Protein AF-A0A672KVN2-F1 (afdb_monomer_lite)

Organism: Sinocyclocheilus grahami (NCBI:txid75366)

Radius of gyration: 34.94 Å; chains: 1; bounding box: 87×73×99 Å

Structure (mmCIF, N/CA/C/O backbone):
data_AF-A0A672KVN2-F1
#
_entry.id   AF-A0A672KVN2-F1
#
loop_
_atom_site.group_PDB
_atom_site.id
_atom_site.type_symbol
_atom_site.label_atom_id
_atom_site.label_alt_id
_atom_site.label_comp_id
_atom_site.label_asym_id
_atom_site.label_entity_id
_atom_site.label_seq_id
_atom_site.pdbx_PDB_ins_code
_atom_site.Cartn_x
_atom_site.Cartn_y
_atom_site.Cartn_z
_atom_site.occupancy
_atom_site.B_iso_or_equiv
_atom_site.auth_seq_id
_atom_site.auth_comp_id
_atom_site.auth_asym_id
_atom_site.auth_atom_id
_atom_site.pdbx_PDB_model_num
ATOM 1 N N . MET A 1 1 ? 12.059 -13.202 -16.303 1.00 82.81 1 MET A N 1
ATOM 2 C CA . MET A 1 1 ? 11.416 -12.787 -17.567 1.00 82.81 1 MET A CA 1
ATOM 3 C C . MET A 1 1 ? 12.441 -12.196 -18.537 1.00 82.81 1 MET A C 1
ATOM 5 O O . MET A 1 1 ? 12.647 -12.823 -19.565 1.00 82.81 1 MET A O 1
ATOM 9 N N . PHE A 1 2 ? 13.117 -11.077 -18.224 1.00 89.19 2 PHE A N 1
ATOM 10 C CA . PHE A 1 2 ? 14.039 -10.382 -19.151 1.00 89.19 2 PHE A CA 1
ATOM 11 C C . PHE A 1 2 ? 15.031 -11.315 -19.870 1.00 89.19 2 PHE A C 1
ATOM 13 O O . PHE A 1 2 ? 15.084 -11.332 -21.096 1.00 89.19 2 PHE A O 1
ATOM 20 N N . LEU A 1 3 ? 15.736 -12.166 -19.115 1.00 89.38 3 LEU A N 1
ATOM 21 C CA . LEU A 1 3 ? 16.687 -13.140 -19.670 1.00 89.38 3 LEU A CA 1
ATOM 22 C C . LEU A 1 3 ? 16.040 -14.121 -20.660 1.00 89.38 3 LEU A C 1
ATOM 24 O O . LEU A 1 3 ? 16.654 -14.493 -21.654 1.00 89.38 3 LEU A O 1
ATOM 28 N N . GLN A 1 4 ? 14.785 -14.506 -20.423 1.00 87.38 4 GLN A N 1
ATOM 29 C CA . GLN A 1 4 ? 14.063 -15.431 -21.292 1.00 87.38 4 GLN A CA 1
ATOM 30 C C . GLN A 1 4 ? 13.633 -14.757 -22.600 1.00 87.38 4 GLN A C 1
ATOM 32 O O . GLN A 1 4 ? 13.804 -15.336 -23.669 1.00 87.38 4 GLN A O 1
ATOM 37 N N . VAL A 1 5 ? 13.149 -13.511 -22.531 1.00 88.75 5 VAL A N 1
ATOM 38 C CA . VAL A 1 5 ? 12.875 -12.696 -23.728 1.00 88.75 5 VAL A CA 1
ATOM 39 C C . VAL A 1 5 ? 14.149 -12.528 -24.548 1.00 88.75 5 VAL A C 1
ATOM 41 O O . VAL A 1 5 ? 14.139 -12.755 -25.755 1.00 88.75 5 VAL A O 1
ATOM 44 N N . LEU A 1 6 ? 15.263 -12.206 -23.889 1.00 90.44 6 LEU A N 1
ATOM 45 C CA . LEU A 1 6 ? 16.550 -12.059 -24.554 1.00 90.44 6 LEU A CA 1
ATOM 46 C C . LEU A 1 6 ? 16.997 -13.362 -25.231 1.00 90.44 6 LEU A C 1
ATOM 48 O O . LEU A 1 6 ? 17.428 -13.332 -26.381 1.00 90.44 6 LEU A O 1
ATOM 52 N N . ARG A 1 7 ? 16.841 -14.510 -24.557 1.00 89.19 7 ARG A N 1
ATOM 53 C CA . ARG A 1 7 ? 17.145 -15.832 -25.123 1.00 89.19 7 ARG A CA 1
ATOM 54 C C . ARG A 1 7 ? 16.364 -16.095 -26.407 1.00 89.19 7 ARG A C 1
ATOM 56 O O . ARG A 1 7 ? 16.952 -16.520 -27.395 1.00 89.19 7 ARG A O 1
ATOM 63 N N . VAL A 1 8 ? 15.060 -15.822 -26.401 1.00 88.75 8 VAL A N 1
ATOM 64 C CA . VAL A 1 8 ? 14.197 -16.019 -27.573 1.00 88.75 8 VAL A CA 1
ATOM 65 C C . VAL A 1 8 ? 14.603 -15.093 -28.720 1.00 88.75 8 VAL A C 1
ATOM 67 O O . VAL A 1 8 ? 14.747 -15.547 -29.852 1.00 88.75 8 VAL A O 1
ATOM 70 N N . LEU A 1 9 ? 14.851 -13.811 -28.437 1.00 89.25 9 LEU A N 1
ATOM 71 C CA . LEU A 1 9 ? 15.216 -12.821 -29.459 1.00 89.25 9 LEU A CA 1
ATOM 72 C C . LEU A 1 9 ? 16.609 -13.060 -30.070 1.00 89.25 9 LEU A C 1
ATOM 74 O O . LEU A 1 9 ? 16.857 -12.682 -31.218 1.00 89.25 9 LEU A O 1
ATOM 78 N N . LEU A 1 10 ? 17.518 -13.686 -29.318 1.00 88.44 10 LEU A N 1
ATOM 79 C CA . LEU A 1 10 ? 18.866 -14.022 -29.778 1.00 88.44 10 LEU A CA 1
ATOM 80 C C . LEU A 1 10 ? 18.991 -15.440 -30.356 1.00 88.44 10 LEU A C 1
ATOM 82 O O . LEU A 1 10 ? 20.003 -15.718 -30.986 1.00 88.44 10 LEU A O 1
ATOM 86 N N . GLY A 1 11 ? 18.004 -16.325 -30.179 1.00 78.75 11 GLY A N 1
ATOM 87 C CA . GLY A 1 11 ? 18.167 -17.790 -30.210 1.00 78.75 11 GLY A CA 1
ATOM 88 C C . GLY A 1 11 ? 18.756 -18.448 -31.469 1.00 78.75 11 GLY A C 1
ATOM 89 O O . GLY A 1 11 ? 19.168 -19.602 -31.405 1.00 78.75 11 GLY A O 1
ATOM 90 N N . HIS A 1 12 ? 18.840 -17.750 -32.602 1.00 76.12 12 HIS A N 1
ATOM 91 C CA . HIS A 1 12 ? 19.482 -18.258 -33.827 1.00 76.12 12 HIS A CA 1
ATOM 92 C C . HIS A 1 12 ? 20.758 -17.499 -34.218 1.00 76.12 12 HIS A C 1
ATOM 94 O O . HIS A 1 12 ? 21.313 -17.735 -35.289 1.00 76.12 12 HIS A O 1
ATOM 100 N N . ARG A 1 13 ? 21.208 -16.555 -33.388 1.00 84.62 13 ARG A N 1
ATOM 101 C CA . ARG A 1 13 ? 22.322 -15.656 -33.693 1.00 84.62 13 ARG A CA 1
ATOM 102 C C . ARG A 1 13 ? 23.624 -16.193 -33.103 1.00 84.62 13 ARG A C 1
ATOM 104 O O . ARG A 1 13 ? 23.659 -16.710 -31.988 1.00 84.62 13 ARG A O 1
ATOM 111 N N . GLU A 1 14 ? 24.716 -16.031 -33.840 1.00 79.56 14 GLU A N 1
ATOM 112 C CA . GLU A 1 14 ? 26.055 -16.329 -33.328 1.00 79.56 14 GLU A CA 1
ATOM 113 C C . GLU A 1 14 ? 26.338 -15.491 -32.070 1.00 79.56 14 GLU A C 1
ATOM 115 O O . GLU A 1 14 ? 25.920 -14.339 -31.987 1.00 79.56 14 GLU A O 1
ATOM 120 N N . HIS A 1 15 ? 27.054 -16.054 -31.093 1.00 85.12 15 HIS A N 1
ATOM 121 C CA . HIS A 1 15 ? 27.368 -15.420 -29.798 1.00 85.12 15 HIS A CA 1
ATOM 122 C C . HIS A 1 15 ? 26.172 -15.184 -28.852 1.00 85.12 15 HIS A C 1
ATOM 124 O O . HIS A 1 15 ? 26.363 -14.613 -27.776 1.00 85.12 15 HIS A O 1
ATOM 130 N N . ALA A 1 16 ? 24.965 -15.662 -29.187 1.00 86.38 16 ALA A N 1
ATOM 131 C CA . ALA A 1 16 ? 23.781 -15.545 -28.332 1.00 86.38 16 ALA A CA 1
ATOM 132 C C . ALA A 1 16 ? 24.006 -16.086 -26.909 1.00 86.38 16 ALA A C 1
ATOM 134 O O . ALA A 1 16 ? 23.658 -15.412 -25.941 1.00 86.38 16 ALA A O 1
ATOM 135 N N . ASP A 1 17 ? 24.647 -17.252 -26.778 1.00 86.44 17 ASP A N 1
ATOM 136 C CA . ASP A 1 17 ? 24.912 -17.888 -25.481 1.00 86.44 17 ASP A CA 1
ATOM 137 C C . ASP A 1 17 ? 25.843 -17.050 -24.597 1.00 86.44 17 ASP A C 1
ATOM 139 O O . ASP A 1 17 ? 25.616 -16.929 -23.394 1.00 86.44 17 ASP A O 1
ATOM 143 N N . VAL A 1 18 ? 26.857 -16.416 -25.196 1.00 89.44 18 VAL A N 1
ATOM 144 C CA . VAL A 1 18 ? 27.818 -15.558 -24.482 1.00 89.44 18 VAL A CA 1
ATOM 145 C C . VAL A 1 18 ? 27.120 -14.306 -23.957 1.00 89.44 18 VAL A C 1
ATOM 147 O O . VAL A 1 18 ? 27.266 -13.962 -22.784 1.00 89.44 18 VAL A O 1
ATOM 150 N N . ILE A 1 19 ? 26.317 -13.653 -24.803 1.00 90.75 19 ILE A N 1
ATOM 151 C CA . ILE A 1 19 ? 25.553 -12.458 -24.422 1.00 90.75 19 ILE A CA 1
ATOM 152 C C . ILE A 1 19 ? 24.531 -12.810 -23.337 1.00 90.75 19 ILE A C 1
ATOM 154 O O . ILE A 1 19 ? 24.426 -12.105 -22.335 1.00 90.75 19 ILE A O 1
ATOM 158 N N . HIS A 1 20 ? 23.809 -13.921 -23.493 1.00 89.81 20 HIS A N 1
ATOM 159 C CA . HIS A 1 20 ? 22.845 -14.378 -22.499 1.00 89.81 20 HIS A CA 1
ATOM 160 C C . HIS A 1 20 ? 23.521 -14.697 -21.155 1.00 89.81 20 HIS A C 1
ATOM 162 O O . HIS A 1 20 ? 23.021 -14.288 -20.108 1.00 89.81 20 HIS A O 1
ATOM 168 N N . GLN A 1 21 ? 24.657 -15.401 -21.158 1.00 89.50 21 GLN A N 1
ATOM 169 C CA . GLN A 1 21 ? 25.392 -15.733 -19.934 1.00 89.50 21 GLN A CA 1
ATOM 170 C C . GLN A 1 21 ? 25.909 -14.478 -19.219 1.00 89.50 21 GLN A C 1
ATOM 172 O O . GLN A 1 21 ? 25.809 -14.392 -17.994 1.00 89.50 21 GLN A O 1
ATOM 177 N N . GLN A 1 22 ? 26.408 -13.489 -19.965 1.00 91.62 22 GLN A N 1
ATOM 178 C CA . GLN A 1 22 ? 26.813 -12.202 -19.399 1.00 91.62 22 GLN A CA 1
ATOM 179 C C . GLN A 1 22 ? 25.626 -11.499 -18.728 1.00 91.62 22 GLN A C 1
ATOM 181 O O . GLN A 1 22 ? 25.716 -11.094 -17.570 1.00 91.62 22 GLN A O 1
ATOM 186 N N . GLN A 1 23 ? 24.491 -11.405 -19.425 1.00 92.31 23 GLN A N 1
ATOM 187 C CA . GLN A 1 23 ? 23.293 -10.765 -18.881 1.00 92.31 23 GLN A CA 1
ATOM 188 C C . GLN A 1 23 ? 22.748 -11.503 -17.656 1.00 92.31 23 GLN A C 1
ATOM 190 O O . GLN A 1 23 ? 22.271 -10.868 -16.719 1.00 92.31 23 GLN A O 1
ATOM 195 N N . GLN A 1 24 ? 22.860 -12.831 -17.616 1.00 89.62 24 GLN A N 1
ATOM 196 C CA . GLN A 1 24 ? 22.489 -13.609 -16.440 1.00 89.62 24 GLN A CA 1
ATOM 197 C C . GLN A 1 24 ? 23.341 -13.240 -15.217 1.00 89.62 24 GLN A C 1
ATOM 199 O O . GLN A 1 24 ? 22.784 -13.020 -14.145 1.00 89.62 24 GLN A O 1
ATOM 204 N N . GLN A 1 25 ? 24.663 -13.118 -15.372 1.00 89.69 25 GLN A N 1
ATOM 205 C CA . GLN A 1 25 ? 25.554 -12.713 -14.277 1.00 89.69 25 GLN A CA 1
ATOM 206 C C . GLN A 1 25 ? 25.242 -11.298 -13.779 1.00 89.69 25 GLN A C 1
ATOM 208 O O . GLN A 1 25 ? 25.203 -11.065 -12.573 1.00 89.69 25 GLN A O 1
ATOM 213 N N . GLU A 1 26 ? 24.989 -10.363 -14.695 1.00 88.25 26 GLU A N 1
ATOM 214 C CA . GLU A 1 26 ? 24.623 -8.986 -14.353 1.00 88.25 26 GLU A CA 1
ATOM 215 C C . GLU A 1 26 ? 23.285 -8.933 -13.592 1.00 88.25 26 GLU A C 1
ATOM 217 O O . GLU A 1 26 ? 23.212 -8.299 -12.539 1.00 88.25 26 GLU A O 1
ATOM 222 N N . VAL A 1 27 ? 22.262 -9.680 -14.031 1.00 87.12 27 VAL A N 1
ATOM 223 C CA . VAL A 1 27 ? 20.985 -9.791 -13.298 1.00 87.12 27 VAL A CA 1
ATOM 224 C C . VAL A 1 27 ? 21.183 -10.435 -11.924 1.00 87.12 27 VAL A C 1
ATOM 226 O O . VAL A 1 27 ? 20.618 -9.963 -10.942 1.00 87.12 27 VAL A O 1
ATOM 229 N N . GLU A 1 28 ? 21.989 -11.491 -11.808 1.00 86.88 28 GLU A N 1
ATOM 230 C CA . GLU A 1 28 ? 22.282 -12.117 -10.512 1.00 86.88 28 GLU A CA 1
ATOM 231 C C . GLU A 1 28 ? 22.994 -11.155 -9.549 1.00 86.88 28 GLU A C 1
ATOM 233 O O . GLU A 1 28 ? 22.725 -11.186 -8.347 1.00 86.88 28 GLU A O 1
ATOM 238 N N . LEU A 1 29 ? 23.881 -10.289 -10.050 1.00 86.25 29 LEU A N 1
ATOM 239 C CA . LEU A 1 29 ? 24.526 -9.246 -9.250 1.00 86.25 29 LEU A CA 1
ATOM 240 C C . LEU A 1 29 ? 23.523 -8.192 -8.777 1.00 86.25 29 LEU A C 1
ATOM 242 O O . LEU A 1 29 ? 23.566 -7.818 -7.605 1.00 86.25 29 LEU A O 1
ATOM 246 N N . LEU A 1 30 ? 22.600 -7.768 -9.647 1.00 83.56 30 LEU A N 1
ATOM 247 C CA . LEU A 1 30 ? 21.501 -6.885 -9.253 1.00 83.56 30 LEU A CA 1
ATOM 248 C C . LEU A 1 30 ? 20.667 -7.533 -8.146 1.00 83.56 30 LEU A C 1
ATOM 250 O O . LEU A 1 30 ? 20.473 -6.922 -7.101 1.00 83.56 30 LEU A O 1
ATOM 254 N N . MET A 1 31 ? 20.268 -8.795 -8.329 1.00 78.31 31 MET A N 1
ATOM 255 C CA . MET A 1 31 ? 19.434 -9.541 -7.382 1.00 78.31 31 MET A CA 1
ATOM 256 C C . MET A 1 31 ? 20.116 -9.798 -6.030 1.00 78.31 31 MET A C 1
ATOM 258 O O . MET A 1 31 ? 19.433 -9.845 -5.011 1.00 78.31 31 MET A O 1
ATOM 262 N N . ARG A 1 32 ? 21.451 -9.912 -5.967 1.00 75.19 32 ARG A N 1
ATOM 263 C CA . ARG A 1 32 ? 22.182 -10.010 -4.685 1.00 75.19 32 ARG A CA 1
ATOM 264 C C . ARG A 1 32 ? 22.110 -8.729 -3.854 1.00 75.19 32 ARG A C 1
ATOM 266 O O . ARG A 1 32 ? 22.175 -8.812 -2.636 1.00 75.19 32 ARG A O 1
ATOM 273 N N . GLY A 1 33 ? 21.939 -7.566 -4.485 1.00 60.09 33 GLY A N 1
ATOM 274 C CA . GLY A 1 33 ? 21.632 -6.317 -3.779 1.00 60.09 33 GLY A CA 1
ATOM 275 C C . GLY A 1 33 ? 20.190 -6.247 -3.251 1.00 60.09 33 GLY A C 1
ATOM 276 O O . GLY A 1 33 ? 19.880 -5.374 -2.446 1.00 60.09 33 GLY A O 1
ATOM 277 N N . VAL A 1 34 ? 19.316 -7.163 -3.694 1.00 53.50 34 VAL A N 1
ATOM 278 C CA . VAL A 1 34 ? 17.881 -7.236 -3.353 1.00 53.50 34 VAL A CA 1
ATOM 279 C C . VAL A 1 34 ? 17.599 -8.189 -2.203 1.00 53.50 34 VAL A C 1
ATOM 281 O O . VAL A 1 34 ? 16.491 -8.147 -1.675 1.00 53.50 34 VAL A O 1
ATOM 284 N N . SER A 1 35 ? 18.563 -9.019 -1.778 1.00 46.53 35 SER A N 1
ATOM 285 C CA . SER A 1 35 ? 18.396 -9.817 -0.563 1.00 46.53 35 SER A CA 1
ATOM 286 C C . SER A 1 35 ? 18.376 -8.883 0.648 1.00 46.53 35 SER A C 1
ATOM 288 O O . SER A 1 35 ? 19.363 -8.716 1.361 1.00 46.53 35 SER A O 1
ATOM 290 N N . VAL A 1 36 ? 17.213 -8.273 0.877 1.00 43.91 36 VAL A N 1
ATOM 291 C CA . VAL A 1 36 ? 16.696 -8.059 2.217 1.00 43.91 36 VAL A CA 1
ATOM 292 C C . VAL A 1 36 ? 16.903 -9.379 2.927 1.00 43.91 36 VAL A C 1
ATOM 294 O O . VAL A 1 36 ? 16.673 -10.443 2.345 1.00 43.91 36 VAL A O 1
ATOM 297 N N . ASP A 1 37 ? 17.399 -9.291 4.145 1.00 39.72 37 ASP A N 1
ATOM 298 C CA . ASP A 1 37 ? 17.496 -10.397 5.069 1.00 39.72 37 ASP A CA 1
ATOM 299 C C . ASP A 1 37 ? 16.089 -11.000 5.260 1.00 39.72 37 ASP A C 1
ATOM 301 O O . ASP A 1 37 ? 15.385 -10.713 6.220 1.00 39.72 37 ASP A O 1
ATOM 305 N N . GLU A 1 38 ? 15.631 -11.832 4.315 1.00 41.75 38 GLU A N 1
ATOM 306 C CA . GLU A 1 38 ? 14.434 -12.668 4.458 1.00 41.75 38 GLU A CA 1
ATOM 307 C C . GLU A 1 38 ? 14.618 -13.661 5.626 1.00 41.75 38 GLU A C 1
ATOM 309 O O . GLU A 1 38 ? 13.678 -14.378 5.980 1.00 41.75 38 GLU A O 1
ATOM 314 N N . GLY A 1 39 ? 15.830 -13.705 6.201 1.00 36.22 39 GLY A N 1
ATOM 315 C CA . GLY A 1 39 ? 16.252 -14.473 7.360 1.00 36.22 39 GLY A CA 1
ATOM 316 C C . GLY A 1 39 ? 16.382 -13.683 8.665 1.00 36.22 39 GLY A C 1
ATOM 317 O O . GLY A 1 39 ? 16.662 -14.318 9.680 1.00 36.22 39 GLY A O 1
ATOM 318 N N . ALA A 1 40 ? 16.121 -12.370 8.705 1.00 37.44 40 ALA A N 1
ATOM 319 C CA . ALA A 1 40 ? 15.897 -11.706 9.984 1.00 37.44 40 ALA A CA 1
ATOM 320 C C . ALA A 1 40 ? 14.504 -12.113 10.481 1.00 37.44 40 ALA A C 1
ATOM 322 O O . ALA A 1 40 ? 13.506 -11.423 10.263 1.00 37.44 40 ALA A O 1
ATOM 323 N N . GLU A 1 41 ? 14.445 -13.282 11.124 1.00 45.62 41 GLU A N 1
ATOM 324 C CA . GLU A 1 41 ? 13.441 -13.625 12.126 1.00 45.62 41 GLU A CA 1
ATOM 325 C C . GLU A 1 41 ? 13.460 -12.526 13.194 1.00 45.62 41 GLU A C 1
ATOM 327 O O . GLU A 1 41 ? 14.076 -12.633 14.249 1.00 45.62 41 GLU A O 1
ATOM 332 N N . THR A 1 42 ? 12.822 -11.404 12.889 1.00 43.16 42 THR A N 1
ATOM 333 C CA . THR A 1 42 ? 12.387 -10.477 13.912 1.00 43.16 42 THR A CA 1
ATOM 334 C C . THR A 1 42 ? 11.185 -11.153 14.553 1.00 43.16 42 THR A C 1
ATOM 336 O O . THR A 1 42 ? 10.074 -11.140 14.030 1.00 43.16 42 THR A O 1
ATOM 339 N N . ASP A 1 43 ? 11.441 -11.814 15.684 1.00 46.38 43 ASP A N 1
ATOM 340 C CA . ASP A 1 43 ? 10.418 -12.324 16.610 1.00 46.38 43 ASP A CA 1
ATOM 341 C C . ASP A 1 43 ? 9.401 -11.230 17.008 1.00 46.38 43 ASP A C 1
ATOM 343 O O . ASP A 1 43 ? 8.309 -11.512 17.505 1.00 46.38 43 ASP A O 1
ATOM 347 N N . THR A 1 44 ? 9.725 -9.963 16.753 1.00 47.91 44 THR A N 1
ATOM 348 C CA . THR A 1 44 ? 8.848 -8.806 16.879 1.00 47.91 44 THR A CA 1
ATOM 349 C C . THR A 1 44 ? 7.884 -8.687 15.696 1.00 47.91 44 THR A C 1
ATOM 351 O O . THR A 1 44 ? 8.182 -8.108 14.657 1.00 47.91 44 THR A O 1
ATOM 354 N N . VAL A 1 45 ? 6.662 -9.191 15.891 1.00 56.72 45 VAL A N 1
ATOM 355 C CA . VAL A 1 45 ? 5.523 -8.993 14.970 1.00 56.72 45 VAL A CA 1
ATOM 356 C C . VAL A 1 45 ? 5.012 -7.539 14.975 1.00 56.72 45 VAL A C 1
ATOM 358 O O . VAL A 1 45 ? 4.297 -7.133 14.061 1.00 56.72 45 VAL A O 1
ATOM 361 N N . MET A 1 46 ? 5.387 -6.747 15.984 1.00 61.06 46 MET A N 1
ATOM 362 C CA . MET A 1 46 ? 4.993 -5.346 16.138 1.00 61.06 46 MET A CA 1
ATOM 363 C C . MET A 1 46 ? 6.147 -4.424 15.733 1.00 61.06 46 MET A C 1
ATOM 365 O O . MET A 1 46 ? 7.253 -4.567 16.247 1.00 61.06 46 MET A O 1
ATOM 369 N N . CYS A 1 47 ? 5.863 -3.489 14.829 1.00 73.62 47 CYS A N 1
ATOM 370 C CA . CYS A 1 47 ? 6.794 -2.495 14.293 1.00 73.62 47 CYS A CA 1
ATOM 371 C C . CYS A 1 47 ? 6.311 -1.098 14.709 1.00 73.62 47 CYS A C 1
ATOM 373 O O . CYS A 1 47 ? 5.108 -0.829 14.636 1.00 73.62 47 CYS A O 1
ATOM 375 N N . SER A 1 48 ? 7.212 -0.209 15.132 1.00 85.75 48 SER A N 1
ATOM 376 C CA . SER A 1 48 ? 6.848 1.186 15.423 1.00 85.75 48 SER A CA 1
ATOM 377 C C . SER A 1 48 ? 6.580 1.973 14.133 1.00 85.75 48 SER A C 1
ATOM 379 O O . SER A 1 48 ? 7.031 1.584 13.052 1.00 85.75 48 SER A O 1
ATOM 381 N N . ILE A 1 49 ? 5.871 3.107 14.220 1.00 86.12 49 ILE A N 1
ATOM 382 C CA . ILE A 1 49 ? 5.641 3.973 13.050 1.00 86.12 49 ILE A CA 1
ATOM 383 C C . ILE A 1 49 ? 6.968 4.509 12.495 1.00 86.12 49 ILE A C 1
ATOM 385 O O . ILE A 1 49 ? 7.134 4.600 11.283 1.00 86.12 49 ILE A O 1
ATOM 389 N N . GLU A 1 50 ? 7.934 4.835 13.350 1.00 88.44 50 GLU A N 1
ATOM 390 C CA . GLU A 1 50 ? 9.255 5.323 12.939 1.00 88.44 50 GLU A CA 1
ATOM 391 C C . GLU A 1 50 ? 10.049 4.246 12.189 1.00 88.44 50 GLU A C 1
ATOM 393 O O . GLU A 1 50 ? 10.721 4.539 11.197 1.00 88.44 50 GLU A O 1
ATOM 398 N N . GLU A 1 51 ? 9.958 2.990 12.635 1.00 88.31 51 GLU A N 1
ATOM 399 C CA . GLU A 1 51 ? 10.555 1.840 11.952 1.00 88.31 51 GLU A CA 1
ATOM 400 C C . GLU A 1 51 ? 9.906 1.605 10.584 1.00 88.31 51 GLU A C 1
ATOM 402 O O . GLU A 1 51 ? 10.614 1.374 9.598 1.00 88.31 51 GLU A O 1
ATOM 407 N N . VAL A 1 52 ? 8.578 1.747 10.496 1.00 87.44 52 VAL A N 1
ATOM 408 C CA . VAL A 1 52 ? 7.832 1.749 9.231 1.00 87.44 52 VAL A CA 1
ATOM 409 C C . VAL A 1 52 ? 8.363 2.884 8.342 1.00 87.44 52 VAL A C 1
ATOM 411 O O . VAL A 1 52 ? 8.846 2.630 7.240 1.00 87.44 52 VAL A O 1
ATOM 414 N N . GLU A 1 53 ? 8.393 4.134 8.797 1.00 89.06 53 GLU A N 1
ATOM 415 C CA . GLU A 1 53 ? 8.901 5.268 8.006 1.00 89.06 53 GLU A CA 1
ATOM 416 C C . GLU A 1 53 ? 10.317 5.047 7.467 1.00 89.06 53 GLU A C 1
ATOM 418 O O . GLU A 1 53 ? 10.569 5.239 6.273 1.00 89.06 53 GLU A O 1
ATOM 423 N N . LYS A 1 54 ? 11.229 4.599 8.334 1.00 89.88 54 LYS A N 1
ATOM 424 C CA . LYS A 1 54 ? 12.614 4.298 7.973 1.00 89.88 54 LYS A CA 1
ATOM 425 C C . LYS A 1 54 ? 12.692 3.197 6.914 1.00 89.88 54 LYS A C 1
ATOM 427 O O . LYS A 1 54 ? 13.335 3.394 5.885 1.00 89.88 54 LYS A O 1
ATOM 432 N N . THR A 1 55 ? 11.996 2.082 7.130 1.00 88.50 55 THR A N 1
ATOM 433 C CA . THR A 1 55 ? 11.969 0.951 6.189 1.00 88.50 55 THR A CA 1
ATOM 434 C C . THR A 1 55 ? 11.406 1.373 4.831 1.00 88.50 55 THR A C 1
ATOM 436 O O . THR A 1 55 ? 11.903 0.944 3.789 1.00 88.50 55 THR A O 1
ATOM 439 N N . GLY A 1 56 ? 10.404 2.258 4.827 1.00 89.06 56 GLY A N 1
ATOM 440 C CA . GLY A 1 56 ? 9.818 2.824 3.613 1.00 89.06 56 GLY A CA 1
ATOM 441 C C . GLY A 1 56 ? 10.811 3.655 2.800 1.00 89.06 56 GLY A C 1
ATOM 442 O O . GLY A 1 56 ? 10.909 3.460 1.588 1.00 89.06 56 GLY A O 1
ATOM 443 N N . ARG A 1 57 ? 11.585 4.530 3.457 1.00 90.62 57 ARG A N 1
ATOM 444 C CA . ARG A 1 57 ? 12.654 5.313 2.807 1.00 90.62 57 ARG A CA 1
ATOM 445 C C . ARG A 1 57 ? 13.749 4.420 2.228 1.00 90.62 57 ARG A C 1
ATOM 447 O O . ARG A 1 57 ? 14.103 4.554 1.060 1.00 90.62 57 ARG A O 1
ATOM 454 N N . GLU A 1 58 ? 14.235 3.462 3.012 1.00 90.75 58 GLU A N 1
ATOM 455 C CA . GLU A 1 58 ? 15.260 2.515 2.558 1.00 90.75 58 GLU A CA 1
ATOM 456 C C . GLU A 1 58 ? 14.764 1.663 1.382 1.00 90.75 58 GLU A C 1
ATOM 458 O O . GLU A 1 58 ? 15.525 1.342 0.470 1.00 90.75 58 GLU A O 1
ATOM 463 N N . GLN A 1 59 ? 13.483 1.281 1.381 1.00 90.56 59 GLN A N 1
ATOM 464 C CA . GLN A 1 59 ? 12.879 0.542 0.276 1.00 90.56 59 GLN A CA 1
ATOM 465 C C . GLN A 1 59 ? 12.755 1.398 -0.988 1.00 90.56 59 GLN A C 1
ATOM 467 O O . GLN A 1 59 ? 12.996 0.875 -2.079 1.00 90.56 59 GLN A O 1
ATOM 472 N N . LEU A 1 60 ? 12.401 2.682 -0.866 1.00 93.06 60 LEU A N 1
ATOM 473 C CA . LEU A 1 60 ? 12.368 3.614 -1.994 1.00 93.06 60 LEU A CA 1
ATOM 474 C C . LEU A 1 60 ? 13.749 3.729 -2.641 1.00 93.06 60 LEU A C 1
ATOM 476 O O . LEU A 1 60 ? 13.881 3.459 -3.834 1.00 93.06 60 LEU A O 1
ATOM 480 N N . GLU A 1 61 ? 14.772 4.065 -1.851 1.00 92.06 61 GLU A N 1
ATOM 481 C CA . GLU A 1 61 ? 16.145 4.240 -2.336 1.00 92.06 61 GLU A CA 1
ATOM 482 C C . GLU A 1 61 ? 16.644 2.972 -3.039 1.00 92.06 61 GLU A C 1
ATOM 484 O O . GLU A 1 61 ? 17.115 3.024 -4.178 1.00 92.06 61 GLU A O 1
ATOM 489 N N . ARG A 1 62 ? 16.448 1.804 -2.409 1.00 91.00 62 ARG A N 1
ATOM 490 C CA . ARG A 1 62 ? 16.800 0.506 -3.003 1.00 91.00 62 ARG A CA 1
ATOM 491 C C . ARG A 1 62 ? 16.064 0.249 -4.319 1.00 91.00 62 ARG A C 1
ATOM 493 O O . ARG A 1 62 ? 16.678 -0.250 -5.260 1.00 91.00 62 ARG A O 1
ATOM 500 N N . SER A 1 63 ? 14.777 0.585 -4.407 1.00 92.69 63 SER A N 1
ATOM 501 C CA . SER A 1 63 ? 13.968 0.350 -5.613 1.00 92.69 63 SER A CA 1
ATOM 502 C C . SER A 1 63 ? 14.394 1.263 -6.767 1.00 92.69 63 SER A C 1
ATOM 504 O O . SER A 1 63 ? 14.601 0.776 -7.877 1.00 92.69 63 SER A O 1
ATOM 506 N N . LEU A 1 64 ? 14.605 2.559 -6.507 1.00 94.81 64 LEU A N 1
ATOM 507 C CA . LEU A 1 64 ? 15.083 3.515 -7.514 1.00 94.81 64 LEU A CA 1
ATOM 508 C C . LEU A 1 64 ? 16.491 3.161 -8.006 1.00 94.81 64 LEU A C 1
ATOM 510 O O . LEU A 1 64 ? 16.759 3.175 -9.210 1.00 94.81 64 LEU A O 1
ATOM 514 N N . GLN A 1 65 ? 17.386 2.783 -7.091 1.00 93.69 65 GLN A N 1
ATOM 515 C CA . GLN A 1 65 ? 18.741 2.369 -7.444 1.00 93.69 65 GLN A CA 1
ATOM 516 C C . GLN A 1 65 ? 18.747 1.078 -8.275 1.00 93.69 65 GLN A C 1
ATOM 518 O O . GLN A 1 65 ? 19.566 0.937 -9.189 1.00 93.69 65 GLN A O 1
ATOM 523 N N . MET A 1 66 ? 17.844 0.138 -7.987 1.00 92.31 66 MET A N 1
ATOM 524 C CA . MET A 1 66 ? 17.694 -1.099 -8.756 1.00 92.31 66 MET A CA 1
ATOM 525 C C . MET A 1 66 ? 17.201 -0.823 -10.176 1.00 92.31 66 MET A C 1
ATOM 527 O O . MET A 1 66 ? 17.834 -1.289 -11.124 1.00 92.31 66 MET A O 1
ATOM 531 N N . ALA A 1 67 ? 16.148 -0.015 -10.320 1.00 95.19 67 ALA A N 1
ATOM 532 C CA . ALA A 1 67 ? 15.617 0.416 -11.611 1.00 95.19 67 ALA A CA 1
ATOM 533 C C . ALA A 1 67 ? 16.695 1.129 -12.449 1.00 95.19 67 ALA A C 1
ATOM 535 O O . ALA A 1 67 ? 16.961 0.759 -13.593 1.00 95.19 67 ALA A O 1
ATOM 536 N N . LEU A 1 68 ? 17.432 2.073 -11.847 1.00 95.88 68 LEU A N 1
ATOM 537 C CA . LEU A 1 68 ? 18.555 2.752 -12.505 1.00 95.88 68 LEU A CA 1
ATOM 538 C C . LEU A 1 68 ? 19.657 1.776 -12.945 1.00 95.88 68 LEU A C 1
ATOM 540 O O . LEU A 1 68 ? 20.232 1.916 -14.027 1.00 95.88 68 LEU A O 1
ATOM 544 N N . SER A 1 69 ? 20.003 0.814 -12.090 1.00 94.38 69 SER A N 1
ATOM 545 C CA . SER A 1 69 ? 21.061 -0.156 -12.384 1.00 94.38 69 SER A CA 1
ATOM 546 C C . SER A 1 69 ? 20.648 -1.103 -13.515 1.00 94.38 69 SER A C 1
ATOM 548 O O . SER A 1 69 ? 21.463 -1.375 -14.396 1.00 94.38 69 SER A O 1
ATOM 550 N N . PHE A 1 70 ? 19.381 -1.526 -13.550 1.00 94.88 70 PHE A N 1
ATOM 551 C CA . PHE A 1 70 ? 18.818 -2.294 -14.658 1.00 94.88 70 PHE A CA 1
ATOM 552 C C . PHE A 1 70 ? 18.772 -1.484 -15.965 1.00 94.88 70 PHE A C 1
ATOM 554 O O . PHE A 1 70 ? 19.161 -1.990 -17.016 1.00 94.88 70 PHE A O 1
ATOM 561 N N . ALA A 1 71 ? 18.404 -0.202 -15.920 1.00 95.31 71 ALA A N 1
ATOM 562 C CA . ALA A 1 71 ? 18.424 0.660 -17.105 1.00 95.31 71 ALA A CA 1
ATOM 563 C C . ALA A 1 71 ? 19.844 0.834 -17.682 1.00 95.31 71 ALA A C 1
ATOM 565 O O . ALA A 1 71 ? 20.054 0.720 -18.892 1.00 95.31 71 ALA A O 1
ATOM 566 N N . LYS A 1 72 ? 20.858 0.988 -16.819 1.00 93.69 72 LYS A N 1
ATOM 567 C CA . LYS A 1 72 ? 22.271 0.989 -17.239 1.00 93.69 72 LYS A CA 1
ATOM 568 C C . LYS A 1 72 ? 22.701 -0.351 -17.834 1.00 93.69 72 LYS A C 1
ATOM 570 O O . LYS A 1 72 ? 23.465 -0.362 -18.799 1.00 93.69 72 LYS A O 1
ATOM 575 N N . GLN A 1 73 ? 22.221 -1.463 -17.279 1.00 93.38 73 GLN A N 1
ATOM 576 C CA . GLN A 1 73 ? 22.457 -2.801 -17.821 1.00 93.38 73 GLN A CA 1
ATOM 577 C C . GLN A 1 73 ? 21.881 -2.934 -19.239 1.00 93.38 73 GLN A C 1
ATOM 579 O O . GLN A 1 73 ? 22.550 -3.434 -20.142 1.00 93.38 73 GLN A O 1
ATOM 584 N N . LEU A 1 74 ? 20.671 -2.416 -19.466 1.00 93.75 74 LEU A N 1
ATOM 585 C CA . LEU A 1 74 ? 20.020 -2.426 -20.775 1.00 93.75 74 LEU A CA 1
ATOM 586 C C . LEU A 1 74 ? 20.830 -1.651 -21.830 1.00 93.75 74 LEU A C 1
ATOM 588 O O . LEU A 1 74 ? 20.954 -2.095 -22.971 1.00 93.75 74 LEU A O 1
ATOM 592 N N . GLU A 1 75 ? 21.441 -0.528 -21.454 1.00 92.81 75 GLU A N 1
ATOM 593 C CA . GLU A 1 75 ? 22.349 0.214 -22.337 1.00 92.81 75 GLU A CA 1
ATOM 594 C C . GLU A 1 75 ? 23.670 -0.537 -22.600 1.00 92.81 75 GLU A C 1
ATOM 596 O O . GLU A 1 75 ? 24.173 -0.575 -23.727 1.00 92.81 75 GLU A O 1
ATOM 601 N N . GLN A 1 76 ? 24.226 -1.210 -21.590 1.00 91.62 76 GLN A N 1
ATOM 602 C CA . GLN A 1 76 ? 25.416 -2.054 -21.759 1.00 91.62 76 GLN A CA 1
ATOM 603 C C . GLN A 1 76 ? 25.154 -3.254 -22.680 1.00 91.62 76 GLN A C 1
ATOM 605 O O . GLN A 1 76 ? 26.017 -3.606 -23.496 1.00 91.62 76 GLN A O 1
ATOM 610 N N . LEU A 1 77 ? 23.957 -3.845 -22.609 1.00 92.38 77 LEU A N 1
ATOM 611 C CA . LEU A 1 77 ? 23.495 -4.842 -23.571 1.00 92.38 77 LEU A CA 1
ATOM 612 C C . LEU A 1 77 ? 23.481 -4.251 -24.984 1.00 92.38 77 LEU A C 1
ATOM 614 O O . LEU A 1 77 ? 24.066 -4.850 -25.887 1.00 92.38 77 LEU A O 1
ATOM 618 N N . GLY A 1 78 ? 22.903 -3.059 -25.168 1.00 90.00 78 GLY A N 1
ATOM 619 C CA . GLY A 1 78 ? 22.917 -2.343 -26.447 1.00 90.00 78 GLY A CA 1
ATO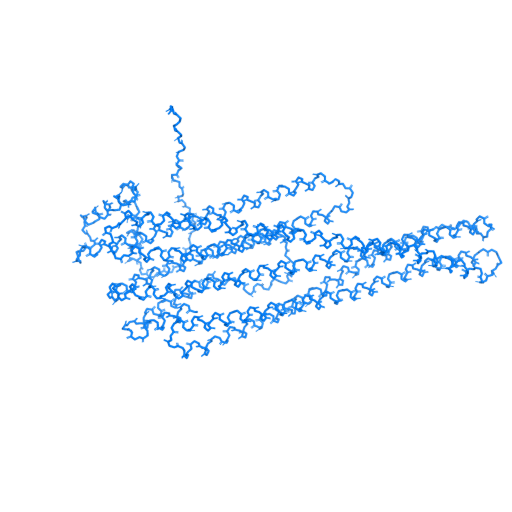M 620 C C . GLY A 1 78 ? 24.330 -2.221 -27.020 1.00 90.00 78 GLY A C 1
ATOM 621 O O . GLY A 1 78 ? 24.599 -2.659 -28.138 1.00 90.00 78 GLY A O 1
ATOM 622 N N . GLN A 1 79 ? 25.286 -1.754 -26.219 1.00 88.19 79 GLN A N 1
ATOM 623 C CA . GLN A 1 79 ? 26.688 -1.649 -26.639 1.00 88.19 79 GLN A CA 1
ATOM 624 C C . GLN A 1 79 ? 27.326 -2.991 -26.992 1.00 88.19 79 GLN A C 1
ATOM 626 O O . GLN A 1 79 ? 28.141 -3.057 -27.914 1.00 88.19 79 GLN A O 1
ATOM 631 N N . THR A 1 80 ? 26.992 -4.049 -26.258 1.00 90.38 80 THR A N 1
ATOM 632 C CA . THR A 1 80 ? 27.498 -5.402 -26.515 1.00 90.38 80 THR A CA 1
ATOM 633 C C . THR A 1 80 ? 26.956 -5.933 -27.838 1.00 90.38 80 THR A C 1
ATOM 635 O O . THR A 1 80 ? 27.730 -6.423 -28.663 1.00 90.38 80 THR A O 1
ATOM 638 N N . LEU A 1 81 ? 25.660 -5.735 -28.101 1.00 90.06 81 LEU A N 1
ATOM 639 C CA . LEU A 1 81 ? 25.040 -6.065 -29.383 1.00 90.06 81 LEU A CA 1
ATOM 640 C C . LEU A 1 81 ? 25.728 -5.316 -30.524 1.00 90.06 81 LEU A C 1
ATOM 642 O O . LEU A 1 81 ? 26.124 -5.937 -31.498 1.00 90.06 81 LEU A O 1
ATOM 646 N N . HIS A 1 82 ? 25.997 -4.022 -30.357 1.00 86.81 82 HIS A N 1
ATOM 647 C CA . HIS A 1 82 ? 26.626 -3.191 -31.390 1.00 86.81 82 HIS A CA 1
ATOM 648 C C . HIS A 1 82 ? 28.089 -3.541 -31.685 1.00 86.81 82 HIS A C 1
ATOM 650 O O . HIS A 1 82 ? 28.611 -3.182 -32.739 1.00 86.81 82 HIS A O 1
ATOM 656 N N . ARG A 1 83 ? 28.783 -4.189 -30.743 1.00 86.75 83 ARG A N 1
ATOM 657 C CA . ARG A 1 83 ? 30.139 -4.722 -30.962 1.00 86.75 83 ARG A CA 1
ATOM 658 C C . ARG A 1 83 ? 30.117 -6.078 -31.662 1.00 86.75 83 ARG A C 1
ATOM 660 O O . ARG A 1 83 ? 31.123 -6.451 -32.255 1.00 86.75 83 ARG A O 1
ATOM 667 N N . THR A 1 84 ? 29.005 -6.798 -31.555 1.00 88.12 84 THR A N 1
ATOM 668 C CA . THR A 1 84 ? 28.875 -8.192 -31.994 1.00 88.12 84 THR A CA 1
ATOM 669 C C . THR A 1 84 ? 28.146 -8.305 -33.334 1.00 88.12 84 THR A C 1
ATOM 671 O O . THR A 1 84 ? 28.495 -9.141 -34.161 1.00 88.12 84 THR A O 1
ATOM 674 N N . PHE A 1 85 ? 27.155 -7.448 -33.571 1.00 88.38 85 PHE A N 1
ATOM 675 C CA . PHE A 1 85 ? 26.270 -7.467 -34.732 1.00 88.38 85 PHE A CA 1
ATOM 676 C C . PHE A 1 85 ? 26.301 -6.131 -35.490 1.00 88.38 85 PHE A C 1
ATOM 678 O O . PHE A 1 85 ? 26.870 -5.141 -35.029 1.00 88.38 85 PHE A O 1
ATOM 685 N N . SER A 1 86 ? 25.663 -6.088 -36.666 1.00 87.56 86 SER A N 1
ATOM 686 C CA . SER A 1 86 ? 25.461 -4.837 -37.410 1.00 87.56 86 SER A CA 1
ATOM 687 C C . SER A 1 86 ? 24.558 -3.856 -36.645 1.00 87.56 86 SER A C 1
ATOM 689 O O . SER A 1 86 ? 23.832 -4.252 -35.726 1.00 87.56 86 SER A O 1
ATOM 691 N N . SER A 1 87 ? 24.586 -2.571 -37.033 1.00 84.06 87 SER A N 1
ATOM 692 C CA . SER A 1 87 ? 23.732 -1.531 -36.428 1.00 84.06 87 SER A CA 1
ATOM 693 C C . SER A 1 87 ? 22.258 -1.916 -36.500 1.00 84.06 87 SER A C 1
ATOM 695 O O . SER A 1 87 ? 21.597 -1.967 -35.469 1.00 84.06 87 SER A O 1
ATOM 697 N N . ASP A 1 88 ? 21.791 -2.292 -37.693 1.00 86.81 88 ASP A N 1
ATOM 698 C CA . ASP A 1 88 ? 20.385 -2.612 -37.951 1.00 86.81 88 ASP A CA 1
ATOM 699 C C . ASP A 1 88 ? 19.902 -3.774 -37.082 1.00 86.81 88 ASP A C 1
ATOM 701 O O . ASP A 1 88 ? 18.870 -3.677 -36.423 1.00 86.81 88 ASP A O 1
ATOM 705 N N . VAL A 1 89 ? 20.693 -4.851 -37.013 1.00 88.88 89 VAL A N 1
ATOM 706 C CA . VAL A 1 89 ? 20.377 -6.027 -36.192 1.00 88.88 89 VAL A CA 1
ATOM 707 C C . VAL A 1 89 ? 20.348 -5.667 -34.712 1.00 88.88 89 VAL A C 1
ATOM 709 O O . VAL A 1 89 ? 19.471 -6.107 -33.971 1.00 88.88 89 VAL A O 1
ATOM 712 N N . SER A 1 90 ? 21.313 -4.875 -34.258 1.00 88.88 90 SER A N 1
ATOM 713 C CA . SER A 1 90 ? 21.396 -4.525 -32.847 1.00 88.88 90 SER A CA 1
ATOM 714 C C . SER A 1 90 ? 20.246 -3.620 -32.412 1.00 88.88 90 SER A C 1
ATOM 716 O O . SER A 1 90 ? 19.682 -3.815 -31.338 1.00 88.88 90 SER A O 1
ATOM 718 N N . GLU A 1 91 ? 19.878 -2.649 -33.246 1.00 88.62 91 GLU A N 1
ATOM 719 C CA . GLU A 1 91 ? 18.733 -1.771 -33.012 1.00 88.62 91 GLU A CA 1
ATOM 720 C C . GLU A 1 91 ? 17.406 -2.526 -33.101 1.00 88.62 91 GLU A C 1
ATOM 722 O O . GLU A 1 91 ? 16.506 -2.269 -32.305 1.00 88.62 91 GLU A O 1
ATOM 727 N N . GLU A 1 92 ? 17.269 -3.475 -34.031 1.00 91.06 92 GLU A N 1
ATOM 728 C CA . GLU A 1 92 ? 16.110 -4.369 -34.124 1.00 91.06 92 GLU A CA 1
ATOM 729 C C . GLU A 1 92 ? 15.923 -5.176 -32.831 1.00 91.06 92 GLU A C 1
ATOM 731 O O . GLU A 1 92 ? 14.825 -5.191 -32.263 1.00 91.06 92 GLU A O 1
ATOM 736 N N . VAL A 1 93 ? 16.993 -5.810 -32.338 1.00 91.25 93 VAL A N 1
ATOM 737 C CA . VAL A 1 93 ? 16.961 -6.590 -31.093 1.00 91.25 93 VAL A CA 1
ATOM 738 C C . VAL A 1 93 ? 16.634 -5.687 -29.906 1.00 91.25 93 VAL A C 1
ATOM 740 O O . VAL A 1 93 ? 15.725 -6.008 -29.144 1.00 91.25 93 VAL A O 1
ATOM 743 N N . MET A 1 94 ? 17.299 -4.537 -29.768 1.00 92.38 94 MET A N 1
ATOM 744 C CA . MET A 1 94 ? 17.038 -3.605 -28.664 1.00 92.38 94 MET A CA 1
ATOM 745 C C . MET A 1 94 ? 15.608 -3.064 -28.676 1.00 92.38 94 MET A C 1
ATOM 747 O O . MET A 1 94 ? 14.940 -3.065 -27.643 1.00 92.38 94 MET A O 1
ATOM 751 N N . ARG A 1 95 ? 15.093 -2.674 -29.846 1.00 92.25 95 ARG A N 1
ATOM 752 C CA . ARG A 1 95 ? 13.702 -2.230 -30.004 1.00 92.25 95 ARG A CA 1
ATOM 753 C C . ARG A 1 95 ? 12.715 -3.346 -29.668 1.00 92.25 95 ARG A C 1
ATOM 755 O O . ARG A 1 95 ? 11.682 -3.080 -29.064 1.00 92.25 95 ARG A O 1
ATOM 762 N N . SER A 1 96 ? 13.040 -4.592 -30.010 1.00 92.25 96 SER A N 1
ATOM 763 C CA . SER A 1 96 ? 12.219 -5.757 -29.659 1.00 92.25 96 SER A CA 1
ATOM 764 C C . SER A 1 96 ? 12.230 -6.042 -28.157 1.00 92.25 96 SER A C 1
ATOM 766 O O . SER A 1 96 ? 11.176 -6.337 -27.598 1.00 92.25 96 SER A O 1
ATOM 768 N N . VAL A 1 97 ? 13.384 -5.907 -27.491 1.00 92.38 97 VAL A N 1
ATOM 769 C CA . VAL A 1 97 ? 13.502 -6.029 -26.029 1.00 92.38 97 VAL A CA 1
ATOM 770 C C . VAL A 1 97 ? 12.660 -4.955 -25.345 1.00 92.38 97 VAL A C 1
ATOM 772 O O . VAL A 1 97 ? 11.784 -5.292 -24.553 1.00 92.38 97 VAL A O 1
ATOM 775 N N . ILE A 1 98 ? 12.854 -3.679 -25.692 1.00 92.69 98 ILE A N 1
ATOM 776 C CA . ILE A 1 98 ? 12.101 -2.567 -25.090 1.00 92.69 98 ILE A CA 1
ATOM 777 C C . ILE A 1 98 ? 10.602 -2.706 -25.377 1.00 92.69 98 ILE A C 1
ATOM 779 O O . ILE A 1 98 ? 9.784 -2.573 -24.470 1.00 92.69 98 ILE A O 1
ATOM 783 N N . GLY A 1 99 ? 10.237 -3.083 -26.605 1.00 91.69 99 GLY A N 1
ATOM 784 C CA . GLY A 1 99 ? 8.851 -3.347 -26.987 1.00 91.69 99 GLY A CA 1
ATOM 785 C C . GLY A 1 99 ? 8.197 -4.512 -26.232 1.00 91.69 99 GLY A C 1
ATOM 786 O O . GLY A 1 99 ? 6.974 -4.562 -26.162 1.00 91.69 99 GLY A O 1
ATOM 787 N N . CYS A 1 100 ? 8.976 -5.432 -25.650 1.00 90.81 100 CYS A N 1
ATOM 788 C CA . CYS A 1 100 ? 8.467 -6.465 -24.741 1.00 90.81 100 CYS A CA 1
ATOM 789 C C . CYS A 1 100 ? 8.393 -5.977 -23.286 1.00 90.81 100 CYS A C 1
ATOM 791 O O . CYS A 1 100 ? 7.468 -6.352 -22.569 1.00 90.81 100 CYS A O 1
ATOM 793 N N . LEU A 1 101 ? 9.349 -5.155 -22.844 1.00 91.31 101 LEU A N 1
ATOM 794 C CA . LEU A 1 101 ? 9.400 -4.631 -21.475 1.00 91.31 101 LEU A CA 1
ATOM 795 C C . LEU A 1 101 ? 8.319 -3.581 -21.204 1.00 91.31 101 LEU A C 1
ATOM 797 O O . LEU A 1 101 ? 7.748 -3.570 -20.121 1.00 91.31 101 LEU A O 1
ATOM 801 N N . ARG A 1 102 ? 7.996 -2.736 -22.184 1.00 90.94 102 ARG A N 1
ATOM 802 C CA . ARG A 1 102 ? 7.030 -1.644 -22.010 1.00 90.94 102 ARG A CA 1
ATOM 803 C C . ARG A 1 102 ? 5.617 -2.129 -21.634 1.00 90.94 102 ARG A C 1
ATOM 805 O O . ARG A 1 102 ? 5.144 -1.711 -20.584 1.00 90.94 102 ARG A O 1
ATOM 812 N N . PRO A 1 103 ? 4.979 -3.073 -22.361 1.00 88.50 103 PRO A N 1
ATOM 813 C CA . PRO A 1 103 ? 3.692 -3.623 -21.929 1.00 88.50 103 PRO A CA 1
ATOM 814 C C . PRO A 1 103 ? 3.762 -4.330 -20.571 1.00 88.50 103 PRO A C 1
ATOM 816 O O . PRO A 1 103 ? 2.772 -4.382 -19.849 1.00 88.50 103 PRO A O 1
ATOM 819 N N . MET A 1 104 ? 4.921 -4.897 -20.211 1.00 86.88 104 MET A N 1
ATOM 820 C CA . MET A 1 104 ? 5.100 -5.498 -18.889 1.00 86.88 104 MET A CA 1
ATOM 821 C C . MET A 1 104 ? 5.007 -4.451 -17.789 1.00 86.88 104 MET A C 1
ATOM 823 O O . MET A 1 104 ? 4.380 -4.716 -16.772 1.00 86.88 104 MET A O 1
ATOM 827 N N . GLU A 1 105 ? 5.629 -3.291 -17.985 1.00 91.69 105 GLU A N 1
ATOM 828 C CA . GLU A 1 105 ? 5.576 -2.201 -17.016 1.00 91.69 105 GLU A CA 1
ATOM 829 C C . GLU A 1 105 ? 4.137 -1.705 -16.826 1.00 91.69 105 GLU A C 1
ATOM 831 O O . GLU A 1 105 ? 3.712 -1.542 -15.685 1.00 91.69 105 GLU A O 1
ATOM 836 N N . ASP A 1 106 ? 3.348 -1.611 -17.903 1.00 90.12 106 ASP A N 1
ATOM 837 C CA . ASP A 1 106 ? 1.914 -1.298 -17.814 1.00 90.12 106 ASP A CA 1
ATOM 838 C C . ASP A 1 106 ? 1.168 -2.324 -16.940 1.00 90.12 106 ASP A C 1
ATOM 840 O O . ASP A 1 106 ? 0.447 -1.961 -16.012 1.00 90.12 106 ASP A O 1
ATOM 844 N N . ILE A 1 107 ? 1.407 -3.621 -17.163 1.00 88.12 107 ILE A N 1
ATOM 845 C CA . ILE A 1 107 ? 0.798 -4.702 -16.371 1.00 88.12 107 ILE A CA 1
ATOM 846 C C . ILE A 1 107 ? 1.238 -4.644 -14.902 1.00 88.12 107 ILE A C 1
ATOM 848 O O . ILE A 1 107 ? 0.418 -4.829 -14.000 1.00 88.12 107 ILE A O 1
ATOM 852 N N . VAL A 1 108 ? 2.525 -4.405 -14.627 1.00 89.56 108 VAL A N 1
ATOM 853 C CA . VAL A 1 108 ? 3.024 -4.287 -13.247 1.00 89.56 108 VAL A CA 1
ATOM 854 C C . VAL A 1 108 ? 2.414 -3.059 -12.569 1.00 89.56 108 VAL A C 1
ATOM 856 O O . VAL A 1 108 ? 2.030 -3.149 -11.402 1.00 89.56 108 VAL A O 1
ATOM 859 N N . ALA A 1 109 ? 2.260 -1.943 -13.284 1.00 91.25 109 ALA A N 1
ATOM 860 C CA . ALA A 1 109 ? 1.593 -0.749 -12.782 1.00 91.25 109 ALA A CA 1
ATOM 861 C C . ALA A 1 109 ? 0.113 -1.009 -12.465 1.00 91.25 109 ALA A C 1
ATOM 863 O O . ALA A 1 109 ? -0.343 -0.646 -11.382 1.00 91.25 109 ALA A O 1
ATOM 864 N N . GLU A 1 110 ? -0.626 -1.695 -13.340 1.00 90.12 110 GLU A N 1
ATOM 865 C CA . GLU A 1 110 ? -2.025 -2.079 -13.096 1.00 90.12 110 GLU A CA 1
ATOM 866 C C . GLU A 1 110 ? -2.173 -2.999 -11.878 1.00 90.12 110 GLU A C 1
ATOM 868 O O . GLU A 1 110 ? -3.024 -2.772 -11.009 1.00 90.12 110 GLU A O 1
ATOM 873 N N . VAL A 1 111 ? -1.319 -4.024 -11.774 1.00 88.50 111 VAL A N 1
ATOM 874 C CA . VAL A 1 111 ? -1.292 -4.919 -10.611 1.00 88.50 111 VAL A CA 1
ATOM 875 C C . VAL A 1 111 ? -0.984 -4.126 -9.343 1.00 88.50 111 VAL A C 1
ATOM 877 O O . VAL A 1 111 ? -1.642 -4.335 -8.325 1.00 88.50 111 VAL A O 1
ATOM 880 N N . GLN A 1 112 ? -0.039 -3.185 -9.396 1.00 90.81 112 GLN A N 1
ATOM 881 C CA . GLN A 1 112 ? 0.293 -2.337 -8.258 1.00 90.81 112 GLN A CA 1
ATOM 882 C C . GLN A 1 112 ? -0.880 -1.449 -7.838 1.00 90.81 112 GLN A C 1
ATOM 884 O O . GLN A 1 112 ? -1.207 -1.433 -6.657 1.00 90.81 112 GLN A O 1
ATOM 889 N N . VAL A 1 113 ? -1.563 -0.775 -8.767 1.00 90.25 113 VAL A N 1
ATOM 890 C CA . VAL A 1 113 ? -2.775 0.006 -8.458 1.00 90.25 113 VAL A CA 1
ATOM 891 C C . VAL A 1 113 ? -3.821 -0.880 -7.777 1.00 90.25 113 VAL A C 1
ATOM 893 O O . VAL A 1 113 ? -4.397 -0.507 -6.754 1.00 90.25 113 VAL A O 1
ATOM 896 N N . SER A 1 114 ? -4.019 -2.105 -8.273 1.00 89.44 114 SER A N 1
ATOM 897 C CA . SER A 1 114 ? -4.925 -3.053 -7.625 1.00 89.44 114 SER A CA 1
ATOM 898 C C . SER A 1 114 ? -4.458 -3.470 -6.224 1.00 89.44 114 SER A C 1
ATOM 900 O O . SER A 1 114 ? -5.319 -3.701 -5.372 1.00 89.44 114 SER A O 1
ATOM 902 N N . ILE A 1 115 ? -3.147 -3.589 -5.980 1.00 89.12 115 ILE A N 1
ATOM 903 C CA . ILE A 1 115 ? -2.574 -3.862 -4.652 1.00 89.12 115 ILE A CA 1
ATOM 904 C C . ILE A 1 115 ? -2.859 -2.702 -3.703 1.00 89.12 115 ILE A C 1
ATOM 906 O O . ILE A 1 115 ? -3.360 -2.937 -2.607 1.00 89.12 115 ILE A O 1
ATOM 910 N N . LEU A 1 116 ? -2.573 -1.468 -4.117 1.00 90.50 116 LEU A N 1
ATOM 911 C CA . LEU A 1 116 ? -2.774 -0.278 -3.289 1.00 90.50 116 LEU A CA 1
ATOM 912 C C . LEU A 1 116 ? -4.252 -0.114 -2.913 1.00 90.50 116 LEU A C 1
ATOM 914 O O . LEU A 1 116 ? -4.575 0.070 -1.741 1.00 90.50 116 LEU A O 1
ATOM 918 N N . LYS A 1 117 ? -5.162 -0.314 -3.873 1.00 89.94 117 LYS A N 1
ATOM 919 C CA . LYS A 1 117 ? -6.606 -0.314 -3.614 1.00 89.94 117 LYS A CA 1
ATOM 920 C C . LYS A 1 117 ? -7.029 -1.396 -2.616 1.00 89.94 117 LYS A C 1
ATOM 922 O O . LYS A 1 117 ? -7.797 -1.118 -1.703 1.00 89.94 117 LYS A O 1
ATOM 927 N N . MET A 1 118 ? -6.509 -2.616 -2.766 1.00 90.38 118 MET A N 1
ATOM 928 C CA . MET A 1 118 ? -6.764 -3.709 -1.823 1.00 90.38 118 MET A CA 1
ATOM 929 C C . MET A 1 118 ? -6.281 -3.354 -0.413 1.00 90.38 118 MET A C 1
ATOM 931 O O . MET A 1 118 ? -6.992 -3.612 0.553 1.00 90.38 118 MET A O 1
ATOM 935 N N . LEU A 1 119 ? -5.094 -2.755 -0.285 1.00 89.62 119 LEU A N 1
ATOM 936 C CA . LEU A 1 119 ? -4.566 -2.337 1.012 1.00 89.62 119 LEU A CA 1
ATOM 937 C C . LEU A 1 119 ? -5.465 -1.281 1.660 1.00 89.62 119 LEU A C 1
ATOM 939 O O . LEU A 1 119 ? -5.745 -1.400 2.848 1.00 89.62 119 LEU A O 1
ATOM 943 N N . LEU A 1 120 ? -5.962 -0.306 0.891 1.00 88.62 120 LEU A N 1
ATOM 944 C CA . LEU A 1 120 ? -6.930 0.680 1.378 1.00 88.62 120 LEU A CA 1
ATOM 945 C C . LEU A 1 120 ? -8.225 0.017 1.873 1.00 88.62 120 LEU A C 1
ATOM 947 O O . LEU A 1 120 ? -8.650 0.290 2.992 1.00 88.62 120 LEU A O 1
ATOM 951 N N . ASP A 1 121 ? -8.804 -0.902 1.092 1.00 88.69 121 ASP A N 1
ATOM 952 C CA . ASP A 1 121 ? -10.009 -1.644 1.496 1.00 88.69 121 ASP A CA 1
ATOM 953 C C . ASP A 1 121 ? -9.778 -2.420 2.812 1.00 88.69 121 ASP A C 1
ATOM 955 O O . ASP A 1 121 ? -10.651 -2.474 3.681 1.00 88.69 121 ASP A O 1
ATOM 959 N N . ARG A 1 122 ? -8.582 -2.997 2.995 1.00 89.50 122 ARG A N 1
ATOM 960 C CA . ARG A 1 122 ? -8.204 -3.678 4.243 1.00 89.50 122 ARG A CA 1
ATOM 961 C C . ARG A 1 122 ? -8.055 -2.701 5.406 1.00 89.50 122 ARG A C 1
ATOM 963 O O . ARG A 1 122 ? -8.565 -2.993 6.484 1.00 89.50 122 ARG A O 1
ATOM 970 N N . PHE A 1 123 ? -7.388 -1.562 5.208 1.00 85.88 123 PHE A N 1
ATOM 971 C CA . PHE A 1 123 ? -7.267 -0.524 6.237 1.00 85.88 123 PHE A CA 1
ATOM 972 C C . PHE A 1 123 ? -8.643 -0.061 6.727 1.00 85.88 123 PHE A C 1
ATOM 974 O O . PHE A 1 123 ? -8.867 -0.010 7.933 1.00 85.88 123 PHE A O 1
ATOM 981 N N . GLU A 1 124 ? -9.576 0.204 5.811 1.00 86.31 124 GLU A N 1
ATOM 982 C CA . GLU A 1 124 ? -10.954 0.586 6.145 1.00 86.31 124 GLU A CA 1
ATOM 983 C C . GLU A 1 124 ? -11.675 -0.504 6.940 1.00 86.31 124 GLU A C 1
ATOM 985 O O . GLU A 1 124 ? -12.266 -0.215 7.981 1.00 86.31 124 GLU A O 1
ATOM 990 N N . CYS A 1 125 ? -11.580 -1.761 6.496 1.00 88.69 125 CYS A N 1
ATOM 991 C CA . CYS A 1 125 ? -12.195 -2.889 7.192 1.00 88.69 125 CYS A CA 1
ATOM 992 C C . CYS A 1 125 ? -11.674 -3.022 8.631 1.00 88.69 125 CYS A C 1
ATOM 994 O O . CYS A 1 125 ? -12.451 -3.245 9.557 1.00 88.69 125 CYS A O 1
ATOM 996 N N . TRP A 1 126 ? -10.363 -2.885 8.838 1.00 89.38 126 TRP A N 1
ATOM 997 C CA . TRP A 1 126 ? -9.767 -2.975 10.171 1.00 89.38 126 TRP A CA 1
ATOM 998 C C . TRP A 1 126 ? -10.077 -1.759 11.045 1.00 89.38 126 TRP A C 1
ATOM 1000 O O . TRP A 1 126 ? -10.237 -1.906 12.258 1.00 89.38 126 TRP A O 1
ATOM 1010 N N . GLN A 1 127 ? -10.226 -0.579 10.444 1.00 88.31 127 GLN A N 1
ATOM 1011 C CA . GLN A 1 127 ? -10.668 0.614 11.155 1.00 88.31 127 GLN A CA 1
ATOM 1012 C C . GLN A 1 127 ? -12.116 0.467 11.642 1.00 88.31 127 GLN A C 1
ATOM 1014 O O . GLN A 1 127 ? -12.383 0.749 12.806 1.00 88.31 127 GLN A O 1
ATOM 1019 N N . GLU A 1 128 ? -13.022 -0.061 10.813 1.00 88.25 128 GLU A N 1
ATOM 1020 C CA . GLU A 1 128 ? -14.409 -0.336 11.216 1.00 88.25 128 GLU A CA 1
ATOM 1021 C C . GLU A 1 128 ? -14.477 -1.331 12.388 1.00 88.25 128 GLU A C 1
ATOM 1023 O O . GLU A 1 128 ? -15.242 -1.141 13.334 1.00 88.25 128 GLU A O 1
ATOM 1028 N N . VAL A 1 129 ? -13.643 -2.375 12.359 1.00 89.44 129 VAL A N 1
ATOM 1029 C CA . VAL A 1 129 ? -13.533 -3.359 13.449 1.00 89.44 129 VAL A CA 1
ATOM 1030 C C . VAL A 1 129 ? -13.043 -2.706 14.748 1.00 89.44 129 VAL A C 1
ATOM 1032 O O . VAL A 1 129 ? -13.574 -2.999 15.821 1.00 89.44 129 VAL A O 1
ATOM 1035 N N . SER A 1 130 ? -12.064 -1.801 14.659 1.00 87.19 130 SER A N 1
ATOM 1036 C CA . SER A 1 130 ? -11.561 -1.022 15.799 1.00 87.19 130 SER A CA 1
ATOM 1037 C C . SER A 1 130 ? -12.630 -0.082 16.370 1.00 87.19 130 SER A C 1
ATOM 1039 O O . SER A 1 130 ? -12.848 -0.054 17.583 1.00 87.19 130 SER A O 1
ATOM 1041 N N . ASP A 1 131 ? -13.354 0.633 15.507 1.00 87.44 131 ASP A N 1
ATOM 1042 C CA . ASP A 1 131 ? -14.452 1.524 15.896 1.00 87.44 131 ASP A CA 1
ATOM 1043 C C . ASP A 1 131 ? -15.585 0.747 16.594 1.00 87.44 131 ASP A C 1
ATOM 1045 O O . ASP A 1 131 ? -16.061 1.150 17.656 1.00 87.44 131 ASP A O 1
ATOM 1049 N N . ALA A 1 132 ? -15.967 -0.416 16.055 1.00 87.81 132 ALA A N 1
ATOM 1050 C CA . ALA A 1 132 ? -16.972 -1.294 16.655 1.00 87.81 132 ALA A CA 1
ATOM 1051 C C . ALA A 1 132 ? -16.552 -1.825 18.035 1.00 87.81 132 ALA A C 1
ATOM 1053 O O . ALA A 1 132 ? -17.384 -1.927 18.941 1.00 87.81 132 ALA A O 1
ATOM 1054 N N . LEU A 1 133 ? -15.268 -2.152 18.216 1.00 85.94 133 LEU A N 1
ATOM 1055 C CA . LEU A 1 133 ? -14.728 -2.563 19.511 1.00 85.94 133 LEU A CA 1
ATOM 1056 C C . LEU A 1 133 ? -14.788 -1.428 20.538 1.00 85.94 133 LEU A C 1
ATOM 1058 O O . LEU A 1 133 ? -15.217 -1.657 21.675 1.00 85.94 133 LEU A O 1
ATOM 1062 N N . ARG A 1 134 ? -14.365 -0.218 20.148 1.00 86.81 134 ARG A N 1
ATOM 1063 C CA . ARG A 1 134 ? -14.413 0.969 21.014 1.00 86.81 134 ARG A CA 1
ATOM 1064 C C . ARG A 1 134 ? -15.841 1.249 21.467 1.00 86.81 134 ARG A C 1
ATOM 1066 O O . ARG A 1 134 ? -16.080 1.340 22.670 1.00 86.81 134 ARG A O 1
ATOM 1073 N N . GLU A 1 135 ? -16.796 1.254 20.539 1.00 88.38 135 GLU A N 1
ATOM 1074 C CA . GLU A 1 135 ? -18.203 1.504 20.863 1.00 88.38 135 GLU A CA 1
ATOM 1075 C C . GLU A 1 135 ? -18.779 0.441 21.806 1.00 88.38 135 GLU A C 1
ATOM 1077 O O . GLU A 1 135 ? -19.448 0.752 22.789 1.00 88.38 135 GLU A O 1
ATOM 1082 N N . LYS A 1 136 ? -18.469 -0.835 21.564 1.00 86.75 136 LYS A N 1
ATOM 1083 C CA . LYS A 1 136 ? -18.924 -1.930 22.427 1.00 86.75 136 LYS A CA 1
ATOM 1084 C C . LYS A 1 136 ? -18.345 -1.850 23.838 1.00 86.75 136 LYS A C 1
ATOM 1086 O O . LYS A 1 136 ? -19.031 -2.166 24.808 1.00 86.75 136 LYS A O 1
ATOM 1091 N N . THR A 1 137 ? -17.088 -1.433 23.957 1.00 88.50 137 THR A N 1
ATOM 1092 C CA . THR A 1 137 ? -16.428 -1.242 25.254 1.00 88.50 137 THR A CA 1
ATOM 1093 C C . THR A 1 137 ? -17.033 -0.052 26.001 1.00 88.50 137 THR A C 1
ATOM 1095 O O . THR A 1 137 ? -17.254 -0.141 27.207 1.00 88.50 137 THR A O 1
ATOM 1098 N N . ALA A 1 138 ? -17.365 1.032 25.292 1.00 89.88 138 ALA A N 1
ATOM 1099 C CA . ALA A 1 138 ? -18.068 2.179 25.861 1.00 89.88 138 ALA A CA 1
ATOM 1100 C C . ALA A 1 138 ? -19.475 1.803 26.360 1.00 89.88 138 ALA A C 1
ATOM 1102 O O . ALA A 1 138 ? -19.821 2.132 27.493 1.00 89.88 138 ALA A O 1
ATOM 1103 N N . LEU A 1 139 ? -20.244 1.037 25.575 1.00 90.94 139 LEU A N 1
ATOM 1104 C CA . LEU A 1 139 ? -21.558 0.526 25.984 1.00 90.94 139 LEU A CA 1
ATOM 1105 C C . LEU A 1 139 ? -21.489 -0.333 27.254 1.00 90.94 139 LEU A C 1
ATOM 1107 O O . LEU A 1 139 ? -22.336 -0.190 28.129 1.00 90.94 139 LEU A O 1
ATOM 1111 N N . LEU A 1 140 ? -20.474 -1.196 27.384 1.00 91.62 140 LEU A N 1
ATOM 1112 C CA . LEU A 1 140 ? -20.285 -2.014 28.587 1.00 91.62 140 LEU A CA 1
ATOM 1113 C C . LEU A 1 140 ? -20.020 -1.152 29.834 1.00 91.62 140 LEU A C 1
ATOM 1115 O O . LEU A 1 140 ? -20.553 -1.438 30.907 1.00 91.62 140 LEU A O 1
ATOM 1119 N N . LYS A 1 141 ? -19.222 -0.084 29.701 1.00 92.56 141 LYS A N 1
ATOM 1120 C CA . LYS A 1 141 ? -18.984 0.873 30.794 1.00 92.56 141 LYS A CA 1
ATOM 1121 C C . LYS A 1 141 ? -20.272 1.605 31.179 1.00 92.56 141 LYS A C 1
ATOM 1123 O O . LYS A 1 141 ? -20.607 1.659 32.358 1.00 92.56 141 LYS A O 1
ATOM 1128 N N . GLN A 1 142 ? -21.031 2.084 30.193 1.00 93.25 142 GLN A N 1
ATOM 1129 C CA . GLN A 1 142 ? -22.324 2.737 30.423 1.00 93.25 142 GLN A CA 1
ATOM 1130 C C . GLN A 1 142 ? -23.338 1.805 31.098 1.00 93.25 142 GLN A C 1
ATOM 1132 O O . GLN A 1 142 ? -24.043 2.227 32.013 1.00 93.25 142 GLN A O 1
ATOM 1137 N N . GLU A 1 143 ? -23.395 0.533 30.695 1.00 94.38 143 GLU A N 1
ATOM 1138 C CA . GLU A 1 143 ? -24.243 -0.475 31.339 1.00 94.38 143 GLU A CA 1
ATOM 1139 C C . GLU A 1 143 ? -23.903 -0.611 32.825 1.00 94.38 143 GLU A C 1
ATOM 1141 O O . GLU A 1 143 ? -24.796 -0.570 33.673 1.00 94.38 143 GLU A O 1
ATOM 1146 N N . ALA A 1 144 ? -22.616 -0.719 33.155 1.00 94.56 144 ALA A N 1
ATOM 1147 C CA . ALA A 1 144 ? -22.157 -0.835 34.533 1.00 94.56 144 ALA A CA 1
ATOM 1148 C C . ALA A 1 144 ? -22.448 0.426 35.366 1.00 94.56 144 ALA A C 1
ATOM 1150 O O . ALA A 1 144 ? -22.919 0.320 36.500 1.00 94.56 144 ALA A O 1
ATOM 1151 N N . GLU A 1 145 ? -22.248 1.618 34.800 1.00 94.62 145 GLU A N 1
ATOM 1152 C CA . GLU A 1 145 ? -22.602 2.890 35.441 1.00 94.62 145 GLU A CA 1
ATOM 1153 C C . GLU A 1 145 ? -24.110 2.997 35.712 1.00 94.62 145 GLU A C 1
ATOM 1155 O O . GLU A 1 145 ? -24.533 3.395 36.802 1.00 94.62 145 GLU A O 1
ATOM 1160 N N . LEU A 1 146 ? -24.944 2.604 34.743 1.00 94.50 146 LEU A N 1
ATOM 1161 C CA . LEU A 1 146 ? -26.397 2.566 34.901 1.00 94.50 146 LEU A CA 1
ATOM 1162 C C . LEU A 1 146 ? -26.818 1.550 35.965 1.00 94.50 146 LEU A C 1
ATOM 1164 O O . LEU A 1 146 ? -27.659 1.867 36.807 1.00 94.50 146 LEU A O 1
ATOM 1168 N N . MET A 1 147 ? -26.211 0.363 35.973 1.00 94.31 147 MET A N 1
ATOM 1169 C CA . MET A 1 147 ? -26.438 -0.662 36.992 1.00 94.31 147 MET A CA 1
ATOM 1170 C C . MET A 1 147 ? -26.122 -0.138 38.398 1.00 94.31 147 MET A C 1
ATOM 1172 O O . MET A 1 147 ? -26.963 -0.261 39.292 1.00 94.31 147 MET A O 1
ATOM 1176 N N . LEU A 1 148 ? -24.967 0.506 38.598 1.00 94.19 148 LEU A N 1
ATOM 1177 C CA . LEU A 1 148 ? -24.592 1.120 39.877 1.00 94.19 148 LEU A CA 1
ATOM 1178 C C . LEU A 1 148 ? -25.570 2.228 40.285 1.00 94.19 148 LEU A C 1
ATOM 1180 O O . LEU A 1 148 ? -26.019 2.275 41.432 1.00 94.19 148 LEU A O 1
ATOM 1184 N N . LYS A 1 149 ? -25.967 3.086 39.339 1.00 94.19 149 LYS A N 1
ATOM 1185 C CA . LYS A 1 149 ? -26.921 4.173 39.584 1.00 94.19 149 LYS A CA 1
ATOM 1186 C C . LYS A 1 149 ? -28.287 3.658 40.037 1.00 94.19 149 LYS A C 1
ATOM 1188 O O . LYS A 1 149 ? -28.817 4.150 41.033 1.00 94.19 149 LYS A O 1
ATOM 1193 N N . VAL A 1 150 ? -28.861 2.681 39.333 1.00 93.88 150 VAL A N 1
ATOM 1194 C CA . VAL A 1 150 ? -30.173 2.109 39.690 1.00 93.88 150 VAL A CA 1
ATOM 1195 C C . VAL A 1 150 ? -30.082 1.316 40.998 1.00 93.88 150 VAL A C 1
ATOM 1197 O O . VAL A 1 150 ? -30.995 1.383 41.824 1.00 93.88 150 VAL A O 1
ATOM 1200 N N . THR A 1 151 ? -28.958 0.637 41.242 1.00 91.94 151 THR A N 1
ATOM 1201 C CA . THR A 1 151 ? -28.671 -0.024 42.526 1.00 91.94 151 THR A CA 1
ATOM 1202 C C . THR A 1 151 ? -28.673 0.984 43.674 1.00 91.94 151 THR A C 1
ATOM 1204 O O . THR A 1 151 ? -29.339 0.773 44.688 1.00 91.94 151 THR A O 1
ATOM 1207 N N . GLY A 1 152 ? -27.994 2.120 43.502 1.00 89.56 152 GLY A N 1
ATOM 1208 C CA . GLY A 1 152 ? -27.950 3.172 44.509 1.00 89.56 152 GLY A CA 1
ATOM 1209 C C . GLY A 1 152 ? -29.302 3.828 44.772 1.00 89.56 152 GLY A C 1
ATOM 1210 O O . GLY A 1 152 ? -29.646 4.061 45.930 1.00 89.56 152 GLY A O 1
ATOM 1211 N N . GLN A 1 153 ? -30.100 4.056 43.724 1.00 90.00 153 GLN A N 1
ATOM 1212 C CA . GLN A 1 153 ? -31.481 4.535 43.856 1.00 90.00 153 GLN A CA 1
ATOM 1213 C C . GLN A 1 153 ? -32.340 3.547 44.651 1.00 90.00 153 GLN A C 1
ATOM 1215 O O . GLN A 1 153 ? -32.987 3.944 45.615 1.00 90.00 153 GLN A O 1
ATOM 1220 N N . SER A 1 154 ? -32.263 2.257 44.320 1.00 86.69 154 SER A N 1
ATOM 1221 C CA . SER A 1 154 ? -33.024 1.204 45.004 1.00 86.69 154 SER A CA 1
ATOM 1222 C C . SER A 1 154 ? -32.667 1.112 46.493 1.00 86.69 154 SER A C 1
ATOM 1224 O O . SER A 1 154 ? -33.541 0.976 47.346 1.00 86.69 154 SER A O 1
ATOM 1226 N N . VAL A 1 155 ? -31.380 1.221 46.840 1.00 84.88 155 VAL A N 1
ATOM 1227 C CA . VAL A 1 155 ? -30.931 1.213 48.244 1.00 84.88 155 VAL A CA 1
ATOM 1228 C C . VAL A 1 155 ? -31.340 2.483 48.991 1.00 84.88 155 VAL A C 1
ATOM 1230 O O . VAL A 1 155 ? -31.648 2.413 50.182 1.00 84.88 155 VAL A O 1
ATOM 1233 N N . GLN A 1 156 ? -31.375 3.632 48.315 1.00 85.00 156 GLN A N 1
ATOM 1234 C CA . GLN A 1 156 ? -31.851 4.879 48.907 1.00 85.00 156 GLN A CA 1
ATOM 1235 C C . GLN A 1 156 ? -33.363 4.837 49.175 1.00 85.00 156 GLN A C 1
ATOM 1237 O O . GLN A 1 156 ? -33.773 5.186 50.277 1.00 85.00 156 GLN A O 1
ATOM 1242 N N . GLU A 1 157 ? -34.171 4.323 48.245 1.00 83.19 157 GLU A N 1
ATOM 1243 C CA . GLU A 1 157 ? -35.615 4.113 48.448 1.00 83.19 157 GLU A CA 1
ATOM 1244 C C . GLU A 1 157 ? -35.886 3.197 49.653 1.00 83.19 157 GLU A C 1
ATOM 1246 O O . GLU A 1 157 ? -36.664 3.534 50.543 1.00 83.19 157 GLU A O 1
ATOM 1251 N N . LEU A 1 158 ? -35.156 2.082 49.759 1.00 78.75 158 LEU A N 1
ATOM 1252 C CA . LEU A 1 158 ? -35.261 1.165 50.900 1.00 78.75 158 LEU A CA 1
ATOM 1253 C C . LEU A 1 158 ? -34.846 1.810 52.239 1.00 78.75 158 LEU A C 1
ATOM 1255 O O . LEU A 1 158 ? -35.344 1.418 53.301 1.00 78.75 158 LEU A O 1
ATOM 1259 N N . ARG A 1 159 ? -33.929 2.785 52.213 1.00 80.62 159 ARG A N 1
ATOM 1260 C CA . ARG A 1 159 ? -33.532 3.571 53.391 1.00 80.62 159 ARG A CA 1
ATOM 1261 C C . ARG A 1 159 ? -34.614 4.574 53.781 1.00 80.62 159 ARG A C 1
ATOM 1263 O O . ARG A 1 159 ? -34.908 4.691 54.969 1.00 80.62 159 ARG A O 1
ATOM 1270 N N . ASP A 1 160 ? -35.192 5.270 52.807 1.00 79.88 160 ASP A N 1
ATOM 1271 C CA . ASP A 1 160 ? -36.256 6.255 53.025 1.00 79.88 160 ASP A CA 1
ATOM 1272 C C . ASP A 1 160 ? -37.531 5.591 53.573 1.00 79.88 160 ASP A C 1
ATOM 1274 O O . ASP A 1 160 ? -38.193 6.153 54.447 1.00 79.88 160 ASP A O 1
ATOM 1278 N N . ASP A 1 161 ? -37.788 4.338 53.187 1.00 77.00 161 ASP A N 1
ATOM 1279 C CA . ASP A 1 161 ? -38.832 3.478 53.761 1.00 77.00 161 ASP A CA 1
ATOM 1280 C C . ASP A 1 161 ? -38.512 2.971 55.188 1.00 77.00 161 ASP A C 1
ATOM 1282 O O . ASP A 1 161 ? -39.283 2.208 55.778 1.00 77.00 161 ASP A O 1
ATOM 1286 N N . GLY A 1 162 ? -37.372 3.369 55.767 1.00 68.38 162 GLY A N 1
ATOM 1287 C CA . GLY A 1 162 ? -36.956 3.020 57.128 1.00 68.38 162 GLY A CA 1
ATOM 1288 C C . GLY A 1 162 ? -36.486 1.572 57.295 1.00 68.38 162 GLY A C 1
ATOM 1289 O O . GLY A 1 162 ? -36.443 1.067 58.416 1.00 68.38 162 GLY A O 1
ATOM 1290 N N . ARG A 1 163 ? -36.154 0.880 56.197 1.00 67.88 163 ARG A N 1
ATOM 1291 C CA . ARG A 1 163 ? -35.876 -0.569 56.194 1.00 67.88 163 ARG A CA 1
ATOM 1292 C C . ARG A 1 163 ? -34.386 -0.913 56.191 1.00 67.88 163 ARG A C 1
ATOM 1294 O O . ARG A 1 163 ? -34.046 -2.088 56.285 1.00 67.88 163 ARG A O 1
ATOM 1301 N N . LEU A 1 164 ? -33.506 0.087 56.107 1.00 68.62 164 LEU A N 1
ATOM 1302 C CA . LEU A 1 164 ? -32.050 -0.066 56.024 1.00 68.62 164 LEU A CA 1
ATOM 1303 C C . LEU A 1 164 ? -31.316 0.973 56.884 1.00 68.62 164 LEU A C 1
ATOM 1305 O O . LEU A 1 164 ? -31.571 2.169 56.758 1.00 68.62 164 LEU A O 1
ATOM 1309 N N . GLU A 1 165 ? -30.329 0.540 57.678 1.00 59.94 165 GLU A N 1
ATOM 1310 C CA . GLU A 1 165 ? -29.384 1.438 58.359 1.00 59.94 165 GLU A CA 1
ATOM 1311 C C . GLU A 1 165 ? -28.000 1.416 57.684 1.00 59.94 165 GLU A C 1
ATOM 1313 O O . GLU A 1 165 ? -27.420 0.360 57.456 1.00 59.94 165 GLU A O 1
ATOM 1318 N N . LYS A 1 166 ? -27.476 2.614 57.368 1.00 63.94 166 LYS A N 1
ATOM 1319 C CA . LYS A 1 166 ? -26.082 2.938 56.980 1.00 63.94 166 LYS A CA 1
ATOM 1320 C C . LYS A 1 166 ? -25.298 1.866 56.189 1.00 63.94 166 LYS A C 1
ATOM 1322 O O . LYS A 1 166 ? -24.215 1.463 56.601 1.00 63.94 166 LYS A O 1
ATOM 1327 N N . GLN A 1 167 ? -25.774 1.502 55.001 1.00 68.69 167 GLN A N 1
ATOM 1328 C CA . GLN A 1 167 ? -24.970 0.778 54.005 1.00 68.69 167 GLN A CA 1
ATOM 1329 C C . GLN A 1 167 ? -24.458 1.729 52.912 1.00 68.69 167 GLN A C 1
ATOM 1331 O O . GLN A 1 167 ? -25.205 2.593 52.440 1.00 68.69 167 GLN A O 1
ATOM 1336 N N . THR A 1 168 ? -23.184 1.595 52.538 1.00 76.44 168 THR A N 1
ATOM 1337 C CA . THR A 1 168 ? -22.490 2.422 51.535 1.00 76.44 168 THR A CA 1
ATOM 1338 C C . THR A 1 168 ? -22.213 1.623 50.261 1.00 76.44 168 THR A C 1
ATOM 1340 O O . THR A 1 168 ? -21.808 0.470 50.350 1.00 76.44 168 THR A O 1
ATOM 1343 N N . LEU A 1 169 ? -22.387 2.243 49.087 1.00 85.56 169 LEU A N 1
ATOM 1344 C CA . LEU A 1 169 ? -22.163 1.624 47.765 1.00 85.56 169 LEU A CA 1
ATOM 1345 C C . LEU A 1 169 ? -20.682 1.417 47.407 1.00 85.56 169 LEU A C 1
ATOM 1347 O O . LEU A 1 169 ? -20.387 0.688 46.467 1.00 85.56 169 LEU A O 1
ATOM 1351 N N . SER A 1 170 ? -19.769 2.031 48.164 1.00 88.00 170 SER A N 1
ATOM 1352 C CA . SER A 1 170 ? -18.336 2.117 47.846 1.00 88.00 170 SER A CA 1
ATOM 1353 C C . SER A 1 170 ? -17.684 0.768 47.524 1.00 88.00 170 SER A C 1
ATOM 1355 O O . SER A 1 170 ? -16.867 0.690 46.609 1.00 88.00 170 SER A O 1
ATOM 1357 N N . ASP A 1 171 ? -18.033 -0.297 48.251 1.00 88.25 171 ASP A N 1
ATOM 1358 C CA . ASP A 1 171 ? -17.421 -1.618 48.051 1.00 88.25 171 ASP A CA 1
ATOM 1359 C C . ASP A 1 171 ? -17.867 -2.248 46.720 1.00 88.25 171 ASP A C 1
ATOM 1361 O O . ASP A 1 171 ? -17.064 -2.850 46.011 1.00 88.25 171 ASP A O 1
ATOM 1365 N N . VAL A 1 172 ? -19.134 -2.051 46.338 1.00 92.12 172 VAL A N 1
ATOM 1366 C CA . VAL A 1 172 ? -19.688 -2.543 45.065 1.00 92.12 172 VAL A CA 1
ATOM 1367 C C . VAL A 1 172 ? -19.175 -1.721 43.896 1.00 92.12 172 VAL A C 1
ATOM 1369 O O . VAL A 1 172 ? -18.814 -2.291 42.874 1.00 92.12 172 VAL A O 1
ATOM 1372 N N . GLU A 1 173 ? -19.100 -0.398 44.042 1.00 93.19 173 GLU A N 1
ATOM 1373 C CA . GLU A 1 173 ? -18.505 0.487 43.034 1.00 93.19 173 GLU A CA 1
ATOM 1374 C C . GLU A 1 173 ? -17.056 0.082 42.741 1.00 93.19 173 GLU A C 1
ATOM 1376 O O . GLU A 1 173 ? -16.660 -0.018 41.581 1.00 93.19 173 GLU A O 1
ATOM 1381 N N . THR A 1 174 ? -16.281 -0.224 43.787 1.00 94.12 174 THR A N 1
ATOM 1382 C CA . THR A 1 174 ? -14.898 -0.697 43.642 1.00 94.12 174 THR A CA 1
ATOM 1383 C C . THR A 1 174 ? -14.849 -2.045 42.920 1.00 94.12 174 THR A C 1
ATOM 1385 O O . THR A 1 174 ? -14.135 -2.171 41.930 1.00 94.12 174 THR A O 1
ATOM 1388 N N . ALA A 1 175 ? -15.663 -3.021 43.338 1.00 94.75 175 ALA A N 1
ATOM 1389 C CA . ALA A 1 175 ? -15.712 -4.340 42.704 1.00 94.75 175 ALA A CA 1
ATOM 1390 C C . ALA A 1 175 ? -16.163 -4.288 41.230 1.00 94.75 175 ALA A C 1
ATOM 1392 O O . ALA A 1 175 ? -15.631 -5.012 40.390 1.00 94.75 175 ALA A O 1
ATOM 1393 N N . VAL A 1 176 ? -17.122 -3.418 40.892 1.00 95.00 176 VAL A N 1
ATOM 1394 C CA . VAL A 1 176 ? -17.576 -3.211 39.509 1.00 95.00 176 VAL A CA 1
ATOM 1395 C C . VAL A 1 176 ? -16.473 -2.581 38.660 1.00 95.00 176 VAL A C 1
ATOM 1397 O O . VAL A 1 176 ? -16.226 -3.052 37.552 1.00 95.00 176 VAL A O 1
ATOM 1400 N N . ASN A 1 177 ? -15.769 -1.570 39.175 1.00 94.62 177 ASN A N 1
ATOM 1401 C CA . ASN A 1 177 ? -14.641 -0.967 38.463 1.00 94.62 177 ASN A CA 1
ATOM 1402 C C . ASN A 1 177 ? -13.502 -1.973 38.245 1.00 94.62 177 ASN A C 1
ATOM 1404 O O . ASN A 1 177 ? -12.973 -2.065 37.140 1.00 94.62 177 ASN A O 1
ATOM 1408 N N . GLU A 1 178 ? -13.170 -2.787 39.250 1.00 95.25 178 GLU A N 1
ATOM 1409 C CA . GLU A 1 178 ? -12.190 -3.870 39.107 1.00 95.25 178 GLU A CA 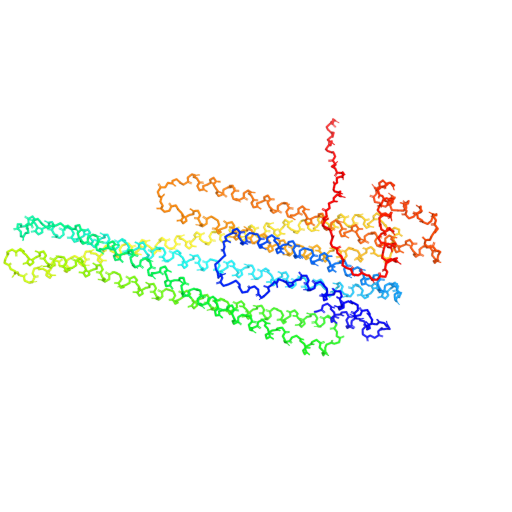1
ATOM 1410 C C . GLU A 1 178 ? -12.616 -4.894 38.043 1.00 95.25 178 GLU A C 1
ATOM 1412 O O . GLU A 1 178 ? -11.794 -5.315 37.228 1.00 95.25 178 GLU A O 1
ATOM 1417 N N . ALA A 1 179 ? -13.900 -5.264 37.999 1.00 94.56 179 ALA A N 1
ATOM 1418 C CA . ALA A 1 179 ? -14.438 -6.169 36.984 1.00 94.56 179 ALA A CA 1
ATOM 1419 C C . ALA A 1 179 ? -14.370 -5.581 35.562 1.00 94.56 179 ALA A C 1
ATOM 1421 O O . AL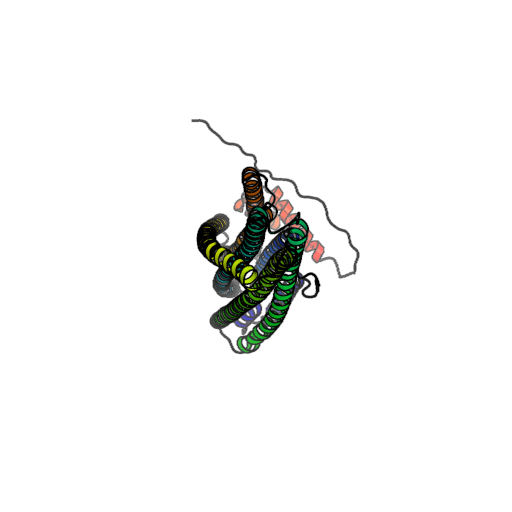A A 1 179 ? -14.096 -6.313 34.604 1.00 94.56 179 ALA A O 1
ATOM 1422 N N . LEU A 1 180 ? -14.611 -4.274 35.411 1.00 93.50 180 LEU A N 1
ATOM 1423 C CA . LEU A 1 180 ? -14.499 -3.570 34.133 1.00 93.50 180 LEU A CA 1
ATOM 1424 C C . LEU A 1 180 ? -13.048 -3.507 33.649 1.00 93.50 180 LEU A C 1
ATOM 1426 O O . LEU A 1 180 ? -12.792 -3.834 32.490 1.00 93.50 180 LEU A O 1
ATOM 1430 N N . GLU A 1 181 ? -12.106 -3.152 34.524 1.00 92.94 181 GLU A N 1
ATOM 1431 C CA . GLU A 1 181 ? -10.674 -3.105 34.198 1.00 92.94 181 GLU A CA 1
ATOM 1432 C C . GLU A 1 181 ? -10.145 -4.493 33.811 1.00 92.94 181 GLU A C 1
ATOM 1434 O O . GLU A 1 181 ? -9.548 -4.660 32.748 1.00 92.94 181 GLU A O 1
ATOM 1439 N N . GLN A 1 182 ? -10.469 -5.530 34.594 1.00 93.31 182 GLN A N 1
ATOM 1440 C CA . GLN A 1 182 ? -10.106 -6.914 34.262 1.00 93.31 182 GLN A CA 1
ATOM 1441 C C . GLN A 1 182 ? -10.686 -7.357 32.913 1.00 93.31 182 GLN A C 1
ATOM 1443 O O . GLN A 1 182 ? -10.018 -8.046 32.138 1.00 93.31 182 GLN A O 1
ATOM 1448 N N . SER A 1 183 ? -11.927 -6.967 32.608 1.00 92.00 183 SER A N 1
ATOM 1449 C CA . SER A 1 183 ? -12.540 -7.271 31.315 1.00 92.00 183 SER A CA 1
ATOM 1450 C C . SER A 1 183 ? -11.868 -6.512 30.171 1.00 92.00 183 SER A C 1
ATOM 1452 O O . SER A 1 183 ? -11.691 -7.091 29.100 1.00 92.00 183 SER A O 1
ATOM 1454 N N . ALA A 1 184 ? -11.511 -5.241 30.360 1.00 89.94 184 ALA A N 1
ATOM 1455 C CA . ALA A 1 184 ? -10.832 -4.435 29.348 1.00 89.94 184 ALA A CA 1
ATOM 1456 C C . ALA A 1 184 ? -9.441 -5.004 29.025 1.00 89.94 184 ALA A C 1
ATOM 1458 O O . ALA A 1 184 ? -9.102 -5.183 27.851 1.00 89.94 184 ALA A O 1
ATOM 1459 N N . ASP A 1 185 ? -8.681 -5.383 30.053 1.00 91.56 185 ASP A N 1
ATOM 1460 C CA . ASP A 1 185 ? -7.384 -6.041 29.901 1.00 91.56 185 ASP A CA 1
ATOM 1461 C C . ASP A 1 185 ? -7.500 -7.389 29.189 1.00 91.56 185 ASP A C 1
ATOM 1463 O O . ASP A 1 185 ? -6.729 -7.678 28.271 1.00 91.56 185 ASP A O 1
ATOM 1467 N N . GLU A 1 186 ? -8.495 -8.202 29.548 1.00 92.88 186 GLU A N 1
ATOM 1468 C CA . GLU A 1 186 ? -8.711 -9.495 28.905 1.00 92.88 186 GLU A CA 1
ATOM 1469 C C . GLU A 1 186 ? -9.156 -9.346 27.441 1.00 92.88 186 GLU A C 1
ATOM 1471 O O . GLU A 1 186 ? -8.698 -10.102 26.581 1.00 92.88 186 GLU A O 1
ATOM 1476 N N . ILE A 1 187 ? -10.002 -8.357 27.125 1.00 90.38 187 ILE A N 1
ATOM 1477 C CA . ILE A 1 187 ? -10.387 -8.028 25.744 1.00 90.38 187 ILE A CA 1
ATOM 1478 C C . ILE A 1 187 ? -9.152 -7.635 24.933 1.00 90.38 187 ILE A C 1
ATOM 1480 O O . ILE A 1 187 ? -8.940 -8.187 23.850 1.00 90.38 187 ILE A O 1
ATOM 1484 N N . ARG A 1 188 ? -8.316 -6.729 25.451 1.00 89.44 188 ARG A N 1
ATOM 1485 C CA . ARG A 1 188 ? -7.083 -6.283 24.790 1.00 89.44 188 ARG A CA 1
ATOM 1486 C C . ARG A 1 188 ? -6.128 -7.451 24.546 1.00 89.44 188 ARG A C 1
ATOM 1488 O O . ARG A 1 188 ? -5.778 -7.724 23.399 1.00 89.44 188 ARG A O 1
ATOM 1495 N N . ARG A 1 189 ? -5.804 -8.213 25.594 1.00 92.31 189 ARG A N 1
ATOM 1496 C CA . ARG A 1 189 ? -4.896 -9.367 25.524 1.00 92.31 189 ARG A CA 1
ATOM 1497 C C . ARG A 1 189 ? -5.376 -10.417 24.521 1.00 92.31 189 ARG A C 1
ATOM 1499 O O . ARG A 1 189 ? -4.606 -10.873 23.681 1.00 92.31 189 ARG A O 1
ATOM 1506 N N . GLN A 1 190 ? -6.656 -10.796 24.567 1.00 92.69 190 GLN A N 1
ATOM 1507 C CA . GLN A 1 190 ? -7.198 -11.799 23.644 1.00 92.69 190 GLN A CA 1
ATOM 1508 C C . GLN A 1 190 ? -7.289 -11.297 22.197 1.00 92.69 190 GLN A C 1
ATOM 1510 O O . GLN A 1 190 ? -7.205 -12.109 21.273 1.00 92.69 190 GLN A O 1
ATOM 1515 N N . THR A 1 191 ? -7.463 -9.987 21.998 1.00 90.19 191 THR A N 1
ATOM 1516 C CA . THR A 1 191 ? -7.425 -9.356 20.672 1.00 90.19 191 THR A CA 1
ATOM 1517 C C . THR A 1 191 ? -6.034 -9.466 20.073 1.00 90.19 191 THR A C 1
ATOM 1519 O O . THR A 1 191 ? -5.892 -9.975 18.962 1.00 90.19 191 THR A O 1
ATOM 1522 N N . GLU A 1 192 ? -5.015 -9.057 20.830 1.00 89.38 192 GLU A N 1
ATOM 1523 C CA . GLU A 1 192 ? -3.614 -9.130 20.417 1.00 89.38 192 GLU A CA 1
ATOM 1524 C C . GLU A 1 192 ? -3.210 -10.575 20.105 1.00 89.38 192 GLU A C 1
ATOM 1526 O O . GLU A 1 192 ? -2.746 -10.862 19.004 1.00 89.38 192 GLU A O 1
ATOM 1531 N N . GLU A 1 193 ? -3.470 -11.519 21.013 1.00 91.81 193 GLU A N 1
ATOM 1532 C CA . GLU A 1 193 ? -3.129 -12.933 20.812 1.00 91.81 193 GLU A CA 1
ATOM 1533 C C . GLU A 1 193 ? -3.788 -13.535 19.566 1.00 91.81 193 GLU A C 1
ATOM 1535 O O . GLU A 1 193 ? -3.131 -14.234 18.788 1.00 91.81 193 GLU A O 1
ATOM 1540 N N . LEU A 1 194 ? -5.084 -13.274 19.358 1.00 91.81 194 LEU A N 1
ATOM 1541 C CA . LEU A 1 194 ? -5.804 -13.818 18.210 1.00 91.81 194 LEU A CA 1
ATOM 1542 C C . LEU A 1 194 ? -5.326 -13.180 16.902 1.00 91.81 194 LEU A C 1
ATOM 1544 O O . LEU A 1 194 ? -5.122 -13.900 15.924 1.00 91.81 194 LEU A O 1
ATOM 1548 N N . ALA A 1 195 ? -5.137 -11.859 16.874 1.00 88.19 195 ALA A N 1
ATOM 1549 C CA . ALA A 1 195 ? -4.649 -11.153 15.695 1.00 88.19 195 ALA A CA 1
ATOM 1550 C C . ALA A 1 195 ? -3.239 -11.627 15.316 1.00 88.19 195 ALA A C 1
ATOM 1552 O O . ALA A 1 195 ? -3.001 -11.982 14.160 1.00 88.19 195 ALA A O 1
ATOM 1553 N N . LEU A 1 196 ? -2.329 -11.728 16.288 1.00 87.69 196 LEU A N 1
ATOM 1554 C CA . LEU A 1 196 ? -0.955 -12.182 16.076 1.00 87.69 196 LEU A CA 1
ATOM 1555 C C . LEU A 1 196 ? -0.900 -13.619 15.536 1.00 87.69 196 LEU A C 1
ATOM 1557 O O . LEU A 1 196 ? -0.270 -13.857 14.502 1.00 87.69 196 LEU A O 1
ATOM 1561 N N . ASP A 1 197 ? -1.604 -14.567 16.164 1.00 91.25 197 ASP A N 1
ATOM 1562 C CA . ASP A 1 197 ? -1.656 -15.969 15.714 1.00 91.25 197 ASP A CA 1
ATOM 1563 C C . ASP A 1 197 ? -2.183 -16.090 14.273 1.00 91.25 197 ASP A C 1
ATOM 1565 O O . ASP A 1 197 ? -1.629 -16.819 13.437 1.00 91.25 197 ASP A O 1
ATOM 1569 N N . ARG A 1 198 ? -3.244 -15.342 13.945 1.00 89.69 198 ARG A N 1
ATOM 1570 C CA . ARG A 1 198 ? -3.854 -15.355 12.609 1.00 89.69 198 ARG A CA 1
ATOM 1571 C C . ARG A 1 198 ? -2.947 -14.712 11.566 1.00 89.69 198 ARG A C 1
ATOM 1573 O O . ARG A 1 198 ? -2.756 -15.310 10.502 1.00 89.69 198 ARG A O 1
ATOM 1580 N N . CYS A 1 199 ? -2.329 -13.576 11.880 1.00 86.19 199 CYS A N 1
ATOM 1581 C CA . CYS A 1 199 ? -1.357 -12.904 11.020 1.00 86.19 199 CYS A CA 1
ATOM 1582 C C . CYS A 1 199 ? -0.149 -13.801 10.728 1.00 86.19 199 CYS A C 1
ATOM 1584 O O . CYS A 1 199 ? 0.222 -13.969 9.565 1.00 86.19 199 CYS A O 1
ATOM 1586 N N . GLN A 1 200 ? 0.420 -14.465 11.737 1.00 87.38 200 GLN A N 1
ATOM 1587 C CA . GLN A 1 200 ? 1.541 -15.392 11.548 1.00 87.38 200 GLN A CA 1
ATOM 1588 C C . GLN A 1 200 ? 1.167 -16.562 10.624 1.00 87.38 200 GLN A C 1
ATOM 1590 O O . GLN A 1 200 ? 1.880 -16.855 9.655 1.00 87.38 200 GLN A O 1
ATOM 1595 N N . LYS A 1 201 ? 0.017 -17.206 10.861 1.00 90.06 201 LYS A N 1
ATOM 1596 C CA . LYS A 1 201 ? -0.487 -18.302 10.013 1.00 90.06 201 LYS A CA 1
ATOM 1597 C C . LYS A 1 201 ? -0.748 -17.844 8.578 1.00 90.06 201 LYS A C 1
ATOM 1599 O O . LYS A 1 201 ? -0.376 -18.551 7.633 1.00 90.06 201 LYS A O 1
ATOM 1604 N N . ALA A 1 202 ? -1.346 -16.666 8.402 1.00 89.12 202 ALA A N 1
ATOM 1605 C CA . ALA A 1 202 ? -1.590 -16.072 7.093 1.00 89.12 202 ALA A CA 1
ATOM 1606 C C . ALA A 1 202 ? -0.272 -15.779 6.359 1.00 89.12 202 ALA A C 1
ATOM 1608 O O . ALA A 1 202 ? -0.111 -16.188 5.208 1.00 89.12 202 ALA A O 1
ATOM 1609 N N . CYS A 1 203 ? 0.710 -15.187 7.043 1.00 86.62 203 CYS A N 1
ATOM 1610 C CA . CYS A 1 203 ? 2.045 -14.917 6.513 1.00 86.62 203 CYS A CA 1
ATOM 1611 C C . CYS A 1 203 ? 2.772 -16.193 6.068 1.00 86.62 203 CYS A C 1
ATOM 1613 O O . CYS A 1 203 ? 3.362 -16.225 4.984 1.00 86.62 203 CYS A O 1
ATOM 1615 N N . LEU A 1 204 ? 2.719 -17.269 6.859 1.00 88.44 204 LEU A N 1
ATOM 1616 C CA . LEU A 1 204 ? 3.310 -18.562 6.492 1.00 88.44 204 LEU A CA 1
ATOM 1617 C C . LEU A 1 204 ? 2.637 -19.165 5.255 1.00 88.44 204 LEU A C 1
ATOM 1619 O O . LEU A 1 204 ? 3.318 -19.626 4.334 1.00 88.44 204 LEU A O 1
ATOM 1623 N N . LYS A 1 205 ? 1.301 -19.145 5.201 1.00 91.69 205 LYS A N 1
ATOM 1624 C CA . LYS A 1 205 ? 0.548 -19.675 4.060 1.00 91.69 205 LYS A CA 1
ATOM 1625 C C . LYS A 1 205 ? 0.777 -18.847 2.794 1.00 91.69 205 LYS A C 1
ATOM 1627 O O . LYS A 1 205 ? 0.994 -19.430 1.733 1.00 91.69 205 LYS A O 1
ATOM 1632 N N . ARG A 1 206 ? 0.831 -17.517 2.912 1.00 88.50 206 ARG A N 1
ATOM 1633 C CA . ARG A 1 206 ? 1.190 -16.606 1.819 1.00 88.50 206 ARG A CA 1
ATOM 1634 C C . ARG A 1 206 ? 2.584 -16.909 1.278 1.00 88.50 206 ARG A C 1
ATOM 1636 O O . ARG A 1 206 ? 2.735 -17.058 0.072 1.00 88.50 206 ARG A O 1
ATOM 1643 N N . ARG A 1 207 ? 3.585 -17.092 2.149 1.00 88.62 207 ARG A N 1
ATOM 1644 C CA . ARG A 1 207 ? 4.948 -17.476 1.736 1.00 88.62 207 ARG A CA 1
ATOM 1645 C C . ARG A 1 207 ? 4.975 -18.811 0.985 1.00 88.62 207 ARG A C 1
ATOM 1647 O O . ARG A 1 207 ? 5.633 -18.915 -0.045 1.00 88.62 207 ARG A O 1
ATOM 1654 N N . ARG A 1 208 ? 4.236 -19.825 1.449 1.00 91.44 208 ARG A N 1
ATOM 1655 C CA . ARG A 1 208 ? 4.122 -21.119 0.742 1.00 91.44 208 ARG A CA 1
ATOM 1656 C C . ARG A 1 208 ? 3.462 -20.971 -0.630 1.00 91.44 208 ARG A C 1
ATOM 1658 O O . ARG A 1 208 ? 3.948 -21.552 -1.594 1.00 91.44 208 ARG A O 1
ATOM 1665 N N . MET A 1 209 ? 2.401 -20.170 -0.718 1.00 92.44 209 MET A N 1
ATOM 1666 C CA . MET A 1 209 ? 1.722 -19.861 -1.979 1.00 92.44 209 MET A CA 1
ATOM 1667 C C . MET A 1 209 ? 2.657 -19.140 -2.958 1.00 92.44 209 MET A C 1
ATOM 1669 O O . MET A 1 209 ? 2.767 -19.576 -4.095 1.00 92.44 209 MET A O 1
ATOM 1673 N N . MET A 1 210 ? 3.397 -18.123 -2.508 1.00 87.88 210 MET A N 1
ATOM 1674 C CA . MET A 1 210 ? 4.401 -17.420 -3.322 1.00 87.88 210 MET A CA 1
ATOM 1675 C C . MET A 1 210 ? 5.473 -18.370 -3.868 1.00 87.88 210 MET A C 1
ATOM 1677 O O . MET A 1 210 ? 5.814 -18.311 -5.047 1.00 87.88 210 MET A O 1
ATOM 1681 N N . LYS A 1 211 ? 5.975 -19.287 -3.029 1.00 89.56 211 LYS A N 1
ATOM 1682 C CA . LYS A 1 211 ? 6.947 -20.307 -3.453 1.00 89.56 211 LYS A CA 1
ATOM 1683 C C . LYS A 1 211 ? 6.361 -21.233 -4.522 1.00 89.56 211 LYS A C 1
ATOM 1685 O O . LYS A 1 211 ? 7.010 -21.454 -5.540 1.00 89.56 211 LYS A O 1
ATOM 1690 N N . ALA A 1 212 ? 5.131 -21.716 -4.343 1.00 89.88 212 ALA A N 1
ATOM 1691 C CA . ALA A 1 212 ? 4.453 -22.532 -5.353 1.00 89.88 212 ALA A CA 1
ATOM 1692 C C . ALA A 1 212 ? 4.270 -21.762 -6.674 1.00 89.88 212 ALA A C 1
ATOM 1694 O O . ALA A 1 212 ? 4.682 -22.244 -7.726 1.00 89.88 212 ALA A O 1
ATOM 1695 N N . GLN A 1 213 ? 3.772 -20.525 -6.606 1.00 89.88 213 GLN A N 1
ATOM 1696 C CA . GLN A 1 213 ? 3.572 -19.646 -7.762 1.00 89.88 213 GLN A CA 1
ATOM 1697 C C . GLN A 1 213 ? 4.878 -19.367 -8.524 1.00 89.88 213 GLN A C 1
ATOM 1699 O O . GLN A 1 213 ? 4.886 -19.381 -9.752 1.00 89.88 213 GLN A O 1
ATOM 1704 N N . SER A 1 214 ? 6.003 -19.198 -7.819 1.00 83.88 214 SER A N 1
ATOM 1705 C CA . SER A 1 214 ? 7.315 -19.002 -8.455 1.00 83.88 214 SER A CA 1
ATOM 1706 C C . SER A 1 214 ? 7.765 -20.201 -9.303 1.00 83.88 214 SER A C 1
ATOM 1708 O O . SER A 1 214 ? 8.430 -20.021 -10.321 1.00 83.88 214 SER A O 1
ATOM 1710 N N . SER A 1 215 ? 7.352 -21.420 -8.931 1.00 85.06 215 SER A N 1
ATOM 1711 C CA . SER A 1 215 ? 7.687 -22.649 -9.662 1.00 85.06 215 SER A CA 1
ATOM 1712 C C . SER A 1 215 ? 6.820 -22.890 -10.905 1.00 85.06 215 SER A C 1
ATOM 1714 O O . SER A 1 215 ? 7.225 -23.634 -11.795 1.00 85.06 215 SER A O 1
ATOM 1716 N N . GLU A 1 216 ? 5.664 -22.223 -11.019 1.00 86.12 216 GLU A N 1
ATOM 1717 C CA . GLU A 1 216 ? 4.740 -22.378 -12.156 1.00 86.12 216 GLU A CA 1
ATOM 1718 C C . GLU A 1 216 ? 5.281 -21.774 -13.461 1.00 86.12 216 GLU A C 1
ATOM 1720 O O . GLU A 1 216 ? 4.850 -22.165 -14.544 1.00 86.12 216 GLU A O 1
ATOM 1725 N N . TRP A 1 217 ? 6.234 -20.839 -13.379 1.00 81.94 217 TRP A N 1
ATOM 1726 C CA . TRP A 1 217 ? 6.793 -20.170 -14.556 1.00 81.94 217 TRP A CA 1
ATOM 1727 C C . TRP A 1 217 ? 7.772 -21.045 -15.355 1.00 81.94 217 TRP A C 1
ATOM 1729 O O . TRP A 1 217 ? 7.771 -20.997 -16.583 1.00 81.94 217 TRP A O 1
ATOM 1739 N N . SER A 1 218 ? 8.580 -21.866 -14.675 1.00 77.31 218 SER A N 1
ATOM 1740 C CA . SER A 1 218 ? 9.654 -22.660 -15.298 1.00 77.31 218 SER A CA 1
ATOM 1741 C C . SER A 1 218 ? 9.200 -23.537 -16.481 1.00 77.31 218 SER A C 1
ATOM 1743 O O . SER A 1 218 ? 9.833 -23.468 -17.530 1.00 77.31 218 SER A O 1
ATOM 1745 N N . PRO A 1 219 ? 8.114 -24.332 -16.392 1.00 71.62 219 PRO A N 1
ATOM 1746 C CA . PRO A 1 219 ? 7.691 -25.170 -17.521 1.00 71.62 219 PRO A CA 1
ATOM 1747 C C . PRO A 1 219 ? 7.098 -24.365 -18.690 1.00 71.62 219 PRO A C 1
ATOM 1749 O O . PRO A 1 219 ? 7.143 -24.801 -19.840 1.00 71.62 219 PRO A O 1
ATOM 1752 N N . VAL A 1 220 ? 6.546 -23.180 -18.414 1.00 68.25 220 VAL A N 1
ATOM 1753 C CA . VAL A 1 220 ? 5.958 -22.298 -19.433 1.00 68.25 220 VAL A CA 1
ATOM 1754 C C . VAL A 1 220 ? 7.050 -21.595 -20.239 1.00 68.25 220 VAL A C 1
ATOM 1756 O O . VAL A 1 220 ? 6.932 -21.456 -21.455 1.00 68.25 220 VAL A O 1
ATOM 1759 N N . SER A 1 221 ? 8.144 -21.190 -19.588 1.00 69.69 221 SER A N 1
ATOM 1760 C CA . SER A 1 221 ? 9.252 -20.521 -20.268 1.00 69.69 221 SER A CA 1
ATOM 1761 C C . SER A 1 221 ? 9.987 -21.412 -21.268 1.00 69.69 221 SER A C 1
ATOM 1763 O O . SER A 1 221 ? 10.495 -20.897 -22.262 1.00 69.69 221 SER A O 1
ATOM 1765 N N . ASP A 1 222 ? 10.033 -22.723 -21.025 1.00 70.69 222 ASP A N 1
ATOM 1766 C CA . ASP A 1 222 ? 10.829 -23.670 -21.820 1.00 70.69 222 ASP A CA 1
ATOM 1767 C C . ASP A 1 222 ? 10.160 -24.077 -23.142 1.00 70.69 222 ASP A C 1
ATOM 1769 O O . ASP A 1 222 ? 10.820 -24.594 -24.041 1.00 70.69 222 ASP A O 1
ATOM 1773 N N . THR A 1 223 ? 8.856 -23.831 -23.282 1.00 70.62 223 THR A N 1
ATOM 1774 C CA . THR A 1 223 ? 8.061 -24.267 -24.443 1.00 70.62 223 THR A CA 1
ATOM 1775 C C . THR A 1 223 ? 7.762 -23.149 -25.440 1.00 70.62 223 THR A C 1
ATOM 1777 O O . THR A 1 223 ? 7.397 -23.431 -26.581 1.00 70.62 223 THR A O 1
ATOM 1780 N N . GLN A 1 224 ? 7.932 -21.884 -25.047 1.00 76.12 224 GLN A N 1
ATOM 1781 C CA . GLN A 1 224 ? 7.502 -20.742 -25.845 1.00 76.12 224 GLN A CA 1
ATOM 1782 C C . GLN A 1 224 ? 8.654 -20.134 -26.661 1.00 76.12 224 GLN A C 1
ATOM 1784 O O . GLN A 1 224 ? 9.609 -19.598 -26.106 1.00 76.12 224 GLN A O 1
ATOM 1789 N N . THR A 1 225 ? 8.535 -20.154 -27.992 1.00 79.62 225 THR A N 1
ATOM 1790 C CA . THR A 1 225 ? 9.551 -19.624 -28.928 1.00 79.62 225 THR A CA 1
ATOM 1791 C C . THR A 1 225 ? 9.265 -18.207 -29.429 1.00 79.62 225 THR A C 1
ATOM 1793 O O . THR A 1 225 ? 10.059 -17.653 -30.179 1.00 79.62 225 THR A O 1
ATOM 1796 N N . ASP A 1 226 ? 8.133 -17.615 -29.048 1.00 86.88 226 ASP A N 1
ATOM 1797 C CA . ASP A 1 226 ? 7.762 -16.236 -29.391 1.00 86.88 226 ASP A CA 1
ATOM 1798 C C . ASP A 1 226 ? 7.807 -15.368 -28.129 1.00 86.88 226 ASP A C 1
ATOM 1800 O O . ASP A 1 226 ? 7.084 -15.625 -27.162 1.00 86.88 226 ASP A O 1
ATOM 1804 N N . ALA A 1 227 ? 8.647 -14.329 -28.156 1.00 85.31 227 ALA A N 1
ATOM 1805 C CA . ALA A 1 227 ? 8.873 -13.437 -27.025 1.00 85.31 227 ALA A CA 1
ATOM 1806 C C . ALA A 1 227 ? 7.606 -12.668 -26.612 1.00 85.31 227 ALA A C 1
ATOM 1808 O O . ALA A 1 227 ? 7.350 -12.512 -25.422 1.00 85.31 227 ALA A O 1
ATOM 1809 N N . ARG A 1 228 ? 6.772 -12.229 -27.561 1.00 85.00 228 ARG A N 1
ATOM 1810 C CA . ARG A 1 228 ? 5.542 -11.475 -27.265 1.00 85.00 228 ARG A CA 1
ATOM 1811 C C . ARG A 1 228 ? 4.466 -12.371 -26.670 1.00 85.00 228 ARG A C 1
ATOM 1813 O O . ARG A 1 228 ? 3.810 -11.988 -25.704 1.00 85.00 228 ARG A O 1
ATOM 1820 N N . LEU A 1 229 ? 4.295 -13.572 -27.215 1.00 85.69 229 LEU A N 1
ATOM 1821 C CA . LEU A 1 229 ? 3.374 -14.554 -26.639 1.00 85.69 229 LEU A CA 1
ATOM 1822 C C . LEU A 1 229 ? 3.838 -14.996 -25.245 1.00 85.69 229 LEU A C 1
ATOM 1824 O O . LEU A 1 229 ? 3.020 -15.094 -24.336 1.00 85.69 229 LEU A O 1
ATOM 1828 N N . MET A 1 230 ? 5.146 -15.177 -25.043 1.00 85.56 230 MET A N 1
ATOM 1829 C CA . MET A 1 230 ? 5.723 -15.462 -23.727 1.00 85.56 230 MET A CA 1
ATOM 1830 C C . MET A 1 230 ? 5.411 -14.358 -22.713 1.00 85.56 230 MET A C 1
ATOM 1832 O O . MET A 1 230 ? 4.989 -14.660 -21.597 1.00 85.56 230 MET A O 1
ATOM 1836 N N . MET A 1 231 ? 5.567 -13.089 -23.108 1.00 84.31 231 MET A N 1
ATOM 1837 C CA . MET A 1 231 ? 5.196 -11.941 -22.278 1.00 84.31 231 MET A CA 1
ATOM 1838 C C . MET A 1 231 ? 3.724 -11.968 -21.887 1.00 84.31 231 MET A C 1
ATOM 1840 O O . MET A 1 231 ? 3.397 -11.772 -20.720 1.00 84.31 231 MET A O 1
ATOM 1844 N N . LYS A 1 232 ? 2.843 -12.256 -22.847 1.00 85.81 232 LYS A N 1
ATOM 1845 C CA . LYS A 1 232 ? 1.404 -12.337 -22.602 1.00 85.81 232 LYS A CA 1
ATOM 1846 C C . LYS A 1 232 ? 1.054 -13.437 -21.597 1.00 85.81 232 LYS A C 1
ATOM 1848 O O . LYS A 1 232 ? 0.319 -13.181 -20.650 1.00 85.81 232 LYS A O 1
ATOM 1853 N N . VAL A 1 233 ? 1.616 -14.637 -21.756 1.00 87.19 233 VAL A N 1
ATOM 1854 C CA . VAL A 1 233 ? 1.364 -15.746 -20.820 1.00 87.19 233 VAL A CA 1
ATOM 1855 C C . VAL A 1 233 ? 1.914 -15.424 -19.427 1.00 87.19 233 VAL A C 1
ATOM 1857 O O . VAL A 1 233 ? 1.254 -15.697 -18.426 1.00 87.19 233 VAL A O 1
ATOM 1860 N N . PHE A 1 234 ? 3.096 -14.805 -19.342 1.00 84.81 234 PHE A N 1
ATOM 1861 C CA . PHE A 1 234 ? 3.648 -14.352 -18.064 1.00 84.81 234 PHE A CA 1
ATOM 1862 C C . PHE A 1 234 ? 2.740 -13.320 -17.386 1.00 84.81 234 PHE A C 1
ATOM 1864 O O . PHE A 1 234 ? 2.479 -13.427 -16.191 1.00 84.81 234 PHE A O 1
ATOM 1871 N N . ALA A 1 235 ? 2.230 -12.352 -18.145 1.00 85.44 235 ALA A N 1
ATOM 1872 C CA . ALA A 1 235 ? 1.313 -11.333 -17.653 1.00 85.44 235 ALA A CA 1
ATOM 1873 C C . ALA A 1 235 ? 0.017 -11.933 -17.093 1.00 85.44 235 ALA A C 1
ATOM 1875 O O . ALA A 1 235 ? -0.356 -11.648 -15.956 1.00 85.44 235 ALA A O 1
ATOM 1876 N N . GLU A 1 236 ? -0.633 -12.815 -17.856 1.00 88.31 236 GLU A N 1
ATOM 1877 C CA . GLU A 1 236 ? -1.843 -13.525 -17.424 1.00 88.31 236 GLU A CA 1
ATOM 1878 C C . GLU A 1 236 ? -1.589 -14.332 -16.144 1.00 88.31 236 GLU A C 1
ATOM 1880 O O . GLU A 1 236 ? -2.410 -14.333 -15.221 1.00 88.31 236 GLU A O 1
ATOM 1885 N N . LEU A 1 237 ? -0.420 -14.973 -16.050 1.00 88.94 237 LEU A N 1
ATOM 1886 C CA . LEU A 1 237 ? -0.005 -15.706 -14.860 1.00 88.94 237 LEU A CA 1
ATOM 1887 C C . LEU A 1 237 ? 0.168 -14.778 -13.646 1.00 88.94 237 LEU A C 1
ATOM 1889 O O . LEU A 1 237 ? -0.347 -15.097 -12.575 1.00 88.94 237 LEU A O 1
ATOM 1893 N N . GLN A 1 238 ? 0.820 -13.620 -13.806 1.00 85.88 238 GLN A N 1
ATOM 1894 C CA . GLN A 1 238 ? 0.997 -12.635 -12.729 1.00 85.88 238 GLN A CA 1
ATOM 1895 C C . GLN A 1 238 ? -0.337 -12.080 -12.226 1.00 85.88 238 GLN A C 1
ATOM 1897 O O . GLN A 1 238 ? -0.561 -12.026 -11.014 1.00 85.88 238 GLN A O 1
ATOM 1902 N N . VAL A 1 239 ? -1.248 -11.730 -13.138 1.00 89.44 239 VAL A N 1
ATOM 1903 C CA . VAL A 1 239 ? -2.598 -11.259 -12.795 1.00 89.44 239 VAL A CA 1
ATOM 1904 C C . VAL A 1 239 ? -3.373 -12.347 -12.047 1.00 89.44 239 VAL A C 1
ATOM 1906 O O . VAL A 1 239 ? -3.975 -12.083 -11.004 1.00 89.44 239 VAL A O 1
ATOM 1909 N N . ARG A 1 240 ? -3.299 -13.606 -12.501 1.00 91.25 240 ARG A N 1
ATOM 1910 C CA . ARG A 1 240 ? -3.912 -14.745 -11.799 1.00 91.25 240 ARG A CA 1
ATOM 1911 C C . ARG A 1 240 ? -3.334 -14.931 -10.397 1.00 91.25 240 ARG A C 1
ATOM 1913 O O . ARG A 1 240 ? -4.088 -15.087 -9.436 1.00 91.25 240 ARG A O 1
ATOM 1920 N N . HIS A 1 241 ? -2.007 -14.922 -10.269 1.00 90.81 241 HIS A N 1
ATOM 1921 C CA . HIS A 1 241 ? -1.314 -15.048 -8.984 1.00 90.81 241 HIS A CA 1
ATOM 1922 C C . HIS A 1 241 ? -1.676 -13.915 -8.032 1.00 90.81 241 HIS A C 1
ATOM 1924 O O . HIS A 1 241 ? -1.815 -14.137 -6.829 1.00 90.81 241 HIS A O 1
ATOM 1930 N N . TRP A 1 242 ? -1.827 -12.700 -8.554 1.00 89.56 242 TRP A N 1
ATOM 1931 C CA . TRP A 1 242 ? -2.310 -11.550 -7.804 1.00 89.56 242 TRP A CA 1
ATOM 1932 C C . TRP A 1 242 ? -3.735 -11.768 -7.278 1.00 89.56 242 TRP A C 1
ATOM 1934 O O . TRP A 1 242 ? -3.940 -11.691 -6.068 1.00 89.56 242 TRP A O 1
ATOM 1944 N N . HIS A 1 243 ? -4.696 -12.124 -8.135 1.00 91.44 243 HIS A N 1
ATOM 1945 C CA . HIS A 1 243 ? -6.077 -12.363 -7.702 1.00 91.44 243 HIS A CA 1
ATOM 1946 C C . HIS A 1 243 ? -6.177 -13.441 -6.619 1.00 91.44 243 HIS A C 1
ATOM 1948 O O . HIS A 1 243 ? -6.825 -13.226 -5.600 1.00 91.44 243 HIS A O 1
ATOM 1954 N N . GLN A 1 244 ? -5.456 -14.555 -6.776 1.00 92.56 244 GLN A N 1
ATOM 1955 C CA . GLN A 1 244 ? -5.406 -15.611 -5.758 1.00 92.56 244 GLN A CA 1
ATOM 1956 C C . GLN A 1 244 ? -4.883 -15.104 -4.406 1.00 92.56 244 GLN A C 1
ATOM 1958 O O . GLN A 1 244 ? -5.403 -15.490 -3.359 1.00 92.56 244 GLN A O 1
ATOM 1963 N N . ARG A 1 245 ? -3.859 -14.239 -4.420 1.00 89.69 245 ARG A N 1
ATOM 1964 C CA . ARG A 1 245 ? -3.290 -13.640 -3.205 1.00 89.69 245 ARG A CA 1
ATOM 1965 C C . ARG A 1 245 ? -4.266 -12.685 -2.539 1.00 89.69 245 ARG A C 1
ATOM 1967 O O . ARG A 1 245 ? -4.494 -12.811 -1.340 1.00 89.69 245 ARG A O 1
ATOM 1974 N N . ARG A 1 246 ? -4.868 -11.791 -3.320 1.00 89.75 246 ARG A N 1
ATOM 1975 C CA . ARG A 1 246 ? -5.886 -10.848 -2.854 1.00 89.75 246 ARG A CA 1
ATOM 1976 C C . ARG A 1 246 ? -7.056 -11.576 -2.197 1.00 89.75 246 ARG A C 1
ATOM 1978 O O . ARG A 1 246 ? -7.400 -11.274 -1.060 1.00 89.75 246 ARG A O 1
ATOM 1985 N N . ASP A 1 247 ? -7.644 -12.546 -2.892 1.00 92.62 247 ASP A N 1
ATOM 1986 C CA . ASP A 1 247 ? -8.831 -13.255 -2.410 1.00 92.62 247 ASP A CA 1
ATOM 1987 C C . ASP A 1 247 ? -8.513 -14.058 -1.137 1.00 92.62 247 ASP A C 1
ATOM 1989 O O . ASP A 1 247 ? -9.324 -14.130 -0.213 1.00 92.62 247 ASP A O 1
ATOM 1993 N N . PHE A 1 248 ? -7.299 -14.617 -1.051 1.00 93.25 248 PHE A N 1
ATOM 1994 C CA . PHE A 1 248 ? -6.808 -15.261 0.163 1.00 93.25 248 PHE A CA 1
ATOM 1995 C C . PHE A 1 248 ? -6.690 -14.284 1.342 1.00 93.25 248 PHE A C 1
ATOM 1997 O O . PHE A 1 248 ? -7.154 -14.624 2.432 1.00 93.25 248 PHE A O 1
ATOM 2004 N N . GLU A 1 249 ? -6.069 -13.115 1.144 1.00 90.31 249 GLU A N 1
ATOM 2005 C CA . GLU A 1 249 ? -5.878 -12.111 2.201 1.00 90.31 249 GLU A CA 1
ATOM 2006 C C . GLU A 1 249 ? -7.221 -11.561 2.696 1.00 90.31 249 GLU A C 1
ATOM 2008 O O . GLU A 1 249 ? -7.480 -11.617 3.896 1.00 90.31 249 GLU A O 1
ATOM 2013 N N . LEU A 1 250 ? -8.123 -11.167 1.790 1.00 90.38 250 LEU A N 1
ATOM 2014 C CA . LEU A 1 250 ? -9.467 -10.699 2.155 1.00 90.38 250 LEU A CA 1
ATOM 2015 C C . LEU A 1 250 ? -10.247 -11.763 2.939 1.00 90.38 250 LEU A C 1
ATOM 2017 O O . LEU A 1 250 ? -10.851 -11.467 3.966 1.00 90.38 250 LEU A O 1
ATOM 2021 N N . GLN A 1 251 ? -10.178 -13.031 2.517 1.00 92.88 251 GLN A N 1
ATOM 2022 C CA . GLN A 1 251 ? -10.827 -14.119 3.247 1.00 92.88 251 GLN A CA 1
ATOM 2023 C C . GLN A 1 251 ? -10.226 -14.336 4.648 1.00 92.88 251 GLN A C 1
ATOM 2025 O O . GLN A 1 251 ? -10.949 -14.751 5.557 1.00 92.88 251 GLN A O 1
ATOM 2030 N N . GLN A 1 252 ? -8.917 -14.130 4.841 1.00 91.88 252 GLN A N 1
ATOM 2031 C CA . GLN A 1 252 ? -8.319 -14.217 6.179 1.00 91.88 252 GLN A CA 1
ATOM 2032 C C . GLN A 1 252 ? -8.758 -13.059 7.069 1.00 91.88 252 GLN A C 1
ATOM 2034 O O . GLN A 1 252 ? -9.053 -13.299 8.240 1.00 91.88 252 GLN A O 1
ATOM 2039 N N . ASP A 1 253 ? -8.844 -11.851 6.522 1.00 90.56 253 ASP A N 1
ATOM 2040 C CA . ASP A 1 253 ? -9.276 -10.670 7.263 1.00 90.56 253 ASP A CA 1
ATOM 2041 C C . ASP A 1 253 ? -10.724 -10.826 7.743 1.00 90.56 253 ASP A C 1
ATOM 2043 O O . ASP A 1 253 ? -10.970 -10.709 8.942 1.00 90.56 253 ASP A O 1
ATOM 2047 N N . THR A 1 254 ? -11.654 -11.239 6.869 1.00 91.75 254 THR A N 1
ATOM 2048 C CA . THR A 1 254 ? -13.051 -11.511 7.262 1.00 91.75 254 THR A CA 1
ATOM 2049 C C . THR A 1 254 ? -13.131 -12.550 8.379 1.00 91.75 254 THR A C 1
ATOM 2051 O O . THR A 1 254 ? -13.728 -12.303 9.419 1.00 91.75 254 THR A O 1
ATOM 2054 N N . ARG A 1 255 ? -12.445 -13.693 8.228 1.00 93.38 255 ARG A N 1
ATOM 2055 C CA . ARG A 1 255 ? -12.442 -14.751 9.256 1.00 93.38 255 ARG A CA 1
ATOM 2056 C C . ARG A 1 255 ? -11.850 -14.298 10.587 1.00 93.38 255 ARG A C 1
ATOM 2058 O O . ARG A 1 255 ? -12.199 -14.855 11.625 1.00 93.38 255 ARG A O 1
ATOM 2065 N N . THR A 1 256 ? -10.883 -13.385 10.550 1.00 92.69 256 THR A N 1
ATOM 2066 C CA . THR A 1 256 ? -10.244 -12.866 11.761 1.00 92.69 256 THR A CA 1
ATOM 2067 C C . THR A 1 256 ? -11.163 -11.860 12.442 1.00 92.69 256 THR A C 1
ATOM 2069 O O . THR A 1 256 ? -11.368 -11.972 13.647 1.00 92.69 256 THR A O 1
ATOM 2072 N N . SER A 1 257 ? -11.778 -10.959 11.673 1.00 92.50 257 SER A N 1
ATOM 2073 C CA . SER A 1 257 ? -12.796 -10.020 12.150 1.00 92.50 257 SER A CA 1
ATOM 2074 C C . SER A 1 257 ? -13.990 -10.738 12.794 1.00 92.50 257 SER A C 1
ATOM 2076 O O . SER A 1 257 ? -14.333 -10.439 13.937 1.00 92.50 257 SER A O 1
ATOM 2078 N N . ASP A 1 258 ? -14.551 -11.760 12.138 1.00 93.25 258 ASP A N 1
ATOM 2079 C CA . ASP A 1 258 ? -15.670 -12.547 12.678 1.00 93.25 258 ASP A CA 1
ATOM 2080 C C . ASP A 1 258 ? -15.296 -13.210 14.014 1.00 93.25 258 ASP A C 1
ATOM 2082 O O . ASP A 1 258 ? -16.022 -13.110 15.005 1.00 93.25 258 ASP A O 1
ATOM 2086 N N . ALA A 1 259 ? -14.117 -13.841 14.072 1.00 94.31 259 ALA A N 1
ATOM 2087 C CA . ALA A 1 259 ? -13.634 -14.506 15.280 1.00 94.31 259 ALA A CA 1
ATOM 2088 C C . ALA A 1 259 ? -13.373 -13.521 16.433 1.00 94.31 259 ALA A C 1
ATOM 2090 O O . ALA A 1 259 ? -13.618 -13.856 17.595 1.00 94.31 259 ALA A O 1
ATOM 2091 N N . LEU A 1 260 ? -12.888 -12.312 16.128 1.00 93.12 260 LEU A N 1
ATOM 2092 C CA . LEU A 1 260 ? -12.752 -11.232 17.105 1.00 93.12 260 LEU A CA 1
ATOM 2093 C C . LEU A 1 260 ? -14.126 -10.790 17.616 1.00 93.12 260 LEU A C 1
ATOM 2095 O O . LEU A 1 260 ? -14.344 -10.765 18.826 1.00 93.12 260 LEU A O 1
ATOM 2099 N N . CYS A 1 261 ? -15.082 -10.546 16.718 1.00 91.19 261 CYS A N 1
ATOM 2100 C CA . CYS A 1 261 ? -16.440 -10.136 17.070 1.00 91.19 261 CYS A CA 1
ATOM 2101 C C . CYS A 1 261 ? -17.144 -11.153 17.981 1.00 91.19 261 CYS A C 1
ATOM 2103 O O . CYS A 1 261 ? -17.735 -10.772 18.999 1.00 91.19 261 CYS A O 1
ATOM 2105 N N . GLU A 1 262 ? -17.060 -12.448 17.666 1.00 93.25 262 GLU A N 1
ATOM 2106 C CA . GLU A 1 262 ? -17.592 -13.529 18.506 1.00 93.25 262 GLU A CA 1
ATOM 2107 C C . GLU A 1 262 ? -16.954 -13.519 19.901 1.00 93.25 262 GLU A C 1
ATOM 2109 O O . GLU A 1 262 ? -17.649 -13.574 20.925 1.00 93.25 262 GLU A O 1
ATOM 2114 N N . ARG A 1 263 ? -15.623 -13.397 19.955 1.00 92.75 263 ARG A N 1
ATOM 2115 C CA . ARG A 1 263 ? -14.862 -13.435 21.206 1.00 92.75 263 ARG A CA 1
ATOM 2116 C C . ARG A 1 263 ? -15.163 -12.233 22.094 1.00 92.75 263 ARG A C 1
ATOM 2118 O O . ARG A 1 263 ? -15.448 -12.417 23.277 1.00 92.75 263 ARG A O 1
ATOM 2125 N N . TRP A 1 264 ? -15.212 -11.032 21.525 1.00 92.38 264 TRP A N 1
ATOM 2126 C CA . TRP A 1 264 ? -15.606 -9.813 22.233 1.00 92.38 264 TRP A CA 1
ATOM 2127 C C . TRP A 1 264 ? -17.040 -9.885 22.743 1.00 92.38 264 TRP A C 1
ATOM 2129 O O . TRP A 1 264 ? -17.302 -9.530 23.885 1.00 92.38 264 TRP A O 1
ATOM 2139 N N . THR A 1 265 ? -17.975 -10.407 21.943 1.00 91.06 265 THR A N 1
ATOM 2140 C CA . THR A 1 265 ? -19.362 -10.621 22.394 1.00 91.06 265 THR A CA 1
ATOM 2141 C C . THR A 1 265 ? -19.417 -11.532 23.612 1.00 91.06 265 THR A C 1
ATOM 2143 O O . THR A 1 265 ? -20.091 -11.214 24.591 1.00 91.06 265 THR A O 1
ATOM 2146 N N . SER A 1 266 ? -18.653 -12.626 23.594 1.00 94.06 266 SER A N 1
ATOM 2147 C CA . SER A 1 266 ? -18.558 -13.525 24.741 1.00 94.06 266 SER A CA 1
ATOM 2148 C C . SER A 1 266 ? -17.988 -12.827 25.979 1.00 94.06 266 SER A C 1
ATOM 2150 O O . SER A 1 266 ? -18.579 -12.943 27.051 1.00 94.06 266 SER A O 1
ATOM 2152 N N . LEU A 1 267 ? -16.883 -12.086 25.850 1.00 93.06 267 LEU A N 1
ATOM 2153 C CA . LEU A 1 267 ? -16.245 -11.388 26.973 1.00 93.06 267 LEU A CA 1
ATOM 2154 C C . LEU A 1 267 ? -17.140 -10.297 27.568 1.00 93.06 267 LEU A C 1
ATOM 2156 O O . LEU A 1 267 ? -17.402 -10.333 28.769 1.00 93.06 267 LEU A O 1
ATOM 2160 N N . CYS A 1 268 ? -17.693 -9.406 26.740 1.00 91.69 268 CYS A N 1
ATOM 2161 C CA . CYS A 1 268 ? -18.608 -8.361 27.205 1.00 91.69 268 CYS A CA 1
ATOM 2162 C C . CYS A 1 268 ? -19.824 -8.969 27.919 1.00 91.69 268 CYS A C 1
ATOM 2164 O O . CYS A 1 268 ? -20.180 -8.525 29.004 1.00 91.69 268 CYS A O 1
ATOM 2166 N N . SER A 1 269 ? -20.403 -10.058 27.391 1.00 92.88 269 SER A N 1
ATOM 2167 C CA . SER A 1 269 ? -21.533 -10.744 28.043 1.00 92.88 269 SER A CA 1
ATOM 2168 C C . SER A 1 269 ? -21.174 -11.405 29.381 1.00 92.88 269 SER A C 1
ATOM 2170 O O . SER A 1 269 ? -22.045 -11.623 30.223 1.00 92.88 269 SER A O 1
ATOM 2172 N N . LYS A 1 270 ? -19.910 -11.802 29.580 1.00 95.56 270 LYS A N 1
ATOM 2173 C CA . LYS A 1 270 ? -19.430 -12.338 30.862 1.00 95.56 270 LYS A CA 1
ATOM 2174 C C . LYS A 1 270 ? -19.268 -11.211 31.876 1.00 95.56 270 LYS A C 1
ATOM 2176 O O . LYS A 1 270 ? -19.715 -11.379 33.004 1.00 95.56 270 LYS A O 1
ATOM 2181 N N . CYS A 1 271 ? -18.686 -10.086 31.463 1.00 95.38 271 CYS A N 1
ATOM 2182 C CA . CYS A 1 271 ? -18.524 -8.910 32.313 1.00 95.38 271 CYS A CA 1
ATOM 2183 C C . CYS A 1 271 ? -19.881 -8.320 32.725 1.00 95.38 271 CYS A C 1
ATOM 2185 O O . CYS A 1 271 ? -20.136 -8.198 33.917 1.00 95.38 271 CYS A O 1
ATOM 2187 N N . SER A 1 272 ? -20.790 -8.081 31.770 1.00 94.44 272 SER A N 1
ATOM 2188 C CA . SER A 1 272 ? -22.158 -7.597 32.036 1.00 94.44 272 SER A CA 1
ATOM 2189 C C . SER A 1 272 ? -22.882 -8.474 33.067 1.00 94.44 272 SER A C 1
ATOM 2191 O O . SER A 1 272 ? -23.393 -7.972 34.068 1.00 94.44 272 SER A O 1
ATOM 2193 N N . ARG A 1 273 ? -22.831 -9.808 32.913 1.00 95.50 273 ARG A N 1
ATOM 2194 C CA . ARG A 1 273 ? -23.396 -10.736 33.909 1.00 95.50 273 ARG A CA 1
ATOM 2195 C C . ARG A 1 273 ? -22.729 -10.617 35.274 1.00 95.50 273 ARG A C 1
ATOM 2197 O O . ARG A 1 273 ? -23.433 -10.569 36.272 1.00 95.50 273 ARG A O 1
ATOM 2204 N N . HIS A 1 274 ? -21.403 -10.541 35.320 1.00 96.25 274 HIS A N 1
ATOM 2205 C CA . HIS A 1 274 ? -20.682 -10.419 36.583 1.00 96.25 274 HIS A CA 1
ATOM 2206 C C . HIS A 1 274 ? -21.035 -9.121 37.326 1.00 96.25 274 HIS A C 1
ATOM 2208 O O . HIS A 1 274 ? -21.319 -9.158 38.520 1.00 96.25 274 HIS A O 1
ATOM 2214 N N . VAL A 1 275 ? -21.108 -7.993 36.614 1.00 95.31 275 VAL A N 1
ATOM 2215 C CA . VAL A 1 275 ? -21.552 -6.702 37.165 1.00 95.31 275 VAL A CA 1
ATOM 2216 C C . VAL A 1 275 ? -22.998 -6.785 37.662 1.00 95.31 275 VAL A C 1
ATOM 2218 O O . VAL A 1 275 ? -23.311 -6.302 38.754 1.00 95.31 275 VAL A O 1
ATOM 2221 N N . ALA A 1 276 ? -23.880 -7.434 36.898 1.00 94.50 276 ALA A N 1
ATOM 2222 C CA . ALA A 1 276 ? -25.266 -7.647 37.295 1.00 94.50 276 ALA A CA 1
ATOM 2223 C C . ALA A 1 276 ? -25.397 -8.499 38.565 1.00 94.50 276 ALA A C 1
ATOM 2225 O O . ALA A 1 276 ? -26.241 -8.192 39.413 1.00 94.50 276 ALA A O 1
ATOM 2226 N N . ASP A 1 277 ? -24.563 -9.529 38.709 1.00 94.69 277 ASP A N 1
ATOM 2227 C CA . ASP A 1 277 ? -24.514 -10.388 39.890 1.00 94.69 277 ASP A CA 1
ATOM 2228 C C . ASP A 1 277 ? -24.025 -9.599 41.115 1.00 94.69 277 ASP A C 1
ATOM 2230 O O . ASP A 1 277 ? -24.731 -9.581 42.121 1.00 94.69 277 ASP A O 1
ATOM 2234 N N . LEU A 1 278 ? -22.923 -8.841 41.006 1.00 94.62 278 LEU A N 1
ATOM 2235 C CA . LEU A 1 278 ? -22.406 -7.982 42.089 1.00 94.62 278 LEU A CA 1
ATOM 2236 C C . LEU A 1 278 ? -23.466 -6.996 42.607 1.00 94.62 278 LEU A C 1
ATOM 2238 O O . LEU A 1 278 ? -23.697 -6.882 43.813 1.00 94.62 278 LEU A O 1
ATOM 2242 N N . CYS A 1 279 ? -24.158 -6.311 41.692 1.00 92.38 279 CYS A N 1
ATOM 2243 C CA . CYS A 1 279 ? -25.221 -5.371 42.046 1.00 92.38 279 CYS A CA 1
ATOM 2244 C C . CYS A 1 279 ? -26.430 -6.083 42.678 1.00 92.38 279 CYS A C 1
ATOM 2246 O O . CYS A 1 279 ? -27.007 -5.603 43.654 1.00 92.38 279 CYS A O 1
ATOM 2248 N N . SER A 1 280 ? -26.820 -7.241 42.138 1.00 91.50 280 SER A N 1
ATOM 2249 C CA . SER A 1 280 ? -27.970 -8.001 42.639 1.00 91.50 280 SER A CA 1
ATOM 2250 C C . SER A 1 280 ? -27.711 -8.587 44.029 1.00 91.50 280 SER A C 1
ATOM 2252 O O . SER A 1 280 ? -28.586 -8.526 44.895 1.00 91.50 280 SER A O 1
ATOM 2254 N N . GLU A 1 281 ? -26.516 -9.136 44.255 1.00 90.75 281 GLU A N 1
ATOM 2255 C CA . GLU A 1 281 ? -26.076 -9.664 45.548 1.00 90.75 281 GLU A CA 1
ATOM 2256 C C . GLU A 1 281 ? -26.050 -8.570 46.612 1.00 90.75 281 GLU A C 1
ATOM 2258 O O . GLU A 1 281 ? -26.553 -8.781 47.718 1.00 90.75 281 GLU A O 1
ATOM 2263 N N . PHE A 1 282 ? -25.560 -7.377 46.263 1.00 89.44 282 PHE A N 1
ATOM 2264 C CA . PHE A 1 282 ? -25.588 -6.233 47.165 1.00 89.44 282 PHE A CA 1
ATOM 2265 C C . PHE A 1 282 ? -27.013 -5.884 47.599 1.00 89.44 282 PHE A C 1
ATOM 2267 O O . PHE A 1 282 ? -27.290 -5.886 48.798 1.00 89.44 282 PHE A O 1
ATOM 2274 N N . VAL A 1 283 ? -27.943 -5.689 46.656 1.00 86.19 283 VAL A N 1
ATOM 2275 C CA . VAL A 1 283 ? -29.349 -5.367 46.973 1.00 86.19 283 VAL A CA 1
ATOM 2276 C C . VAL A 1 283 ? -29.993 -6.449 47.845 1.00 86.19 283 VAL A C 1
ATOM 2278 O O . VAL A 1 283 ? -30.681 -6.134 48.816 1.00 86.19 283 VAL A O 1
ATOM 2281 N N . LEU A 1 284 ? -29.757 -7.732 47.551 1.00 85.06 284 LEU A N 1
ATOM 2282 C CA . LEU A 1 284 ? -30.281 -8.837 48.362 1.00 85.06 284 LEU A CA 1
ATOM 2283 C C . LEU A 1 284 ? -29.701 -8.842 49.778 1.00 85.06 284 LEU A C 1
ATOM 2285 O O . LEU A 1 284 ? -30.445 -9.043 50.744 1.00 85.06 284 LEU A O 1
ATOM 2289 N N . SER A 1 285 ? -28.396 -8.602 49.916 1.00 83.06 285 SER A N 1
ATOM 2290 C CA . SER A 1 285 ? -27.732 -8.504 51.219 1.00 83.06 285 SER A CA 1
ATOM 2291 C C . SER A 1 285 ? -28.280 -7.330 52.039 1.00 83.06 285 SER A C 1
ATOM 2293 O O . SER A 1 285 ? -28.543 -7.475 53.231 1.00 83.06 285 SER A O 1
ATOM 2295 N N . SER A 1 286 ? -28.563 -6.201 51.386 1.00 79.12 286 SER A N 1
ATOM 2296 C CA . SER A 1 286 ? -29.181 -5.028 52.000 1.00 79.12 286 SER A CA 1
ATOM 2297 C C . SER A 1 286 ? -30.598 -5.322 52.496 1.00 79.12 286 SER A C 1
ATOM 2299 O O . SER A 1 286 ? -30.920 -5.083 53.659 1.00 79.12 286 SER A O 1
ATOM 2301 N N . VAL A 1 287 ? -31.450 -5.912 51.655 1.00 75.75 287 VAL A N 1
ATOM 2302 C CA . VAL A 1 287 ? -32.843 -6.223 52.020 1.00 75.75 287 VAL A CA 1
ATOM 2303 C C . VAL A 1 287 ? -32.931 -7.268 53.140 1.00 75.75 287 VAL A C 1
ATOM 2305 O O . VAL A 1 287 ? -33.843 -7.207 53.960 1.00 75.75 287 VAL A O 1
ATOM 2308 N N . THR A 1 288 ? -32.001 -8.226 53.194 1.00 73.50 288 THR A N 1
ATOM 2309 C CA . THR A 1 288 ? -31.989 -9.290 54.218 1.00 73.50 288 THR A CA 1
ATOM 2310 C C . THR A 1 288 ? -31.393 -8.856 55.558 1.00 73.50 288 THR A C 1
ATOM 2312 O O . THR A 1 288 ? -31.748 -9.436 56.584 1.00 73.50 288 THR A O 1
ATOM 2315 N N . ALA A 1 289 ? -30.536 -7.831 55.574 1.00 68.88 289 ALA A N 1
ATOM 2316 C CA . ALA A 1 289 ? -30.012 -7.226 56.798 1.00 68.88 289 ALA A CA 1
ATOM 2317 C C . ALA A 1 289 ? -31.031 -6.300 57.502 1.00 68.88 289 ALA A C 1
ATOM 2319 O O . ALA A 1 289 ? -30.934 -6.085 58.711 1.00 68.88 289 ALA A O 1
ATOM 2320 N N . GLY A 1 290 ? -32.018 -5.775 56.764 1.00 59.06 290 GLY A N 1
ATOM 2321 C CA . GLY A 1 290 ? -33.146 -4.991 57.281 1.00 59.06 290 GLY A CA 1
ATOM 2322 C C . GLY A 1 290 ? -34.240 -5.841 57.948 1.00 59.06 290 GLY A C 1
ATOM 2323 O O . GLY A 1 290 ? -34.495 -6.980 57.563 1.00 59.06 290 GLY A O 1
ATOM 2324 N N . SER A 1 291 ? -34.914 -5.310 58.974 1.00 53.22 291 SER A N 1
ATOM 2325 C CA . SER A 1 291 ? -35.890 -6.054 59.791 1.00 53.22 291 SER A CA 1
ATOM 2326 C C . SER A 1 291 ? -37.085 -6.639 59.007 1.00 53.22 291 SER A C 1
ATOM 2328 O O . SER A 1 291 ? -37.728 -5.937 58.228 1.00 53.22 291 SER A O 1
ATOM 2330 N N . ALA A 1 292 ? -37.428 -7.894 59.345 1.00 53.03 292 ALA A N 1
ATOM 2331 C CA . ALA A 1 292 ? -38.512 -8.755 58.841 1.00 53.03 292 ALA A CA 1
ATOM 2332 C C . ALA A 1 292 ? -38.446 -9.081 57.323 1.00 53.03 292 ALA A C 1
ATOM 2334 O O . ALA A 1 292 ? -38.951 -8.320 56.492 1.00 53.03 292 ALA A O 1
ATOM 2335 N N . PRO A 1 293 ? -37.866 -10.243 56.949 1.00 55.81 293 PRO A N 1
ATOM 2336 C CA . PRO A 1 293 ? -37.598 -10.607 55.565 1.00 55.81 293 PRO A CA 1
ATOM 2337 C C . PRO A 1 293 ? -38.883 -11.041 54.858 1.00 55.81 293 PRO A C 1
ATOM 2339 O O . PRO A 1 293 ? -39.492 -12.054 55.191 1.00 55.81 293 PRO A O 1
ATOM 2342 N N . SER A 1 294 ? -39.271 -10.293 53.834 1.00 59.84 294 SER A N 1
ATOM 2343 C CA . SER A 1 294 ? -40.211 -10.759 52.818 1.00 59.84 294 SER A CA 1
ATOM 2344 C C . SER A 1 294 ? -39.396 -11.018 51.553 1.00 59.84 294 SER A C 1
ATOM 2346 O O . SER A 1 294 ? -39.051 -10.074 50.839 1.00 59.84 294 SER A O 1
ATOM 2348 N N . THR A 1 295 ? -39.063 -12.285 51.290 1.00 63.75 295 THR A N 1
ATOM 2349 C CA . THR A 1 295 ? -38.278 -12.734 50.122 1.00 63.75 295 THR A CA 1
ATOM 2350 C C . THR A 1 295 ? -38.876 -12.242 48.795 1.00 63.75 295 THR A C 1
ATOM 2352 O O . THR A 1 295 ? -38.134 -11.905 47.873 1.00 63.75 295 THR A O 1
ATOM 2355 N N . ASP A 1 296 ? -40.202 -12.080 48.742 1.00 70.88 296 ASP A N 1
ATOM 2356 C CA . ASP A 1 296 ? -40.944 -11.553 47.588 1.00 70.88 296 ASP A CA 1
ATOM 2357 C C . ASP A 1 296 ? -40.623 -10.082 47.275 1.00 70.88 296 ASP A C 1
ATOM 2359 O O . ASP A 1 296 ? -40.629 -9.663 46.119 1.00 70.88 296 ASP A O 1
ATOM 2363 N N . HIS A 1 297 ? -40.292 -9.280 48.290 1.00 72.12 297 HIS A N 1
ATOM 2364 C CA . HIS A 1 297 ? -40.050 -7.848 48.108 1.00 72.12 297 HIS A CA 1
ATOM 2365 C C . HIS A 1 297 ? -38.668 -7.581 47.499 1.00 72.12 297 HIS A C 1
ATOM 2367 O O . HIS A 1 297 ? -38.556 -6.796 46.562 1.00 72.12 297 HIS A O 1
ATOM 2373 N N . GLY A 1 298 ? -37.628 -8.289 47.956 1.00 74.94 298 GLY A N 1
ATOM 2374 C CA . GLY A 1 298 ? -36.288 -8.194 47.362 1.00 74.94 298 GLY A CA 1
ATOM 2375 C C . GLY A 1 298 ? -36.266 -8.646 45.898 1.00 74.94 298 GLY A C 1
ATOM 2376 O O . GLY A 1 298 ? -35.637 -8.006 45.058 1.00 74.94 298 GLY A O 1
ATOM 2377 N N . GLN A 1 299 ? -37.025 -9.694 45.560 1.00 82.19 299 GLN A N 1
ATOM 2378 C CA . GLN A 1 299 ? -37.194 -10.119 44.167 1.00 82.19 299 GLN A CA 1
ATOM 2379 C C . GLN A 1 299 ? -37.939 -9.078 43.322 1.00 82.19 299 GLN A C 1
ATOM 2381 O O . GLN A 1 299 ? -37.545 -8.841 42.181 1.00 82.19 299 GLN A O 1
ATOM 2386 N N . SER A 1 300 ? -38.962 -8.420 43.875 1.00 84.94 300 SER A N 1
ATOM 2387 C CA . SER A 1 300 ? -39.671 -7.330 43.192 1.00 84.94 300 SER A CA 1
ATOM 2388 C C . SER A 1 300 ? -38.754 -6.137 42.892 1.00 84.94 300 SER A C 1
ATOM 2390 O O . SER A 1 300 ? -38.796 -5.605 41.783 1.00 84.94 300 SER A O 1
ATOM 2392 N N . VAL A 1 301 ? -37.904 -5.732 43.844 1.00 84.31 301 VAL A N 1
ATOM 2393 C CA . VAL A 1 301 ? -36.933 -4.635 43.652 1.00 84.31 301 VAL A CA 1
ATOM 2394 C C . VAL A 1 301 ? -35.909 -5.004 42.576 1.00 84.31 301 VAL A C 1
ATOM 2396 O O . VAL A 1 301 ? -35.680 -4.226 41.652 1.00 84.31 301 VAL A O 1
ATOM 2399 N N . LEU A 1 302 ? -35.365 -6.225 42.614 1.00 87.50 302 LEU A N 1
ATOM 2400 C CA . LEU A 1 302 ? -34.446 -6.714 41.581 1.00 87.50 302 LEU A CA 1
ATOM 2401 C C . LEU A 1 302 ? -35.079 -6.749 40.185 1.00 87.50 302 LEU A C 1
ATOM 2403 O O . LEU A 1 302 ? -34.422 -6.398 39.207 1.00 87.50 302 LEU A O 1
ATOM 2407 N N . GLN A 1 303 ? -36.336 -7.186 40.068 1.00 88.88 303 GLN A N 1
ATOM 2408 C CA . GLN A 1 303 ? -37.039 -7.192 38.783 1.00 88.88 303 GLN A CA 1
ATOM 2409 C C . GLN A 1 303 ? -37.259 -5.772 38.256 1.00 88.88 303 GLN A C 1
ATOM 2411 O O . GLN A 1 303 ? -37.029 -5.528 37.072 1.00 88.88 303 GLN A O 1
ATOM 2416 N N . SER A 1 304 ? -37.634 -4.833 39.131 1.00 90.81 304 SER A N 1
ATOM 2417 C CA . SER A 1 304 ? -37.773 -3.415 38.782 1.00 90.81 304 SER A CA 1
ATOM 2418 C C . SER A 1 304 ? -36.448 -2.812 38.299 1.00 90.81 304 SER A C 1
ATOM 2420 O O . SER A 1 304 ? -36.398 -2.164 37.250 1.00 90.81 304 SER A O 1
ATOM 2422 N N . MET A 1 305 ? -35.349 -3.102 39.004 1.00 92.06 305 MET A N 1
ATOM 2423 C CA . MET A 1 305 ? -34.002 -2.666 38.634 1.00 92.06 305 MET A CA 1
ATOM 2424 C C . MET A 1 305 ? -33.586 -3.213 37.265 1.00 92.06 305 MET A C 1
ATOM 2426 O O . MET A 1 305 ? -33.226 -2.439 36.378 1.00 92.06 305 MET A O 1
ATOM 2430 N N . LYS A 1 306 ? -33.703 -4.531 37.054 1.00 90.75 306 LYS A N 1
ATOM 2431 C CA . LYS A 1 306 ? -33.375 -5.178 35.772 1.00 90.75 306 LYS A CA 1
ATOM 2432 C C . LYS A 1 306 ? -34.196 -4.609 34.617 1.00 90.75 306 LYS A C 1
ATOM 2434 O O . LYS A 1 306 ? -33.645 -4.349 33.549 1.00 90.75 306 LYS A O 1
ATOM 2439 N N . LEU A 1 307 ? -35.494 -4.383 34.827 1.00 92.75 307 LEU A N 1
ATOM 2440 C CA . LEU A 1 307 ? -36.372 -3.789 33.819 1.00 92.75 307 LEU A CA 1
ATOM 2441 C C . LEU A 1 307 ? -35.948 -2.354 33.478 1.00 92.75 307 LEU A C 1
ATOM 2443 O O . LEU A 1 307 ? -35.903 -1.988 32.305 1.00 92.75 307 LEU A O 1
ATOM 2447 N N . THR A 1 308 ? -35.611 -1.555 34.491 1.00 93.44 308 THR A N 1
ATOM 2448 C CA . THR A 1 308 ? -35.163 -0.166 34.318 1.00 93.44 308 THR A CA 1
ATOM 2449 C C . THR A 1 308 ? -33.872 -0.100 33.509 1.00 93.44 308 THR A C 1
ATOM 2451 O O . THR A 1 308 ? -33.812 0.633 32.522 1.00 93.44 308 THR A O 1
ATOM 2454 N N . VAL A 1 309 ? -32.878 -0.920 33.866 1.00 92.81 309 VAL A N 1
ATOM 2455 C CA . VAL A 1 309 ? -31.602 -0.990 33.142 1.00 92.81 309 VAL A CA 1
ATOM 2456 C C . VAL A 1 309 ? -31.819 -1.461 31.707 1.00 92.81 309 VAL A C 1
ATOM 2458 O O . VAL A 1 309 ? -31.350 -0.802 30.788 1.00 92.81 309 VAL A O 1
ATOM 2461 N N . THR A 1 310 ? -32.610 -2.515 31.487 1.00 92.81 310 THR A N 1
ATOM 2462 C CA . THR A 1 310 ? -32.901 -3.024 30.131 1.00 92.81 310 THR A CA 1
ATOM 2463 C C . THR A 1 310 ? -33.547 -1.949 29.247 1.00 92.81 310 THR A C 1
ATOM 2465 O O . THR A 1 310 ? -33.123 -1.730 28.114 1.00 92.81 310 THR A O 1
ATOM 2468 N N . ASN A 1 311 ? -34.544 -1.229 29.772 1.00 92.81 311 ASN A N 1
ATOM 2469 C CA . ASN A 1 311 ? -35.237 -0.171 29.030 1.00 92.81 311 ASN A CA 1
ATOM 2470 C C . ASN A 1 311 ? -34.324 1.015 28.694 1.00 92.81 311 ASN A C 1
ATOM 2472 O O . ASN A 1 311 ? -34.494 1.650 27.651 1.00 92.81 311 ASN A O 1
ATOM 2476 N N . GLN A 1 312 ? -33.393 1.353 29.587 1.00 92.88 312 GLN A N 1
ATOM 2477 C CA . GLN A 1 312 ? -32.461 2.450 29.361 1.00 92.88 312 GLN A CA 1
ATOM 2478 C C . GLN A 1 312 ? -31.339 2.041 28.400 1.00 92.88 312 GLN A C 1
ATOM 2480 O O . GLN A 1 312 ? -31.067 2.779 27.457 1.00 92.88 312 GLN A O 1
ATOM 2485 N N . MET A 1 313 ? -30.795 0.831 28.550 1.00 93.81 313 MET A N 1
ATOM 2486 C CA . MET A 1 313 ? -29.784 0.272 27.650 1.00 93.81 313 MET A CA 1
ATOM 2487 C C . MET A 1 313 ? -30.272 0.158 26.210 1.00 93.81 313 MET A C 1
ATOM 2489 O O . MET A 1 313 ? -29.512 0.448 25.296 1.00 93.81 313 MET A O 1
ATOM 2493 N N . GLN A 1 314 ? -31.552 -0.145 25.978 1.00 92.44 314 GLN A N 1
ATOM 2494 C CA . GLN A 1 314 ? -32.100 -0.171 24.618 1.00 92.44 314 GLN A CA 1
ATOM 2495 C C . GLN A 1 314 ? -31.972 1.188 23.894 1.00 92.44 314 GLN A C 1
ATOM 2497 O O . GLN A 1 314 ? -31.830 1.243 22.667 1.00 92.44 314 GLN A O 1
ATOM 2502 N N . ARG A 1 315 ? -32.009 2.305 24.637 1.00 91.12 315 ARG A N 1
ATOM 2503 C CA . ARG A 1 315 ? -31.794 3.648 24.074 1.00 91.12 315 ARG A CA 1
ATOM 2504 C C . ARG A 1 315 ? -30.319 3.892 23.776 1.00 91.12 315 ARG A C 1
ATOM 2506 O O . ARG A 1 315 ? -30.016 4.382 22.692 1.00 91.12 315 ARG A O 1
ATOM 2513 N N . GLU A 1 316 ? -29.434 3.509 24.693 1.00 91.50 316 GLU A N 1
ATOM 2514 C CA . GLU A 1 316 ? -27.983 3.637 24.507 1.00 91.50 316 GLU A CA 1
ATOM 2515 C C . GLU A 1 316 ? -27.488 2.768 23.340 1.00 91.50 316 GLU A C 1
ATOM 2517 O O . GLU A 1 316 ? -26.749 3.240 22.483 1.00 91.50 316 GLU A O 1
ATOM 2522 N N . GLU A 1 317 ? -27.992 1.539 23.196 1.00 91.75 317 GLU A N 1
ATOM 2523 C CA . GLU A 1 317 ? -27.705 0.674 22.044 1.00 91.75 317 GLU A CA 1
ATOM 2524 C C . GLU A 1 317 ? -28.155 1.302 20.719 1.00 91.75 317 GLU A C 1
ATOM 2526 O O . GLU A 1 317 ? -27.459 1.197 19.706 1.00 91.75 317 GLU A O 1
ATOM 2531 N N . SER A 1 318 ? -29.310 1.975 20.708 1.00 91.69 318 SER A N 1
ATOM 2532 C CA . SER A 1 318 ? -29.806 2.687 19.523 1.00 91.69 318 SER A CA 1
ATOM 2533 C C . SER A 1 318 ? -28.924 3.895 19.181 1.00 91.69 318 SER A C 1
ATOM 2535 O O . SER A 1 318 ? -28.657 4.165 18.004 1.00 91.69 318 SER A O 1
ATOM 2537 N N . HIS A 1 319 ? -28.438 4.608 20.201 1.00 91.12 319 HIS A N 1
ATOM 2538 C CA . HIS A 1 319 ? -27.477 5.695 20.036 1.00 91.12 319 HIS A CA 1
ATOM 2539 C C . HIS A 1 319 ? -26.150 5.175 19.469 1.00 91.12 319 HIS A C 1
ATOM 2541 O O . HIS A 1 319 ? -25.676 5.697 18.462 1.00 91.12 319 HIS A O 1
ATOM 2547 N N . ALA A 1 320 ? -25.613 4.088 20.024 1.00 90.12 320 ALA A N 1
ATOM 2548 C CA . ALA A 1 320 ? -24.386 3.456 19.550 1.00 90.12 320 ALA A CA 1
ATOM 2549 C C . ALA A 1 320 ? -24.481 2.968 18.099 1.00 90.12 320 ALA A C 1
ATOM 2551 O O . ALA A 1 320 ? -23.568 3.183 17.302 1.00 90.12 320 ALA A O 1
ATOM 2552 N N . HIS A 1 321 ? -25.616 2.386 17.696 1.00 92.31 321 HIS A N 1
ATOM 2553 C CA . HIS A 1 321 ? -25.851 2.037 16.289 1.00 92.31 321 HIS A CA 1
ATOM 2554 C C . HIS A 1 321 ? -25.792 3.265 15.370 1.00 92.31 321 HIS A C 1
ATOM 2556 O O . HIS A 1 321 ? -25.222 3.200 14.278 1.00 92.31 321 HIS A O 1
ATOM 2562 N N . THR A 1 322 ? -26.354 4.391 15.813 1.00 93.88 322 THR A N 1
ATOM 2563 C CA . THR A 1 322 ? -26.326 5.658 15.066 1.00 93.88 322 THR A CA 1
ATOM 2564 C C . THR A 1 322 ? -24.910 6.239 15.005 1.00 93.88 322 THR A C 1
ATOM 2566 O O . THR A 1 322 ? -24.479 6.735 13.960 1.00 93.88 322 THR A O 1
ATOM 2569 N N . HIS A 1 323 ? -24.152 6.132 16.097 1.00 90.75 323 HIS A N 1
ATOM 2570 C CA . HIS A 1 323 ? -22.761 6.562 16.153 1.00 90.75 323 HIS A CA 1
ATOM 2571 C C . HIS A 1 323 ? -21.877 5.733 15.209 1.00 90.75 323 HIS A C 1
ATOM 2573 O O . HIS A 1 323 ? -21.186 6.305 14.368 1.00 90.75 323 HIS A O 1
ATOM 2579 N N . LEU A 1 324 ? -21.992 4.400 15.230 1.00 91.69 324 LEU A N 1
ATOM 2580 C CA . LEU A 1 324 ? -21.288 3.514 14.294 1.00 91.69 324 LEU A CA 1
ATOM 2581 C C . LEU A 1 324 ? -21.642 3.800 12.833 1.00 91.69 324 LEU A C 1
ATOM 2583 O O . LEU A 1 324 ? -20.771 3.761 11.966 1.00 91.69 324 LEU A O 1
ATOM 2587 N N . HIS A 1 325 ? -22.906 4.113 12.537 1.00 94.00 325 HIS A N 1
ATOM 2588 C CA . HIS A 1 325 ? -23.295 4.548 11.195 1.00 94.00 325 HIS A CA 1
ATOM 2589 C C . HIS A 1 325 ? -22.574 5.842 10.788 1.00 94.00 325 HIS A C 1
ATOM 2591 O O . HIS A 1 325 ? -22.062 5.948 9.676 1.00 94.00 325 HIS A O 1
ATOM 2597 N N . THR A 1 326 ? -22.474 6.803 11.707 1.00 93.19 326 THR A N 1
ATOM 2598 C CA . THR A 1 326 ? -21.757 8.064 11.478 1.00 93.19 326 THR A CA 1
ATOM 2599 C C . THR A 1 326 ? -20.265 7.825 11.230 1.00 93.19 326 THR A C 1
ATOM 2601 O O . THR A 1 326 ? -19.700 8.412 10.308 1.00 93.19 326 THR A O 1
ATOM 2604 N N . LEU A 1 327 ? -19.627 6.933 11.995 1.00 89.19 327 LEU A N 1
ATOM 2605 C CA . LEU A 1 327 ? -18.224 6.554 11.789 1.00 89.19 327 LEU A CA 1
ATOM 2606 C C . LEU A 1 327 ? -18.013 5.902 10.415 1.00 89.19 327 LEU A C 1
ATOM 2608 O O . LEU A 1 327 ? -17.094 6.285 9.693 1.00 89.19 327 LEU A O 1
ATOM 2612 N N . ARG A 1 328 ? -18.917 5.014 9.977 1.00 91.94 328 ARG A N 1
ATOM 2613 C CA . ARG A 1 328 ? -18.880 4.449 8.614 1.00 91.94 328 ARG A CA 1
ATOM 2614 C C . ARG A 1 328 ? -18.977 5.518 7.528 1.00 91.94 328 ARG A C 1
ATOM 2616 O O . ARG A 1 328 ? -18.216 5.478 6.563 1.00 91.94 328 ARG A O 1
ATOM 2623 N N . GLU A 1 329 ? -19.869 6.496 7.680 1.00 92.88 329 GLU A N 1
ATOM 2624 C CA . GLU A 1 329 ? -19.949 7.621 6.740 1.00 92.88 329 GLU A CA 1
ATOM 2625 C C . GLU A 1 329 ? -18.650 8.439 6.713 1.00 92.88 329 GLU A C 1
ATOM 2627 O O . GLU A 1 329 ? -18.210 8.870 5.646 1.00 92.88 329 GLU A O 1
ATOM 2632 N N . GLN A 1 330 ? -18.016 8.655 7.868 1.00 89.12 330 GLN A N 1
ATOM 2633 C CA . GLN A 1 330 ? -16.729 9.349 7.946 1.00 89.12 330 GLN A CA 1
ATOM 2634 C C . GLN A 1 330 ? -15.615 8.561 7.249 1.00 89.12 330 GLN A C 1
ATOM 2636 O O . GLN A 1 330 ? -14.839 9.160 6.501 1.00 89.12 330 GLN A O 1
ATOM 2641 N N . LEU A 1 331 ? -15.559 7.236 7.424 1.00 88.81 331 LEU A N 1
ATOM 2642 C CA . LEU A 1 331 ? -14.623 6.369 6.702 1.00 88.81 331 LEU A CA 1
ATOM 2643 C C . LEU A 1 331 ? -14.844 6.454 5.191 1.00 88.81 331 LEU A C 1
ATOM 2645 O O . LEU A 1 331 ? -13.887 6.632 4.442 1.00 88.81 331 LEU A O 1
ATOM 2649 N N . GLN A 1 332 ? -16.098 6.453 4.737 1.00 90.94 332 GLN A N 1
ATOM 2650 C CA . GLN A 1 332 ? -16.416 6.608 3.319 1.00 90.94 332 GLN A CA 1
ATOM 2651 C C . GLN A 1 332 ? -16.009 7.985 2.763 1.00 90.94 332 GLN A C 1
ATOM 2653 O O . GLN A 1 332 ? -15.542 8.081 1.627 1.00 90.94 332 GLN A O 1
ATOM 2658 N N . ARG A 1 333 ? -16.129 9.060 3.551 1.00 90.44 333 ARG A N 1
ATOM 2659 C CA . ARG A 1 333 ? -15.613 10.385 3.159 1.00 90.44 333 ARG A CA 1
ATOM 2660 C C . ARG A 1 333 ? -14.085 10.394 3.099 1.00 90.44 333 ARG A C 1
ATOM 2662 O O . ARG A 1 333 ? -13.529 10.899 2.128 1.00 90.44 333 ARG A O 1
ATOM 2669 N N . ARG A 1 334 ? -13.397 9.799 4.084 1.00 86.75 334 ARG A N 1
ATOM 2670 C CA . ARG A 1 334 ? -11.926 9.650 4.074 1.00 86.75 334 ARG A CA 1
ATOM 2671 C C . ARG A 1 334 ? -11.462 8.873 2.845 1.00 86.75 334 ARG A C 1
ATOM 2673 O O . ARG A 1 334 ? -10.521 9.310 2.188 1.00 86.75 334 ARG A O 1
ATOM 2680 N N . ARG A 1 335 ? -12.167 7.798 2.485 1.00 89.56 335 ARG A N 1
ATOM 2681 C CA . ARG A 1 335 ? -11.944 7.036 1.251 1.00 89.56 335 ARG A CA 1
ATOM 2682 C C . ARG A 1 335 ? -12.000 7.919 0.017 1.00 89.56 335 ARG A C 1
ATOM 2684 O O . ARG A 1 335 ? -11.125 7.839 -0.836 1.00 89.56 335 ARG A O 1
ATOM 2691 N N . GLN A 1 336 ? -13.028 8.756 -0.093 1.00 90.50 336 GLN A N 1
ATOM 2692 C CA . GLN A 1 336 ? -13.172 9.643 -1.240 1.00 90.50 336 GLN A CA 1
ATOM 2693 C C . GLN A 1 336 ? -11.983 10.607 -1.352 1.00 90.50 336 GLN A C 1
ATOM 2695 O O . GLN A 1 336 ? -11.389 10.705 -2.420 1.00 90.50 336 GLN A O 1
ATOM 2700 N N . VAL A 1 337 ? -11.580 11.233 -0.2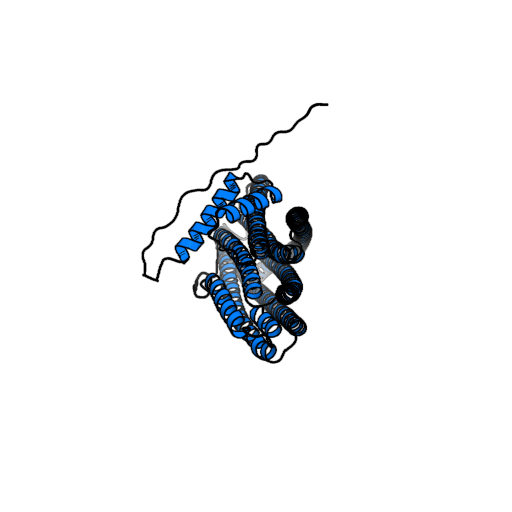43 1.00 88.19 337 VAL A N 1
ATOM 2701 C CA . VAL A 1 337 ? -10.396 12.110 -0.205 1.00 88.19 337 VAL A CA 1
ATOM 2702 C C . VAL A 1 337 ? -9.123 11.340 -0.578 1.00 88.19 337 VAL A C 1
ATOM 2704 O O . VAL A 1 337 ? -8.264 11.856 -1.284 1.00 88.19 337 VAL A O 1
ATOM 2707 N N . TRP A 1 338 ? -8.998 10.082 -0.147 1.00 89.62 338 TRP A N 1
ATOM 2708 C CA . TRP A 1 338 ? -7.913 9.192 -0.566 1.00 89.62 338 TRP A CA 1
ATOM 2709 C C . TRP A 1 338 ? -7.881 8.964 -2.079 1.00 89.62 338 TRP A C 1
ATOM 2711 O O . TRP A 1 338 ? -6.814 9.086 -2.676 1.00 89.62 338 TRP A O 1
ATOM 2721 N N . MET A 1 339 ? -9.028 8.689 -2.701 1.00 89.94 339 MET A N 1
ATOM 2722 C CA . MET A 1 339 ? -9.120 8.502 -4.153 1.00 89.94 339 MET A CA 1
ATOM 2723 C C . MET A 1 339 ? -8.811 9.793 -4.928 1.00 89.94 339 MET A C 1
ATOM 2725 O O . MET A 1 339 ? -8.173 9.742 -5.978 1.00 89.94 339 MET A O 1
ATOM 2729 N N . GLU A 1 340 ? -9.257 10.948 -4.427 1.00 90.12 340 GLU A N 1
ATOM 2730 C CA . GLU A 1 340 ? -8.979 12.259 -5.028 1.00 90.12 340 GLU A CA 1
ATOM 2731 C C . GLU A 1 340 ? -7.480 12.584 -4.983 1.00 90.12 340 GLU A C 1
ATOM 2733 O O . GLU A 1 340 ? -6.891 12.960 -5.999 1.00 90.12 340 GLU A O 1
ATOM 2738 N N . ASP A 1 341 ? -6.836 12.358 -3.839 1.00 85.75 341 ASP A N 1
ATOM 2739 C CA . ASP A 1 341 ? -5.401 12.589 -3.682 1.00 85.75 341 ASP A CA 1
ATOM 2740 C C . ASP A 1 341 ? -4.545 11.567 -4.449 1.00 85.75 341 ASP A C 1
ATOM 2742 O O . ASP A 1 341 ? -3.471 11.914 -4.946 1.00 85.75 341 ASP A O 1
ATOM 2746 N N . GLU A 1 342 ? -5.001 10.318 -4.593 1.00 88.44 342 GLU A N 1
ATOM 2747 C CA . GLU A 1 342 ? -4.373 9.330 -5.481 1.00 88.44 342 GLU A CA 1
ATOM 2748 C C . GLU A 1 342 ? -4.430 9.800 -6.941 1.00 88.44 342 GLU A C 1
ATOM 2750 O O . GLU A 1 342 ? -3.413 9.773 -7.639 1.00 88.44 342 GLU A O 1
ATOM 2755 N N . ALA A 1 343 ? -5.589 10.286 -7.396 1.00 90.12 343 ALA A N 1
ATOM 2756 C CA . ALA A 1 343 ? -5.751 10.819 -8.745 1.00 90.12 343 ALA A CA 1
ATOM 2757 C C . ALA A 1 343 ? -4.858 12.048 -8.986 1.00 90.12 343 ALA A C 1
ATOM 2759 O O . ALA A 1 343 ? -4.211 12.142 -10.031 1.00 90.12 343 ALA A O 1
ATOM 2760 N N . LEU A 1 344 ? -4.765 12.955 -8.006 1.00 90.12 344 LEU A N 1
ATOM 2761 C CA . LEU A 1 344 ? -3.857 14.101 -8.058 1.00 90.12 344 LEU A CA 1
ATOM 2762 C C . LEU A 1 344 ? -2.392 13.653 -8.124 1.00 90.12 344 LEU A C 1
ATOM 2764 O O . LEU A 1 344 ? -1.647 14.116 -8.982 1.00 90.12 344 LEU A O 1
ATOM 2768 N N . THR A 1 345 ? -1.992 12.715 -7.263 1.00 89.25 345 THR A N 1
ATOM 2769 C CA . THR A 1 345 ? -0.636 12.145 -7.251 1.00 89.25 345 THR A CA 1
ATOM 2770 C C . THR A 1 345 ? -0.288 11.550 -8.610 1.00 89.25 345 THR A C 1
ATOM 2772 O O . THR A 1 345 ? 0.790 11.807 -9.143 1.00 89.25 345 THR A O 1
ATOM 2775 N N . ARG A 1 346 ? -1.211 10.785 -9.203 1.00 91.31 346 ARG A N 1
ATOM 2776 C CA . ARG A 1 346 ? -1.028 10.191 -10.527 1.00 91.31 346 ARG A CA 1
ATOM 2777 C C . ARG A 1 346 ? -0.829 11.263 -11.593 1.00 91.31 346 ARG A C 1
ATOM 2779 O O . ARG A 1 346 ? 0.148 11.184 -12.326 1.00 91.31 346 ARG A O 1
ATOM 2786 N N . ALA A 1 347 ? -1.671 12.295 -11.611 1.00 92.38 347 ALA A N 1
ATOM 2787 C CA . ALA A 1 347 ? -1.534 13.412 -12.542 1.00 92.38 347 ALA A CA 1
ATOM 2788 C C . ALA A 1 347 ? -0.199 14.164 -12.371 1.00 92.38 347 ALA A C 1
ATOM 2790 O O . ALA A 1 347 ? 0.445 14.512 -13.360 1.00 92.38 347 ALA A O 1
ATOM 2791 N N . CYS A 1 348 ? 0.252 14.383 -11.132 1.00 91.56 348 CYS A N 1
ATOM 2792 C CA . CYS A 1 348 ? 1.549 15.000 -10.850 1.00 91.56 348 CYS A CA 1
ATOM 2793 C C . CYS A 1 348 ? 2.718 14.137 -11.339 1.00 91.56 348 CYS A C 1
ATOM 2795 O O . CYS A 1 348 ? 3.657 14.664 -11.933 1.00 91.56 348 CYS A O 1
ATOM 2797 N N . LEU A 1 349 ? 2.664 12.822 -11.116 1.00 93.81 349 LEU A N 1
ATOM 2798 C CA . LEU A 1 349 ? 3.690 11.892 -11.586 1.00 93.81 349 LEU A CA 1
ATOM 2799 C C . LEU A 1 349 ? 3.699 11.780 -13.110 1.00 93.81 349 LEU A C 1
ATOM 2801 O O . LEU A 1 349 ? 4.778 11.727 -13.700 1.00 93.81 349 LEU A O 1
ATOM 2805 N N . ASP A 1 350 ? 2.531 11.783 -13.750 1.00 93.44 350 ASP A N 1
ATOM 2806 C CA . ASP A 1 350 ? 2.402 11.798 -15.206 1.00 93.44 350 ASP A CA 1
ATOM 2807 C C . ASP A 1 350 ? 3.039 13.071 -15.777 1.00 93.44 350 ASP A C 1
ATOM 2809 O O . ASP A 1 350 ? 3.931 12.977 -16.620 1.00 93.44 350 ASP A O 1
ATOM 2813 N N . HIS A 1 351 ? 2.703 14.243 -15.223 1.00 92.06 351 HIS A N 1
ATOM 2814 C CA . HIS A 1 351 ? 3.322 15.514 -15.603 1.00 92.06 351 HIS A CA 1
ATOM 2815 C C . HIS A 1 351 ? 4.843 15.519 -15.391 1.00 92.06 351 HIS A C 1
ATOM 2817 O O . HIS A 1 351 ? 5.594 15.942 -16.268 1.00 92.06 351 HIS A O 1
ATOM 2823 N N . PHE A 1 352 ? 5.315 15.011 -14.250 1.00 92.31 352 PHE A N 1
ATOM 2824 C CA . PHE A 1 352 ? 6.741 14.853 -13.968 1.00 92.31 352 PHE A CA 1
ATOM 2825 C C . PHE A 1 352 ? 7.437 14.007 -15.043 1.00 92.31 352 PHE A C 1
ATOM 2827 O O . PHE A 1 352 ? 8.463 14.413 -15.589 1.00 92.31 352 PHE A O 1
ATOM 2834 N N . GLY A 1 353 ? 6.866 12.854 -15.397 1.00 92.75 353 GLY A N 1
ATOM 2835 C CA . GLY A 1 353 ? 7.421 11.991 -16.438 1.00 92.75 353 GLY A CA 1
ATOM 2836 C C . GLY A 1 353 ? 7.411 12.641 -17.822 1.00 92.75 353 GLY A C 1
ATOM 2837 O O . GLY A 1 353 ? 8.371 12.489 -18.580 1.00 92.75 353 GLY A O 1
ATOM 2838 N N . GLU A 1 354 ? 6.368 13.409 -18.143 1.00 93.56 354 GLU A N 1
ATOM 2839 C CA . GLU A 1 354 ? 6.298 14.196 -19.374 1.00 93.56 354 GLU A CA 1
ATOM 2840 C C . GLU A 1 354 ? 7.400 15.253 -19.438 1.00 93.56 354 GLU A C 1
ATOM 2842 O O . GLU A 1 354 ? 8.101 15.310 -20.448 1.00 93.56 354 GLU A O 1
ATOM 2847 N N . GLN A 1 355 ? 7.631 16.008 -18.359 1.00 89.44 355 GLN A N 1
ATOM 2848 C CA . GLN A 1 355 ? 8.719 16.989 -18.295 1.00 89.44 355 GLN A CA 1
ATOM 2849 C C . GLN A 1 355 ? 10.088 16.337 -18.527 1.00 89.44 355 GLN A C 1
ATOM 2851 O O . GLN A 1 355 ? 10.890 16.828 -19.324 1.00 89.44 355 GLN A O 1
ATOM 2856 N N . GLN A 1 356 ? 10.353 15.193 -17.888 1.00 90.12 356 GLN A N 1
ATOM 2857 C CA . GLN A 1 356 ? 11.610 14.464 -18.089 1.00 90.12 356 GLN A CA 1
ATOM 2858 C C . GLN A 1 356 ? 11.764 13.982 -19.540 1.00 90.12 356 GLN A C 1
ATOM 2860 O O . GLN A 1 356 ? 12.847 14.073 -20.127 1.00 90.12 356 GLN A O 1
ATOM 2865 N N . ARG A 1 357 ? 10.675 13.511 -20.158 1.00 91.81 357 ARG A N 1
ATOM 2866 C CA . ARG A 1 357 ? 10.661 13.089 -21.565 1.00 91.81 357 ARG A CA 1
ATOM 2867 C C . ARG A 1 357 ? 10.876 14.263 -22.521 1.00 91.81 357 ARG A C 1
ATOM 2869 O O . ARG A 1 357 ? 11.606 14.111 -23.500 1.00 91.81 357 ARG A O 1
ATOM 2876 N N . GLU A 1 358 ? 10.278 15.422 -22.258 1.00 88.31 358 GLU A N 1
ATOM 2877 C CA . GLU A 1 358 ? 10.459 16.634 -23.066 1.00 88.31 358 GLU A CA 1
ATOM 2878 C C . GLU A 1 358 ? 11.916 17.097 -23.068 1.00 88.31 358 GLU A C 1
ATOM 2880 O O . GLU A 1 358 ? 12.464 17.388 -24.133 1.00 88.31 358 GLU A O 1
ATOM 2885 N N . VAL A 1 359 ? 12.580 17.089 -21.907 1.00 84.50 359 VAL A N 1
ATOM 2886 C CA . VAL A 1 359 ? 14.011 17.420 -21.796 1.00 84.50 359 VAL A CA 1
ATOM 2887 C C . VAL A 1 359 ? 14.867 16.485 -22.654 1.00 84.50 359 VAL A C 1
ATOM 2889 O O . VAL A 1 359 ? 15.779 16.934 -23.359 1.00 84.50 359 VAL A O 1
ATOM 2892 N N . VAL A 1 360 ? 14.565 15.186 -22.633 1.00 87.44 360 VAL A N 1
ATOM 2893 C CA . VAL A 1 360 ? 15.284 14.182 -23.429 1.00 87.44 360 VAL A CA 1
ATOM 2894 C C . VAL A 1 360 ? 15.026 14.396 -24.916 1.00 87.44 360 VAL A C 1
ATOM 2896 O O . VAL A 1 360 ? 15.983 14.523 -25.673 1.00 87.44 360 VAL A O 1
ATOM 2899 N N . THR A 1 361 ? 13.766 14.547 -25.321 1.00 87.50 361 THR A N 1
ATOM 2900 C CA . THR A 1 361 ? 13.361 14.794 -26.717 1.00 87.50 361 THR A CA 1
ATOM 2901 C C . THR A 1 361 ? 14.022 16.063 -27.267 1.00 87.50 361 THR A C 1
ATOM 2903 O O . THR A 1 361 ? 14.588 16.077 -28.363 1.00 87.50 361 THR A O 1
ATOM 2906 N N . ALA A 1 362 ? 14.030 17.142 -26.479 1.00 83.94 362 ALA A N 1
ATOM 2907 C CA . ALA A 1 362 ? 14.690 18.390 -26.841 1.00 83.94 362 ALA A CA 1
ATOM 2908 C C . ALA A 1 362 ? 16.201 18.190 -27.029 1.00 83.94 362 ALA A C 1
ATOM 2910 O O . ALA A 1 362 ? 16.759 18.646 -28.027 1.00 83.94 362 ALA A O 1
ATOM 2911 N N . THR A 1 363 ? 16.862 17.473 -26.120 1.00 81.75 363 THR A N 1
ATOM 2912 C CA . THR A 1 363 ? 18.297 17.163 -26.226 1.00 81.75 363 THR A CA 1
ATOM 2913 C C . THR A 1 363 ? 18.605 16.294 -27.450 1.00 81.75 363 THR A C 1
ATOM 2915 O O . THR A 1 363 ? 19.529 16.600 -28.203 1.00 81.75 363 THR A O 1
ATOM 2918 N N . VAL A 1 364 ? 17.791 15.267 -27.711 1.00 81.38 364 VAL A N 1
ATOM 2919 C CA . VAL A 1 364 ? 17.888 14.395 -28.891 1.00 81.38 364 VAL A CA 1
ATOM 2920 C C . VAL A 1 364 ? 17.767 15.201 -30.187 1.00 81.38 364 VAL A C 1
ATOM 2922 O O . VAL A 1 364 ? 18.598 15.044 -31.081 1.00 81.38 364 VAL A O 1
ATOM 2925 N N . SER A 1 365 ? 16.779 16.096 -30.284 1.00 80.69 365 SER A N 1
ATOM 2926 C CA . SER A 1 365 ? 16.540 16.909 -31.488 1.00 80.69 365 SER A CA 1
ATOM 2927 C C . SER A 1 365 ? 17.718 17.830 -31.837 1.00 80.69 365 SER A C 1
ATOM 2929 O O . SER A 1 365 ? 18.037 18.029 -33.011 1.00 80.69 365 SER A O 1
ATOM 2931 N N . ARG A 1 366 ? 18.422 18.338 -30.819 1.00 74.38 366 ARG A N 1
ATOM 2932 C CA . ARG A 1 366 ? 19.632 19.162 -30.982 1.00 74.38 366 ARG A CA 1
ATOM 2933 C C . ARG A 1 366 ? 20.843 18.347 -31.433 1.00 74.38 366 ARG A C 1
ATOM 2935 O O . ARG A 1 366 ? 21.768 18.908 -32.002 1.00 74.38 366 ARG A O 1
ATOM 2942 N N . CYS A 1 367 ? 20.815 17.032 -31.232 1.00 66.75 367 CYS A N 1
ATOM 2943 C CA . CYS A 1 367 ? 21.851 16.097 -31.666 1.00 66.75 367 CYS A CA 1
ATOM 2944 C C . CYS A 1 367 ? 21.528 15.449 -33.030 1.00 66.75 367 CYS A C 1
ATOM 2946 O O . CYS A 1 367 ? 22.030 14.366 -33.319 1.00 66.75 367 CYS A O 1
ATOM 2948 N N . SER A 1 368 ? 20.682 16.070 -33.864 1.00 56.06 368 SER A N 1
ATOM 2949 C CA . SER A 1 368 ? 20.122 15.489 -35.104 1.00 56.06 368 SER A CA 1
ATOM 2950 C C . SER A 1 368 ? 21.138 15.040 -36.169 1.00 56.06 368 SER A C 1
ATOM 2952 O O . SER A 1 368 ? 20.805 14.196 -37.002 1.00 56.06 368 SER A O 1
ATOM 2954 N N . ASP A 1 369 ? 22.395 15.486 -36.095 1.00 56.25 369 ASP A N 1
ATOM 2955 C CA . ASP A 1 369 ? 23.497 14.953 -36.914 1.00 56.25 369 ASP A CA 1
ATOM 2956 C C . ASP A 1 369 ? 23.868 13.492 -36.550 1.00 56.25 369 ASP A C 1
ATOM 2958 O O . ASP A 1 369 ? 24.606 12.817 -37.272 1.00 56.25 369 ASP A O 1
ATOM 2962 N N . MET A 1 370 ? 23.330 12.959 -35.445 1.00 55.75 370 MET A N 1
ATOM 2963 C CA . MET A 1 370 ? 23.481 11.577 -34.980 1.00 55.75 370 MET A CA 1
ATOM 2964 C C . MET A 1 370 ? 22.366 10.658 -35.513 1.00 55.75 370 MET A C 1
ATOM 2966 O O . MET A 1 370 ? 21.573 10.109 -34.752 1.00 55.75 370 MET A O 1
ATOM 2970 N N . GLN A 1 371 ? 22.306 10.448 -36.828 1.00 54.25 371 GLN A N 1
ATOM 2971 C CA . GLN A 1 371 ? 21.190 9.782 -37.533 1.00 54.25 371 GLN A CA 1
ATOM 2972 C C . GLN A 1 371 ? 20.786 8.350 -37.091 1.00 54.25 371 GLN A C 1
ATOM 2974 O O . GLN A 1 371 ? 19.775 7.857 -37.577 1.00 54.25 371 GLN A O 1
ATOM 2979 N N . MET A 1 372 ? 21.500 7.665 -36.186 1.00 53.72 372 MET A N 1
ATOM 2980 C CA . MET A 1 372 ? 21.328 6.212 -35.971 1.00 53.72 372 MET A CA 1
ATOM 2981 C C . MET A 1 372 ? 20.884 5.767 -34.561 1.00 53.72 372 MET A C 1
ATOM 2983 O O . MET A 1 372 ? 20.855 4.575 -34.302 1.00 53.72 372 MET A O 1
ATOM 2987 N N . SER A 1 373 ? 20.560 6.652 -33.602 1.00 63.19 373 SER A N 1
ATOM 2988 C CA . SER A 1 373 ? 20.236 6.168 -32.230 1.00 63.19 373 SER A CA 1
ATOM 2989 C C . SER A 1 373 ? 19.237 6.994 -31.411 1.00 63.19 373 SER A C 1
ATOM 2991 O O . SER A 1 373 ? 18.919 6.609 -30.287 1.00 63.19 373 SER A O 1
ATOM 2993 N N . CYS A 1 374 ? 18.720 8.096 -31.952 1.00 74.62 374 CYS A N 1
ATOM 2994 C CA . CYS A 1 374 ? 17.852 9.045 -31.247 1.00 74.62 374 CYS A CA 1
ATOM 2995 C C . CYS A 1 374 ? 16.584 8.402 -30.655 1.00 74.62 374 CYS A C 1
ATOM 2997 O O . CYS A 1 374 ? 16.333 8.522 -29.460 1.00 74.62 374 CYS A O 1
ATOM 2999 N N . ALA A 1 375 ? 15.845 7.633 -31.461 1.00 81.62 375 ALA A N 1
ATOM 3000 C CA . ALA A 1 375 ? 14.609 6.982 -31.018 1.00 81.62 375 ALA A CA 1
ATOM 3001 C C . ALA A 1 375 ? 14.842 5.910 -29.936 1.00 81.62 375 ALA A C 1
ATOM 3003 O O . ALA A 1 375 ? 13.979 5.674 -29.098 1.00 81.62 375 ALA A O 1
ATOM 3004 N N . LEU A 1 376 ? 16.007 5.250 -29.937 1.00 86.38 376 LEU A N 1
ATOM 3005 C CA . LEU A 1 376 ? 16.308 4.219 -28.943 1.00 86.38 376 LEU A CA 1
ATOM 3006 C C . LEU A 1 376 ? 16.602 4.830 -27.566 1.00 86.38 376 LEU A C 1
ATOM 3008 O O . LEU A 1 376 ? 16.176 4.271 -26.559 1.00 86.38 376 LEU A O 1
ATOM 3012 N N . ILE A 1 377 ? 17.271 5.988 -27.539 1.00 88.69 377 ILE A N 1
ATOM 3013 C CA . ILE A 1 377 ? 17.536 6.750 -26.310 1.00 88.69 377 ILE A CA 1
ATOM 3014 C C . ILE A 1 377 ? 16.215 7.171 -25.661 1.00 88.69 377 ILE A C 1
ATOM 3016 O O . ILE A 1 377 ? 16.039 6.990 -24.458 1.00 88.69 377 ILE A O 1
ATOM 3020 N N . GLU A 1 378 ? 15.279 7.697 -26.457 1.00 90.38 378 GLU A N 1
ATOM 3021 C CA . GLU A 1 378 ? 13.958 8.106 -25.968 1.00 90.38 378 GLU A CA 1
ATOM 3022 C C . GLU A 1 378 ? 13.184 6.921 -25.383 1.00 90.38 378 GLU A C 1
ATOM 3024 O O . GLU A 1 378 ? 12.672 7.023 -24.272 1.00 90.38 378 GLU A O 1
ATOM 3029 N N . GLU A 1 379 ? 13.151 5.778 -26.074 1.00 92.12 379 GLU A N 1
ATOM 3030 C CA . GLU A 1 379 ? 12.445 4.580 -25.600 1.00 92.12 379 GLU A CA 1
ATOM 3031 C C . GLU A 1 379 ? 13.092 3.963 -24.342 1.00 92.12 379 GLU A C 1
ATOM 3033 O O . GLU A 1 379 ? 12.380 3.571 -23.416 1.00 92.12 379 GLU A O 1
ATOM 3038 N N . GLN A 1 380 ? 14.429 3.912 -24.256 1.00 93.31 380 GLN A N 1
ATOM 3039 C CA . GLN A 1 380 ? 15.137 3.444 -23.052 1.00 93.31 380 GLN A CA 1
ATOM 3040 C C . GLN A 1 380 ? 14.877 4.357 -21.852 1.00 93.31 380 GLN A C 1
ATOM 3042 O O . GLN A 1 380 ? 14.593 3.875 -20.754 1.00 93.31 380 GLN A O 1
ATOM 3047 N N . GLN A 1 381 ? 14.967 5.673 -22.053 1.00 94.69 381 GLN A N 1
ATOM 3048 C CA . GLN A 1 381 ? 14.702 6.637 -20.993 1.00 94.69 381 GLN A CA 1
ATOM 3049 C C . GLN A 1 381 ? 13.237 6.589 -20.560 1.00 94.69 381 GLN A C 1
ATOM 3051 O O . GLN A 1 381 ? 12.947 6.641 -19.368 1.00 94.69 381 GLN A O 1
ATOM 3056 N N . HIS A 1 382 ? 12.313 6.468 -21.513 1.00 95.38 382 HIS A N 1
ATOM 3057 C CA . HIS A 1 382 ? 10.889 6.402 -21.220 1.00 95.38 382 HIS A CA 1
ATOM 3058 C C . HIS A 1 382 ? 10.537 5.185 -20.360 1.00 95.38 382 HIS A C 1
ATOM 3060 O O . HIS A 1 382 ? 9.758 5.326 -19.422 1.00 95.38 382 HIS A O 1
ATOM 3066 N N . LEU A 1 383 ? 11.154 4.026 -20.611 1.00 95.75 383 LEU A N 1
ATOM 3067 C CA . LEU A 1 383 ? 10.963 2.839 -19.775 1.00 95.75 383 LEU A CA 1
ATOM 3068 C C . LEU A 1 383 ? 11.371 3.090 -18.312 1.00 95.75 383 LEU A C 1
ATOM 3070 O O . LEU A 1 383 ? 10.620 2.740 -17.406 1.00 95.75 383 LEU A O 1
ATOM 3074 N N . LEU A 1 384 ? 12.516 3.744 -18.080 1.00 97.12 384 LEU A N 1
ATOM 3075 C CA . LEU A 1 384 ? 12.963 4.094 -16.725 1.00 97.12 384 LEU A CA 1
ATOM 3076 C C . LEU A 1 384 ? 12.032 5.117 -16.057 1.00 97.12 384 LEU A C 1
ATOM 3078 O O . LEU A 1 384 ? 11.756 5.004 -14.865 1.00 97.12 384 LEU A O 1
ATOM 3082 N N . ILE A 1 385 ? 11.530 6.097 -16.817 1.00 97.31 385 ILE A N 1
ATOM 3083 C CA . ILE A 1 385 ? 10.551 7.076 -16.323 1.00 97.31 385 ILE A CA 1
ATOM 3084 C C . ILE A 1 385 ? 9.282 6.364 -15.835 1.00 97.31 385 ILE A C 1
ATOM 3086 O O . ILE A 1 385 ? 8.830 6.651 -14.728 1.00 97.31 385 ILE A O 1
ATOM 3090 N N . LEU A 1 386 ? 8.739 5.422 -16.616 1.00 96.31 386 LEU A N 1
ATOM 3091 C CA . LEU A 1 386 ? 7.544 4.655 -16.239 1.00 96.31 386 LEU A CA 1
ATOM 3092 C C . LEU A 1 386 ? 7.770 3.859 -14.944 1.00 96.31 386 LEU A C 1
ATOM 3094 O O . LEU A 1 386 ? 6.953 3.927 -14.023 1.00 96.31 386 LEU A O 1
ATOM 3098 N N . GLU A 1 387 ? 8.915 3.181 -14.832 1.00 96.38 387 GLU A N 1
ATOM 3099 C CA . GLU A 1 387 ? 9.272 2.427 -13.627 1.00 96.38 387 GLU A CA 1
ATOM 3100 C C . GLU A 1 387 ? 9.419 3.340 -12.395 1.00 96.38 387 GLU A C 1
ATOM 3102 O O . GLU A 1 387 ? 8.917 3.019 -11.314 1.00 96.38 387 GLU A O 1
ATOM 3107 N N . PHE A 1 388 ? 10.036 4.517 -12.550 1.00 97.44 388 PHE A N 1
ATOM 3108 C CA . PHE A 1 388 ? 10.151 5.520 -11.484 1.00 97.44 388 PHE A CA 1
ATOM 3109 C C . PHE A 1 388 ? 8.783 6.045 -11.046 1.00 97.44 388 PHE A C 1
ATOM 3111 O O . PHE A 1 388 ? 8.515 6.107 -9.847 1.00 97.44 388 PHE A O 1
ATOM 3118 N N . GLN A 1 389 ? 7.897 6.376 -11.990 1.00 95.88 389 GLN A N 1
ATOM 3119 C CA . GLN A 1 389 ? 6.529 6.803 -11.684 1.00 95.88 389 GLN A CA 1
ATOM 3120 C C . GLN A 1 389 ? 5.787 5.735 -10.879 1.00 95.88 389 GLN A C 1
ATOM 3122 O O . GLN A 1 389 ? 5.140 6.052 -9.880 1.00 95.88 389 GLN A O 1
ATOM 3127 N N . ARG A 1 390 ? 5.913 4.459 -11.262 1.00 95.31 390 ARG A N 1
ATOM 3128 C CA . ARG A 1 390 ? 5.311 3.354 -10.517 1.00 95.31 390 ARG A CA 1
ATOM 3129 C C . ARG A 1 390 ? 5.886 3.246 -9.100 1.00 95.31 390 ARG A C 1
ATOM 3131 O O . ARG A 1 390 ? 5.115 3.135 -8.147 1.00 95.31 390 ARG A O 1
ATOM 3138 N N . ILE A 1 391 ? 7.207 3.301 -8.929 1.00 96.12 391 ILE A N 1
ATOM 3139 C CA . ILE A 1 391 ? 7.853 3.242 -7.603 1.00 96.12 391 ILE A CA 1
ATOM 3140 C C . ILE A 1 391 ? 7.389 4.409 -6.713 1.00 96.12 391 ILE A C 1
ATOM 3142 O O . ILE A 1 391 ? 6.993 4.195 -5.564 1.00 96.12 391 ILE A O 1
ATOM 3146 N N . LEU A 1 392 ? 7.377 5.628 -7.253 1.00 95.69 392 LEU A N 1
ATOM 3147 C CA . LEU A 1 392 ? 6.958 6.835 -6.539 1.00 95.69 392 LEU A CA 1
ATOM 3148 C C . LEU A 1 392 ? 5.468 6.800 -6.173 1.00 95.69 392 LEU A C 1
ATOM 3150 O O . LEU A 1 392 ? 5.109 7.178 -5.063 1.00 95.69 392 LEU A O 1
ATOM 3154 N N . ALA A 1 393 ? 4.600 6.259 -7.034 1.00 94.38 393 ALA A N 1
ATOM 3155 C CA . ALA A 1 393 ? 3.180 6.094 -6.718 1.00 94.38 393 ALA A CA 1
ATOM 3156 C C . ALA A 1 393 ? 2.957 5.193 -5.486 1.00 94.38 393 ALA A C 1
ATOM 3158 O O . ALA A 1 393 ? 2.174 5.536 -4.597 1.00 94.38 393 ALA A O 1
ATOM 3159 N N . ALA A 1 394 ? 3.684 4.071 -5.382 1.00 93.50 394 ALA A N 1
ATOM 3160 C CA . ALA A 1 394 ? 3.646 3.228 -4.180 1.00 93.50 394 ALA A CA 1
ATOM 3161 C C . ALA A 1 394 ? 4.154 3.974 -2.940 1.00 93.50 394 ALA A C 1
ATOM 3163 O O . ALA A 1 394 ? 3.587 3.839 -1.853 1.00 93.50 394 ALA A O 1
ATOM 3164 N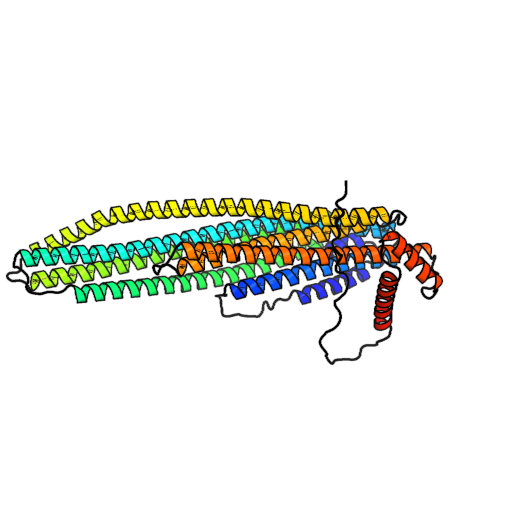 N . ARG A 1 395 ? 5.206 4.783 -3.094 1.00 93.69 395 ARG A N 1
ATOM 3165 C CA . ARG A 1 395 ? 5.760 5.587 -2.004 1.00 93.69 395 ARG A CA 1
ATOM 3166 C C . ARG A 1 395 ? 4.787 6.658 -1.511 1.00 93.69 395 ARG A C 1
ATOM 3168 O O . ARG A 1 395 ? 4.634 6.813 -0.301 1.00 93.69 395 ARG A O 1
ATOM 3175 N N . CYS A 1 396 ? 4.081 7.343 -2.406 1.00 91.88 396 CYS A N 1
ATOM 3176 C CA . CYS A 1 396 ? 3.056 8.318 -2.036 1.00 91.88 396 CYS A CA 1
ATOM 3177 C C . CYS A 1 396 ? 1.926 7.672 -1.223 1.00 91.88 396 CYS A C 1
ATOM 3179 O O . CYS A 1 396 ? 1.556 8.196 -0.170 1.00 91.88 396 CYS A O 1
ATOM 3181 N N . PHE A 1 397 ? 1.439 6.500 -1.649 1.00 91.12 397 PHE A N 1
ATOM 3182 C CA . PHE A 1 397 ? 0.465 5.716 -0.880 1.00 91.12 397 PHE A CA 1
ATOM 3183 C C . PHE A 1 397 ? 0.997 5.353 0.514 1.00 91.12 397 PHE A C 1
ATOM 3185 O O . PHE A 1 397 ? 0.291 5.459 1.519 1.00 91.12 397 PHE A O 1
ATOM 3192 N N . TYR A 1 398 ? 2.263 4.945 0.592 1.00 91.06 398 TYR A N 1
ATOM 3193 C CA . TYR A 1 398 ? 2.900 4.578 1.849 1.00 91.06 398 TYR A CA 1
ATOM 3194 C C . TYR A 1 398 ? 3.000 5.750 2.829 1.00 91.06 398 TYR A C 1
ATOM 3196 O O . TYR A 1 398 ? 2.599 5.627 3.984 1.00 91.06 398 TYR A O 1
ATOM 3204 N N . LEU A 1 399 ? 3.493 6.901 2.365 1.00 90.19 399 LEU A N 1
ATOM 3205 C CA . LEU A 1 399 ? 3.586 8.129 3.160 1.00 90.19 399 LEU A CA 1
ATOM 3206 C C . LEU A 1 399 ? 2.218 8.562 3.685 1.00 90.19 399 LEU A C 1
ATOM 3208 O O . LEU A 1 399 ? 2.081 8.979 4.834 1.00 90.19 399 LEU A O 1
ATOM 3212 N N . ARG A 1 400 ? 1.181 8.394 2.864 1.00 88.19 400 ARG A N 1
ATOM 3213 C CA . ARG A 1 400 ? -0.196 8.642 3.278 1.00 88.19 400 ARG A CA 1
ATOM 3214 C C . ARG A 1 400 ? -0.674 7.654 4.341 1.00 88.19 400 ARG A C 1
ATOM 3216 O O . ARG A 1 400 ? -1.291 8.070 5.311 1.00 88.19 400 ARG A O 1
ATOM 3223 N N . SER A 1 401 ? -0.349 6.371 4.208 1.00 87.94 401 SER A N 1
ATOM 3224 C CA . SER A 1 401 ? -0.686 5.356 5.218 1.00 87.94 401 SER A CA 1
ATOM 3225 C C . SER A 1 401 ? -0.045 5.690 6.569 1.00 87.94 401 SER A C 1
ATOM 3227 O O . SER A 1 401 ? -0.713 5.682 7.597 1.00 87.94 401 SER A O 1
ATOM 3229 N N . VAL A 1 402 ? 1.233 6.074 6.557 1.00 88.50 402 VAL A N 1
ATOM 3230 C CA . VAL A 1 402 ? 1.963 6.546 7.741 1.00 88.50 402 VAL A CA 1
ATOM 3231 C C . VAL A 1 402 ? 1.306 7.786 8.353 1.00 88.50 402 VAL A C 1
ATOM 3233 O O . VAL A 1 402 ? 1.167 7.862 9.574 1.00 88.50 402 VAL A O 1
ATOM 3236 N N . ARG A 1 403 ? 0.862 8.741 7.522 1.00 87.31 403 ARG A N 1
ATOM 3237 C CA . ARG A 1 403 ? 0.104 9.914 7.980 1.00 87.31 403 ARG A CA 1
ATOM 3238 C C . ARG A 1 403 ? -1.104 9.502 8.807 1.00 87.31 403 ARG A C 1
ATOM 3240 O O . ARG A 1 403 ? -1.277 10.007 9.909 1.00 87.31 403 ARG A O 1
ATOM 3247 N N . GLU A 1 404 ? -1.920 8.594 8.277 1.00 84.88 404 GLU A N 1
ATOM 3248 C CA . GLU A 1 404 ? -3.130 8.136 8.964 1.00 84.88 404 GLU A CA 1
ATOM 3249 C C . GLU A 1 404 ? -2.794 7.403 10.262 1.00 84.88 404 GLU A C 1
ATOM 3251 O O . GLU A 1 404 ? -3.456 7.630 11.270 1.00 84.88 404 GLU A O 1
ATOM 3256 N N . MET A 1 405 ? -1.734 6.587 10.282 1.00 85.56 405 MET A N 1
ATOM 3257 C CA . MET A 1 405 ? -1.282 5.924 11.510 1.00 85.56 405 MET A CA 1
ATOM 3258 C C . MET A 1 405 ? -0.905 6.944 12.595 1.00 85.56 405 MET A C 1
ATOM 3260 O O . MET A 1 405 ? -1.317 6.789 13.743 1.00 85.56 405 MET A O 1
ATOM 3264 N N . LYS A 1 406 ? -0.176 8.011 12.238 1.00 86.25 406 LYS A N 1
ATOM 3265 C CA . LYS A 1 406 ? 0.192 9.084 13.179 1.00 86.25 406 LYS A CA 1
ATOM 3266 C C . LYS A 1 406 ? -1.024 9.864 13.674 1.00 86.25 406 LYS A C 1
ATOM 3268 O O . LYS A 1 406 ? -1.109 10.172 14.858 1.00 86.25 406 LYS A O 1
ATOM 3273 N N . LEU A 1 407 ? -1.972 10.164 12.786 1.00 83.12 407 LEU A N 1
ATOM 3274 C CA . LEU A 1 407 ? -3.211 10.851 13.158 1.00 83.12 407 LEU A CA 1
ATOM 3275 C C . LEU A 1 407 ? -4.071 9.998 14.097 1.00 83.12 407 LEU A C 1
ATOM 3277 O O . LEU A 1 407 ? -4.562 10.511 15.098 1.00 83.12 407 LEU A O 1
ATOM 3281 N N . ASN A 1 408 ? -4.200 8.699 13.819 1.00 78.62 408 ASN A N 1
ATOM 3282 C CA . ASN A 1 408 ? -4.944 7.781 14.676 1.00 78.62 408 ASN A CA 1
ATOM 3283 C C . ASN A 1 408 ? -4.287 7.646 16.065 1.00 78.62 408 ASN A C 1
ATOM 3285 O O . ASN A 1 408 ? -4.992 7.693 17.065 1.00 78.62 408 ASN A O 1
ATOM 3289 N N . GLN A 1 409 ? -2.950 7.575 16.153 1.00 80.06 409 GLN A N 1
ATOM 3290 C CA . GLN A 1 409 ? -2.251 7.563 17.448 1.00 80.06 409 GLN A CA 1
ATOM 3291 C C . GLN A 1 409 ? -2.498 8.826 18.281 1.00 80.06 409 GLN A C 1
ATOM 3293 O O . GLN A 1 409 ? -2.641 8.736 19.499 1.00 80.06 409 GLN A O 1
ATOM 3298 N N . LEU A 1 410 ? -2.551 9.998 17.639 1.00 78.56 410 LEU A N 1
ATOM 3299 C CA . LEU A 1 410 ? -2.883 11.247 18.327 1.00 78.56 410 LEU A CA 1
ATOM 3300 C C . LEU A 1 410 ? -4.313 11.223 18.871 1.00 78.56 410 LEU A C 1
ATOM 3302 O O . LEU A 1 410 ? -4.538 11.675 19.988 1.00 78.56 410 LEU A O 1
ATOM 3306 N N . MET A 1 411 ? -5.261 10.665 18.113 1.00 70.88 411 MET A N 1
ATOM 3307 C CA . MET A 1 411 ? -6.648 10.523 18.560 1.00 70.88 411 MET A CA 1
ATOM 3308 C C . MET A 1 411 ? -6.777 9.561 19.750 1.00 70.88 411 MET A C 1
ATOM 3310 O O . MET A 1 411 ? -7.433 9.907 20.729 1.00 70.88 411 MET A O 1
ATOM 3314 N N . ASP A 1 412 ? -6.108 8.405 19.706 1.00 65.44 412 ASP A N 1
ATOM 3315 C CA . ASP A 1 412 ? -6.153 7.398 20.779 1.00 65.44 412 ASP A CA 1
ATOM 3316 C C . ASP A 1 412 ? -5.492 7.890 22.084 1.00 65.44 412 ASP A C 1
ATOM 3318 O O . ASP A 1 412 ? -5.901 7.518 23.183 1.00 65.44 412 ASP A O 1
ATOM 3322 N N . ALA A 1 413 ? -4.481 8.761 21.995 1.00 59.28 413 ALA A N 1
ATOM 3323 C CA . ALA A 1 413 ? -3.813 9.336 23.165 1.00 59.28 413 ALA A CA 1
ATOM 3324 C C . ALA A 1 413 ? -4.670 10.378 23.918 1.00 59.28 413 ALA A C 1
ATOM 3326 O O . ALA A 1 413 ? -4.329 10.756 25.042 1.00 59.28 413 ALA A O 1
ATOM 3327 N N . GLN A 1 414 ? -5.762 10.862 23.317 1.00 55.94 414 GLN A N 1
ATOM 3328 C CA . GLN A 1 414 ? -6.467 12.070 23.759 1.00 55.94 414 GLN A CA 1
ATOM 3329 C C . GLN A 1 414 ? -7.874 11.831 24.326 1.00 55.94 414 GLN A C 1
ATOM 3331 O O . GLN A 1 414 ? -8.544 12.797 24.697 1.00 55.94 414 GLN A O 1
ATOM 3336 N N . ASP A 1 415 ? -8.252 10.567 24.572 1.00 47.91 415 ASP A N 1
ATOM 3337 C CA . ASP A 1 415 ? -9.368 10.189 25.467 1.00 47.91 415 ASP A CA 1
ATOM 3338 C C . ASP A 1 415 ? -9.202 10.762 26.906 1.00 47.91 415 ASP A C 1
ATOM 3340 O O . ASP A 1 415 ? -10.122 10.735 27.723 1.00 47.91 415 ASP A O 1
ATOM 3344 N N . SER A 1 416 ? -8.051 11.378 27.210 1.00 41.44 416 SER A N 1
ATOM 3345 C CA . SER A 1 416 ? -7.789 12.254 28.356 1.00 41.44 416 SER A CA 1
ATOM 3346 C C . SER A 1 416 ? -7.987 13.746 28.000 1.00 41.44 416 SER A C 1
ATOM 3348 O O . SER A 1 416 ? -7.028 14.487 27.796 1.00 41.44 416 SER A O 1
ATOM 3350 N N . CYS A 1 417 ? -9.243 14.195 27.964 1.00 40.91 417 CYS A N 1
ATOM 3351 C CA . CYS A 1 417 ? -9.736 15.544 28.306 1.00 40.91 417 CYS A CA 1
ATOM 3352 C C . CYS A 1 417 ? -8.795 16.774 28.128 1.00 40.91 417 CYS A C 1
ATOM 3354 O O . CYS A 1 417 ? -8.686 17.563 29.060 1.00 40.91 417 CYS A O 1
ATOM 3356 N N . VAL A 1 418 ? -8.149 17.011 26.972 1.00 40.41 418 VAL A N 1
ATOM 3357 C CA . VAL A 1 418 ? -7.583 18.338 26.608 1.00 40.41 418 VAL A CA 1
ATOM 3358 C C . VAL A 1 418 ? -7.537 18.545 25.080 1.00 40.41 418 VAL A C 1
ATOM 3360 O O . VAL A 1 418 ? -6.825 17.841 24.380 1.00 40.41 418 VAL A O 1
ATOM 3363 N N . ALA A 1 419 ? -8.235 19.591 24.616 1.00 44.78 419 ALA A N 1
ATOM 3364 C CA . ALA A 1 419 ? -8.062 20.402 23.392 1.00 44.78 419 ALA A CA 1
ATOM 3365 C C . ALA A 1 419 ? -8.133 19.764 21.979 1.00 44.78 419 ALA A C 1
ATOM 3367 O O . ALA A 1 419 ? -7.193 19.167 21.470 1.00 44.78 419 ALA A O 1
ATOM 3368 N N . MET A 1 420 ? -9.207 20.112 21.260 1.00 50.28 420 MET A N 1
ATOM 3369 C CA . MET A 1 420 ? -9.391 19.933 19.808 1.00 50.28 420 MET A CA 1
ATOM 3370 C C . MET A 1 420 ? -8.476 20.854 18.957 1.00 50.28 420 MET A C 1
ATOM 3372 O O . MET A 1 420 ? -8.237 20.582 17.783 1.00 50.28 420 MET A O 1
ATOM 3376 N N . GLU A 1 421 ? -7.938 21.938 19.537 1.00 51.19 421 GLU A N 1
ATOM 3377 C CA . GLU A 1 421 ? -7.060 22.905 18.846 1.00 51.19 421 GLU A CA 1
ATOM 3378 C C . GLU A 1 421 ? -5.625 22.392 18.629 1.00 51.19 421 GLU A C 1
ATOM 3380 O O . GLU A 1 421 ? -5.014 22.706 17.606 1.00 51.19 421 GLU A O 1
ATOM 3385 N N . THR A 1 422 ? -5.084 21.565 19.533 1.00 55.47 422 THR A N 1
ATOM 3386 C CA . THR A 1 422 ? -3.720 21.014 19.399 1.00 55.47 422 THR A CA 1
ATOM 3387 C C . THR A 1 422 ? -3.647 19.935 18.317 1.00 55.47 422 THR A C 1
ATOM 3389 O O . THR A 1 422 ? -2.711 19.942 17.521 1.00 55.47 422 THR A O 1
ATOM 3392 N N . VAL A 1 423 ? -4.691 19.107 18.181 1.00 55.84 423 VAL A N 1
ATOM 3393 C CA . VAL A 1 423 ? -4.815 18.088 17.116 1.00 55.84 423 VAL A CA 1
ATOM 3394 C C . VAL A 1 423 ? -4.793 18.717 15.728 1.00 55.84 423 VAL A C 1
ATOM 3396 O O . VAL A 1 423 ? -4.171 18.183 14.814 1.00 55.84 423 VAL A O 1
ATOM 3399 N N . SER A 1 424 ? -5.427 19.882 15.557 1.00 63.00 424 SER A N 1
ATOM 3400 C CA . SER A 1 424 ? -5.401 20.599 14.279 1.00 63.00 424 SER A CA 1
ATOM 3401 C C . SER A 1 424 ? -3.994 21.100 13.936 1.00 63.00 424 SER A C 1
ATOM 3403 O O . SER A 1 424 ? -3.590 21.047 12.774 1.00 63.00 424 SER A O 1
ATOM 3405 N N . SER A 1 425 ? -3.232 21.577 14.925 1.00 72.12 425 SER A N 1
ATOM 3406 C CA . SER A 1 425 ? -1.847 22.012 14.720 1.00 72.12 425 SER A CA 1
ATOM 3407 C C . SER A 1 425 ? -0.937 20.827 14.386 1.00 72.12 425 SER A C 1
ATOM 3409 O O . SER A 1 425 ? -0.240 20.855 13.375 1.00 72.12 425 SER A O 1
ATOM 3411 N N . ASP A 1 426 ? -1.000 19.740 15.151 1.00 74.25 426 ASP A N 1
ATOM 3412 C CA . ASP A 1 426 ? -0.128 18.581 14.934 1.00 74.25 426 ASP A CA 1
ATOM 3413 C C . ASP A 1 426 ? -0.464 17.850 13.626 1.00 74.25 426 ASP A C 1
ATOM 3415 O O . ASP A 1 426 ? 0.434 17.475 12.869 1.00 74.25 426 ASP A O 1
ATOM 3419 N N . ALA A 1 427 ? -1.749 17.751 13.271 1.00 76.88 427 ALA A N 1
ATOM 3420 C CA . ALA A 1 427 ? -2.181 17.197 11.989 1.00 76.88 427 ALA A CA 1
ATOM 3421 C C . ALA A 1 427 ? -1.673 18.007 10.784 1.00 76.88 427 ALA A C 1
ATOM 3423 O O . ALA A 1 427 ? -1.327 17.425 9.748 1.00 76.88 427 ALA A O 1
ATOM 3424 N N . THR A 1 428 ? -1.609 19.339 10.903 1.00 80.94 428 THR A N 1
ATOM 3425 C CA . THR A 1 428 ? -1.070 20.196 9.833 1.00 80.94 428 THR A CA 1
ATOM 3426 C C . THR A 1 428 ? 0.443 20.069 9.709 1.00 80.94 428 THR A C 1
ATOM 3428 O O . THR A 1 428 ? 0.937 19.932 8.589 1.00 80.94 428 THR A O 1
ATOM 3431 N N . VAL A 1 429 ? 1.170 20.016 10.828 1.00 83.88 429 VAL A N 1
ATOM 3432 C CA . VAL A 1 429 ? 2.626 19.803 10.840 1.00 83.88 429 VAL A CA 1
ATOM 3433 C C . VAL A 1 429 ? 2.989 18.440 10.245 1.00 83.88 429 VAL A C 1
ATOM 3435 O O . VAL A 1 429 ? 3.865 18.362 9.383 1.00 83.88 429 VAL A O 1
ATOM 3438 N N . ILE A 1 430 ? 2.282 17.371 10.631 1.00 82.12 430 ILE A N 1
ATOM 3439 C CA . ILE A 1 430 ? 2.478 16.030 10.057 1.00 82.12 430 ILE A CA 1
ATOM 3440 C C . ILE A 1 430 ? 2.266 16.069 8.538 1.00 82.12 430 ILE A C 1
ATOM 3442 O O . ILE A 1 430 ? 3.100 15.564 7.786 1.00 82.12 430 ILE A O 1
ATOM 3446 N N . GLY A 1 431 ? 1.181 16.703 8.079 1.00 80.62 431 GLY A N 1
ATOM 3447 C CA . GLY A 1 431 ? 0.894 16.849 6.652 1.00 80.62 431 GLY A CA 1
ATOM 3448 C C . GLY A 1 431 ? 1.992 17.597 5.889 1.00 80.62 431 GLY A C 1
ATOM 3449 O O . GLY A 1 431 ? 2.416 17.141 4.830 1.00 80.62 431 GLY A O 1
ATOM 3450 N N . GLN A 1 432 ? 2.491 18.710 6.432 1.00 84.44 432 GLN A N 1
ATOM 3451 C CA . GLN A 1 432 ? 3.552 19.506 5.806 1.00 84.44 432 GLN A CA 1
ATOM 3452 C C . GLN A 1 432 ? 4.885 18.755 5.725 1.00 84.44 432 GLN A C 1
ATOM 3454 O O . GLN A 1 432 ? 5.539 18.797 4.684 1.00 84.44 432 GLN A O 1
ATOM 3459 N N . ASN A 1 433 ? 5.268 18.036 6.782 1.00 84.50 433 ASN A N 1
ATOM 3460 C CA . ASN A 1 433 ? 6.511 17.263 6.803 1.00 84.50 433 ASN A CA 1
ATOM 3461 C C . ASN A 1 433 ? 6.520 16.173 5.722 1.00 84.50 433 ASN A C 1
ATOM 3463 O O . ASN A 1 433 ? 7.505 16.025 5.004 1.00 84.50 433 ASN A O 1
ATOM 3467 N N . LEU A 1 434 ? 5.404 15.458 5.564 1.00 82.00 434 LEU A N 1
ATOM 3468 C CA . LEU A 1 434 ? 5.262 14.412 4.548 1.00 82.00 434 LEU A CA 1
ATOM 3469 C C . LEU A 1 434 ? 5.259 14.987 3.127 1.00 82.00 434 LEU A C 1
ATOM 3471 O O . LEU A 1 434 ? 5.861 14.399 2.235 1.00 82.00 434 LEU A O 1
ATOM 3475 N N . LEU A 1 435 ? 4.626 16.144 2.908 1.00 83.12 435 LEU A N 1
ATOM 3476 C CA . LEU A 1 435 ? 4.686 16.838 1.616 1.00 83.12 435 LEU A CA 1
ATOM 3477 C C . LEU A 1 435 ? 6.115 17.276 1.277 1.00 83.12 435 LEU A C 1
ATOM 3479 O O . LEU A 1 435 ? 6.552 17.125 0.139 1.00 83.12 435 LEU A O 1
ATOM 3483 N N . HIS A 1 436 ? 6.861 17.789 2.257 1.00 87.31 436 HIS A N 1
ATOM 3484 C CA . HIS A 1 436 ? 8.264 18.145 2.060 1.00 87.31 436 HIS A CA 1
ATOM 3485 C C . HIS A 1 436 ? 9.123 16.918 1.721 1.00 87.31 436 HIS A C 1
ATOM 3487 O O . HIS A 1 436 ? 9.957 16.987 0.820 1.00 87.31 436 HIS A O 1
ATOM 3493 N N . GLU A 1 437 ? 8.882 15.785 2.388 1.00 89.50 437 GLU A N 1
ATOM 3494 C CA . GLU A 1 437 ? 9.538 14.510 2.081 1.00 89.50 437 GLU A CA 1
ATOM 3495 C C . GLU A 1 437 ? 9.228 14.052 0.647 1.00 89.50 437 GLU A C 1
ATOM 3497 O O . GLU A 1 437 ? 10.153 13.739 -0.095 1.00 89.50 437 GLU A O 1
ATOM 3502 N N . GLN A 1 438 ? 7.964 14.114 0.211 1.00 88.06 438 GLN A N 1
ATOM 3503 C CA . GLN A 1 438 ? 7.573 13.784 -1.168 1.00 88.06 438 GLN A CA 1
ATOM 3504 C C . GLN A 1 438 ? 8.275 14.659 -2.210 1.00 88.06 438 GLN A C 1
ATOM 3506 O O . GLN A 1 438 ? 8.748 14.147 -3.222 1.00 88.06 438 GLN A O 1
ATOM 3511 N N . LEU A 1 439 ? 8.351 15.972 -1.977 1.00 88.56 439 LEU A N 1
ATOM 3512 C CA . LEU A 1 439 ? 9.019 16.895 -2.898 1.00 88.56 439 LEU A CA 1
ATOM 3513 C C . LEU A 1 439 ? 10.524 16.619 -2.980 1.00 88.56 439 LEU A C 1
ATOM 3515 O O . LEU A 1 439 ? 11.065 16.547 -4.077 1.00 88.56 439 LEU A O 1
ATOM 3519 N N . SER A 1 440 ? 11.175 16.389 -1.839 1.00 91.31 440 SER A N 1
ATOM 3520 C CA . SER A 1 440 ? 12.597 16.027 -1.781 1.00 91.31 440 SER A CA 1
ATOM 3521 C C . SER A 1 440 ? 12.888 14.704 -2.510 1.00 91.31 440 SER A C 1
ATOM 3523 O O . SER A 1 440 ? 13.852 14.594 -3.270 1.00 91.31 440 SER A O 1
ATOM 3525 N N . GLU A 1 441 ? 12.018 13.701 -2.351 1.00 93.25 441 GLU A N 1
ATOM 3526 C CA . GLU A 1 441 ? 12.122 12.420 -3.063 1.00 93.25 441 GLU A CA 1
ATOM 3527 C C . GLU A 1 441 ? 11.914 12.576 -4.579 1.00 93.25 441 GLU A C 1
ATOM 3529 O O . GLU A 1 441 ? 12.618 11.934 -5.362 1.00 93.25 441 GLU A O 1
ATOM 3534 N N . LEU A 1 442 ? 10.996 13.451 -5.006 1.00 91.38 442 LEU A N 1
ATOM 3535 C CA . LEU A 1 442 ? 10.788 13.783 -6.419 1.00 91.38 442 LEU A CA 1
ATOM 3536 C C . LEU A 1 442 ? 11.991 14.509 -7.028 1.00 91.38 442 LEU A C 1
ATOM 3538 O O . LEU A 1 442 ? 12.394 14.172 -8.140 1.00 91.38 442 LEU A O 1
ATOM 3542 N N . GLU A 1 443 ? 12.582 15.466 -6.311 1.00 91.06 443 GLU A N 1
ATOM 3543 C CA . GLU A 1 443 ? 13.802 16.162 -6.737 1.00 91.06 443 GLU A CA 1
ATOM 3544 C C . GLU A 1 443 ? 14.965 15.174 -6.906 1.00 91.06 443 GLU A C 1
ATOM 3546 O O . GLU A 1 443 ? 15.612 15.144 -7.953 1.00 91.06 443 GLU A O 1
ATOM 3551 N N . SER A 1 444 ? 15.168 14.279 -5.935 1.00 94.06 444 SER A N 1
ATOM 3552 C CA . SER A 1 444 ? 16.196 13.238 -6.028 1.00 94.06 444 SER A CA 1
ATOM 3553 C C . SER A 1 444 ? 15.952 12.277 -7.199 1.00 94.06 444 SER A C 1
ATOM 3555 O O . SER A 1 444 ? 16.883 11.929 -7.932 1.00 94.06 444 SER A O 1
ATOM 3557 N N . ALA A 1 445 ? 14.700 11.873 -7.429 1.00 94.69 445 ALA A N 1
ATOM 3558 C CA . ALA A 1 445 ? 14.337 11.043 -8.573 1.00 94.69 445 ALA A CA 1
ATOM 3559 C C . ALA A 1 445 ? 14.590 11.766 -9.909 1.00 94.69 445 ALA A C 1
ATOM 3561 O O . ALA A 1 445 ? 15.068 11.140 -10.860 1.00 94.69 445 ALA A O 1
ATOM 3562 N N . ALA A 1 446 ? 14.321 13.075 -9.977 1.00 91.75 446 ALA A N 1
ATOM 3563 C CA . ALA A 1 446 ? 14.610 13.911 -11.140 1.00 91.75 446 ALA A CA 1
ATOM 3564 C C . ALA A 1 446 ? 16.111 13.926 -11.460 1.00 91.75 446 ALA A C 1
ATOM 3566 O O . ALA A 1 446 ? 16.498 13.657 -12.599 1.00 91.75 446 ALA A O 1
ATOM 3567 N N . ASP A 1 447 ? 16.955 14.156 -10.449 1.00 91.62 447 ASP A N 1
ATOM 3568 C CA . ASP A 1 447 ? 18.415 14.164 -10.593 1.00 91.62 447 ASP A CA 1
ATOM 3569 C C . ASP A 1 447 ? 18.937 12.825 -11.132 1.00 91.62 447 ASP A C 1
ATOM 3571 O O . ASP A 1 447 ? 19.803 12.776 -12.014 1.00 91.62 447 ASP A O 1
ATOM 3575 N N . VAL A 1 448 ? 18.381 11.713 -10.642 1.00 94.38 448 VAL A N 1
ATOM 3576 C CA . VAL A 1 448 ? 18.740 10.368 -11.106 1.00 94.38 448 VAL A CA 1
ATOM 3577 C C . VAL A 1 448 ? 18.322 10.143 -12.562 1.00 94.38 448 VAL A C 1
ATOM 3579 O O . VAL A 1 448 ? 19.129 9.645 -13.357 1.00 94.38 448 VAL A O 1
ATOM 3582 N N . LEU A 1 449 ? 17.098 10.526 -12.938 1.00 93.81 449 LEU A N 1
ATOM 3583 C CA . LEU A 1 449 ? 16.603 10.407 -14.313 1.00 93.81 449 LEU A CA 1
ATOM 3584 C C . LEU A 1 449 ? 17.420 11.262 -15.283 1.00 93.81 449 LEU A C 1
ATOM 3586 O O . LEU A 1 449 ? 17.792 10.778 -16.357 1.00 93.81 449 LEU A O 1
ATOM 3590 N N . GLN A 1 450 ? 17.758 12.491 -14.894 1.00 89.69 450 GLN A N 1
ATOM 3591 C CA . GLN A 1 450 ? 18.610 13.374 -15.681 1.00 89.69 450 GLN A CA 1
ATOM 3592 C C . GLN A 1 450 ? 20.027 12.797 -15.819 1.00 89.69 450 GLN A C 1
ATOM 3594 O O . GLN A 1 450 ? 20.598 12.781 -16.913 1.00 89.69 450 GLN A O 1
ATOM 3599 N N . GLY A 1 451 ? 20.585 12.252 -14.735 1.00 87.50 451 GLY A N 1
ATOM 3600 C CA . GLY A 1 451 ? 21.867 11.552 -14.755 1.00 87.50 451 GLY A CA 1
ATOM 3601 C C . GLY A 1 451 ? 21.880 10.354 -15.711 1.00 87.50 451 GLY A C 1
ATOM 3602 O O . GLY A 1 451 ? 22.862 10.152 -16.431 1.00 87.50 451 GLY A O 1
ATOM 3603 N N . HIS A 1 452 ? 20.792 9.578 -15.767 1.00 94.00 452 HIS A N 1
ATOM 3604 C CA . HIS A 1 452 ? 20.649 8.477 -16.722 1.00 94.00 452 HIS A CA 1
ATOM 3605 C C . HIS A 1 452 ? 20.531 8.970 -18.170 1.00 94.00 452 HIS A C 1
ATOM 3607 O O . HIS A 1 452 ? 21.215 8.441 -19.046 1.00 94.00 452 HIS A O 1
ATOM 3613 N N . ALA A 1 453 ? 19.756 10.027 -18.420 1.00 89.00 453 ALA A N 1
ATOM 3614 C CA . ALA A 1 453 ? 19.663 10.630 -19.746 1.00 89.00 453 ALA A CA 1
ATOM 3615 C C . ALA A 1 453 ? 21.049 11.080 -20.243 1.00 89.00 453 ALA A C 1
ATOM 3617 O O . ALA A 1 453 ? 21.475 10.696 -21.332 1.00 89.00 453 ALA A O 1
ATOM 3618 N N . HIS A 1 454 ? 21.812 11.806 -19.415 1.00 84.81 454 HIS A N 1
ATOM 3619 C CA . HIS A 1 454 ? 23.192 12.194 -19.730 1.00 84.81 454 HIS A CA 1
ATOM 3620 C C . HIS A 1 454 ? 24.098 10.989 -20.014 1.00 84.81 454 HIS A C 1
ATOM 3622 O O . HIS A 1 454 ? 24.943 11.045 -20.910 1.00 84.81 454 HIS A O 1
ATOM 3628 N N . PHE A 1 455 ? 23.924 9.895 -19.272 1.00 87.25 455 PHE A N 1
ATOM 3629 C CA . PHE A 1 455 ? 24.648 8.648 -19.501 1.00 87.25 455 PHE A CA 1
ATOM 3630 C C . PHE A 1 455 ? 24.335 8.047 -20.884 1.00 87.25 455 PHE A C 1
ATOM 3632 O O . PHE A 1 455 ? 25.275 7.733 -21.621 1.00 87.25 455 PHE A O 1
ATOM 3639 N N . LEU A 1 456 ? 23.058 7.959 -21.275 1.00 87.75 456 LEU A N 1
ATOM 3640 C CA . LEU A 1 456 ? 22.648 7.487 -22.605 1.00 87.75 456 LEU A CA 1
ATOM 3641 C C . LEU A 1 456 ? 23.214 8.381 -23.717 1.00 87.75 456 LEU A C 1
ATOM 3643 O O . LEU A 1 456 ? 23.827 7.887 -24.667 1.00 87.75 456 LEU A O 1
ATOM 3647 N N . PHE A 1 457 ? 23.090 9.703 -23.568 1.00 83.06 457 PHE A N 1
ATOM 3648 C CA . PHE A 1 457 ? 23.640 10.666 -24.523 1.00 83.06 457 PHE A CA 1
ATOM 3649 C C . PHE A 1 457 ? 25.153 10.526 -24.678 1.00 83.06 457 PHE A C 1
ATOM 3651 O O . PHE A 1 457 ? 25.658 10.467 -25.798 1.00 83.06 457 PHE A O 1
ATOM 3658 N N . GLY A 1 458 ? 25.889 10.416 -23.570 1.00 80.00 458 GLY A N 1
ATOM 3659 C CA . GLY A 1 458 ? 27.339 10.233 -23.594 1.00 80.00 458 GLY A CA 1
ATOM 3660 C C . GLY A 1 458 ? 27.760 8.965 -24.340 1.00 80.00 458 GLY A C 1
ATOM 3661 O O . GLY A 1 458 ? 28.722 8.987 -25.114 1.00 80.00 458 GLY A O 1
ATOM 3662 N N . HIS A 1 459 ? 27.022 7.868 -24.161 1.00 82.75 459 HIS A N 1
ATOM 3663 C CA . HIS A 1 459 ? 27.275 6.618 -24.873 1.00 82.75 459 HIS A CA 1
ATOM 3664 C C . HIS A 1 459 ? 26.953 6.701 -26.364 1.00 82.75 459 HIS A C 1
ATOM 3666 O O . HIS A 1 459 ? 27.768 6.263 -27.186 1.00 82.75 459 HIS A O 1
ATOM 3672 N N . ALA A 1 460 ? 25.834 7.330 -26.721 1.00 78.62 460 ALA A N 1
ATOM 3673 C CA . ALA A 1 460 ? 25.488 7.599 -28.107 1.00 78.62 460 ALA A CA 1
ATOM 3674 C C . ALA A 1 460 ? 26.571 8.450 -28.787 1.00 78.62 460 ALA A C 1
ATOM 3676 O O . ALA A 1 460 ? 27.106 8.038 -29.818 1.00 78.62 460 ALA A O 1
ATOM 3677 N N . LEU A 1 461 ? 26.979 9.569 -28.172 1.00 75.62 461 LEU A N 1
ATOM 3678 C CA . LEU A 1 461 ? 28.037 10.473 -28.655 1.00 75.62 461 LEU A CA 1
ATOM 3679 C C . LEU A 1 461 ? 29.363 9.741 -28.871 1.00 75.62 461 LEU A C 1
ATOM 3681 O O . LEU A 1 461 ? 29.967 9.829 -29.943 1.00 75.62 461 LEU A O 1
ATOM 3685 N N . ALA A 1 462 ? 29.789 8.945 -27.889 1.00 75.75 462 ALA A N 1
ATOM 3686 C CA . ALA A 1 462 ? 31.000 8.142 -28.004 1.00 75.75 462 ALA A CA 1
ATOM 3687 C C . ALA A 1 462 ? 30.922 7.131 -29.160 1.00 75.75 462 ALA A C 1
ATOM 3689 O O . ALA A 1 462 ? 31.923 6.897 -29.843 1.00 75.75 462 ALA A O 1
ATOM 3690 N N . ARG A 1 463 ? 29.751 6.529 -29.397 1.00 74.19 463 ARG A N 1
ATOM 3691 C CA . ARG A 1 463 ? 29.530 5.607 -30.515 1.00 74.19 463 ARG A CA 1
ATOM 3692 C C . ARG A 1 463 ? 29.562 6.331 -31.859 1.00 74.19 463 ARG A C 1
ATOM 3694 O O . ARG A 1 463 ? 30.288 5.888 -32.747 1.00 74.19 463 ARG A O 1
ATOM 3701 N N . GLY A 1 464 ? 28.822 7.429 -32.001 1.00 72.12 464 GLY A N 1
ATOM 3702 C CA . GLY A 1 464 ? 28.787 8.225 -33.230 1.00 72.12 464 GLY A CA 1
ATOM 3703 C C . GLY A 1 464 ? 30.187 8.675 -33.642 1.00 72.12 464 GLY A C 1
ATOM 3704 O O . GLY A 1 464 ? 30.604 8.460 -34.780 1.00 72.12 464 GLY A O 1
ATOM 3705 N N . ALA A 1 465 ? 30.972 9.159 -32.679 1.00 69.69 465 ALA A N 1
ATOM 3706 C CA . ALA A 1 465 ? 32.359 9.524 -32.919 1.00 69.69 465 ALA A CA 1
ATOM 3707 C C . ALA A 1 465 ? 33.223 8.330 -33.365 1.00 69.69 465 ALA A C 1
ATOM 3709 O O . ALA A 1 465 ? 34.016 8.466 -34.290 1.00 69.69 465 ALA A O 1
ATOM 3710 N N . ARG A 1 466 ? 33.074 7.135 -32.772 1.00 69.56 466 ARG A N 1
ATOM 3711 C CA . ARG A 1 466 ? 33.822 5.936 -33.215 1.00 69.56 466 ARG A CA 1
ATOM 3712 C C . ARG A 1 466 ? 33.488 5.535 -34.652 1.00 69.56 466 ARG A C 1
ATOM 3714 O O . ARG A 1 466 ? 34.395 5.142 -35.382 1.00 69.56 466 ARG A O 1
ATOM 3721 N N . LEU A 1 467 ? 32.220 5.647 -35.048 1.00 68.00 467 LEU A N 1
ATOM 3722 C CA . LEU A 1 467 ? 31.763 5.320 -36.402 1.00 68.00 467 LEU A CA 1
ATOM 3723 C C . LEU A 1 467 ? 32.320 6.302 -37.440 1.00 68.00 467 LEU A C 1
ATOM 3725 O O . LEU A 1 467 ? 32.836 5.871 -38.467 1.00 68.00 467 LEU A O 1
ATOM 3729 N N . GLN A 1 468 ? 32.318 7.604 -37.138 1.00 65.75 468 GLN A N 1
ATOM 3730 C CA . GLN A 1 468 ? 32.920 8.632 -38.000 1.00 65.75 468 GLN A CA 1
ATOM 3731 C C . GLN A 1 468 ? 34.448 8.492 -38.136 1.00 65.75 468 GLN A C 1
ATOM 3733 O O . GLN A 1 468 ? 35.044 8.986 -39.090 1.00 65.75 468 GLN A O 1
ATOM 3738 N N . MET A 1 469 ? 35.095 7.816 -37.184 1.00 58.97 469 MET A N 1
ATOM 3739 C CA . MET A 1 469 ? 36.552 7.713 -37.081 1.00 58.97 469 MET A CA 1
ATOM 3740 C C . MET A 1 469 ? 37.168 6.490 -37.780 1.00 58.97 469 MET A C 1
ATOM 3742 O O . MET A 1 469 ? 38.393 6.361 -37.760 1.00 58.97 469 MET A O 1
ATOM 3746 N N . GLY A 1 470 ? 36.372 5.598 -38.389 1.00 52.84 470 GLY A N 1
ATOM 3747 C CA . GLY A 1 470 ? 36.864 4.549 -39.300 1.00 52.84 470 GLY A CA 1
ATOM 3748 C C . GLY A 1 470 ? 38.031 3.695 -38.772 1.00 52.84 470 GLY A C 1
ATOM 3749 O O . GLY A 1 470 ? 38.924 3.343 -39.536 1.00 52.84 470 GLY A O 1
ATOM 3750 N N . GLY A 1 471 ? 38.078 3.405 -37.466 1.00 53.12 471 GLY A N 1
ATOM 3751 C CA . GLY A 1 471 ? 39.131 2.578 -36.856 1.00 53.12 471 GLY A CA 1
ATOM 3752 C C . GLY A 1 471 ? 40.458 3.284 -36.525 1.00 53.12 471 GLY A C 1
ATOM 3753 O O . GLY A 1 471 ? 41.415 2.609 -36.145 1.00 53.12 471 GLY A O 1
ATOM 3754 N N . ALA A 1 472 ? 40.554 4.616 -36.609 1.00 49.31 472 ALA A N 1
ATOM 3755 C CA . ALA A 1 472 ? 41.747 5.329 -36.143 1.00 49.31 472 ALA A CA 1
ATOM 3756 C C . ALA A 1 472 ? 41.907 5.230 -34.608 1.00 49.31 472 ALA A C 1
ATOM 3758 O O . ALA A 1 472 ? 40.956 5.409 -33.847 1.00 49.31 472 ALA A O 1
ATOM 3759 N N . SER A 1 473 ? 43.129 4.930 -34.153 1.00 49.56 473 SER A N 1
ATOM 3760 C CA . SER A 1 473 ? 43.473 4.659 -32.748 1.00 49.56 473 SER A CA 1
ATOM 3761 C C . SER A 1 473 ? 42.975 5.739 -31.776 1.00 49.56 473 SER A C 1
ATOM 3763 O O . SER A 1 473 ? 43.282 6.921 -31.927 1.00 49.56 473 SER A O 1
ATOM 3765 N N . ALA A 1 474 ? 42.310 5.307 -30.697 1.00 50.28 474 ALA A N 1
ATOM 3766 C CA . ALA A 1 474 ? 41.799 6.129 -29.590 1.00 50.28 474 ALA A CA 1
ATOM 3767 C C . ALA A 1 474 ? 42.864 6.965 -28.834 1.00 50.28 474 ALA A C 1
ATOM 3769 O O . ALA A 1 474 ? 42.546 7.647 -27.861 1.00 50.28 474 ALA A O 1
ATOM 3770 N N . ARG A 1 475 ? 44.138 6.912 -29.250 1.00 51.28 475 ARG A N 1
ATOM 3771 C CA . ARG A 1 475 ? 45.245 7.718 -28.707 1.00 51.28 475 ARG A CA 1
ATOM 3772 C C . ARG A 1 475 ? 45.461 9.053 -29.425 1.00 51.28 475 ARG A C 1
ATOM 3774 O O . ARG A 1 475 ? 46.312 9.825 -28.988 1.00 51.28 475 ARG A O 1
ATOM 3781 N N . ASP A 1 476 ? 44.736 9.337 -30.502 1.00 54.50 476 ASP A N 1
ATOM 3782 C CA . ASP A 1 476 ? 44.944 10.562 -31.270 1.00 54.50 476 ASP A CA 1
ATOM 3783 C C . ASP A 1 476 ? 44.304 11.787 -30.575 1.00 54.50 476 ASP A C 1
ATOM 3785 O O . ASP A 1 476 ? 43.088 11.891 -30.396 1.00 54.50 476 ASP A O 1
ATOM 3789 N N . ARG A 1 477 ? 45.145 12.737 -30.148 1.00 56.72 477 ARG A N 1
ATOM 3790 C CA . ARG A 1 477 ? 44.755 13.958 -29.415 1.00 56.72 477 ARG A CA 1
ATOM 3791 C C . ARG A 1 477 ? 43.740 14.804 -30.192 1.00 56.72 477 ARG A C 1
ATOM 3793 O O . ARG A 1 477 ? 42.839 15.376 -29.585 1.00 56.72 477 ARG A O 1
ATOM 3800 N N . ARG A 1 478 ? 43.829 14.792 -31.526 1.00 54.34 478 ARG A N 1
ATOM 3801 C CA . ARG A 1 478 ? 42.906 15.496 -32.432 1.00 54.34 478 ARG A CA 1
ATOM 3802 C C . ARG A 1 478 ? 41.509 14.879 -32.462 1.00 54.34 478 ARG A C 1
ATOM 3804 O O . ARG A 1 478 ? 40.554 15.528 -32.871 1.00 54.34 478 ARG A O 1
ATOM 3811 N N . VAL A 1 479 ? 41.387 13.612 -32.073 1.00 53.09 479 VAL A N 1
ATOM 3812 C CA . VAL A 1 479 ? 40.105 12.902 -31.962 1.00 53.09 479 VAL A CA 1
ATOM 3813 C C . VAL A 1 479 ? 39.426 13.282 -30.662 1.00 53.09 479 VAL A C 1
ATOM 3815 O O . VAL A 1 479 ? 38.244 13.594 -30.663 1.00 53.09 479 VAL A O 1
ATOM 3818 N N . LYS A 1 480 ? 40.192 13.350 -29.569 1.00 59.06 480 LYS A N 1
ATOM 3819 C CA . LYS A 1 480 ? 39.707 13.847 -28.280 1.00 59.06 480 LYS A CA 1
ATOM 3820 C C . LYS A 1 480 ? 39.224 15.298 -28.374 1.00 59.06 480 LYS A C 1
ATOM 3822 O O . LYS A 1 480 ? 38.177 15.607 -27.825 1.00 59.06 480 LYS A O 1
ATOM 3827 N N . GLU A 1 481 ? 39.963 16.159 -29.072 1.00 61.06 481 GLU A N 1
ATOM 3828 C CA . GLU A 1 481 ? 39.585 17.564 -29.288 1.00 61.06 481 GLU A CA 1
ATOM 3829 C C . GLU A 1 481 ? 38.300 17.686 -30.125 1.00 61.06 481 GLU A C 1
ATOM 3831 O O . GLU A 1 481 ? 37.380 18.355 -29.678 1.00 61.06 481 GLU A O 1
ATOM 3836 N N . ARG A 1 482 ? 38.155 16.930 -31.225 1.00 57.56 482 ARG A N 1
ATOM 3837 C CA . ARG A 1 482 ? 36.911 16.902 -32.024 1.00 57.56 482 ARG A CA 1
ATOM 3838 C C . ARG A 1 482 ? 35.695 16.361 -31.268 1.00 57.56 482 ARG A C 1
ATOM 3840 O O . ARG A 1 482 ? 34.591 16.848 -31.465 1.00 57.56 482 ARG A O 1
ATOM 3847 N N . LEU A 1 483 ? 35.889 15.364 -30.404 1.00 55.41 483 LEU A N 1
ATOM 3848 C CA . LEU A 1 483 ? 34.823 14.810 -29.561 1.00 55.41 483 LEU A CA 1
ATOM 3849 C C . LEU A 1 483 ? 34.399 15.813 -28.482 1.00 55.41 483 LEU A C 1
ATOM 3851 O O . LEU A 1 483 ? 33.217 15.939 -28.203 1.00 55.41 483 LEU A O 1
ATOM 3855 N N . ILE A 1 484 ? 35.356 16.546 -27.902 1.00 62.41 484 ILE A N 1
ATOM 3856 C CA . ILE A 1 484 ? 35.074 17.646 -26.972 1.00 62.41 484 ILE A CA 1
ATOM 3857 C C . ILE A 1 484 ? 34.317 18.763 -27.693 1.00 62.41 484 ILE A C 1
ATOM 3859 O O . ILE A 1 484 ? 33.316 19.221 -27.164 1.00 62.41 484 ILE A O 1
ATOM 3863 N N . ASP A 1 485 ? 34.747 19.155 -28.892 1.00 60.22 485 ASP A N 1
ATOM 3864 C CA . ASP A 1 485 ? 34.098 20.219 -29.663 1.00 60.22 485 ASP A CA 1
ATOM 3865 C C . ASP A 1 485 ? 32.656 19.824 -30.050 1.00 60.22 485 ASP A C 1
ATOM 3867 O O . ASP A 1 485 ? 31.732 20.577 -29.764 1.00 60.22 485 ASP A O 1
ATOM 3871 N N . ALA A 1 486 ? 32.426 18.595 -30.534 1.00 53.47 486 ALA A N 1
ATOM 3872 C CA . ALA A 1 486 ? 31.083 18.090 -30.850 1.00 53.47 486 ALA A CA 1
ATOM 3873 C C . ALA A 1 486 ? 30.162 17.964 -29.615 1.00 53.47 486 ALA A C 1
ATOM 3875 O O . ALA A 1 486 ? 28.956 18.193 -29.700 1.00 53.47 486 ALA A O 1
ATOM 3876 N N . VAL A 1 487 ? 30.709 17.611 -28.445 1.00 52.06 487 VAL A N 1
ATOM 3877 C CA . VAL A 1 487 ? 29.952 17.545 -27.178 1.00 52.06 487 VAL A CA 1
ATOM 3878 C C . VAL A 1 487 ? 29.664 18.952 -26.627 1.00 52.06 487 VAL A C 1
ATOM 3880 O O . VAL A 1 487 ? 28.590 19.201 -26.082 1.00 52.06 487 VAL A O 1
ATOM 3883 N N . CYS A 1 488 ? 30.595 19.895 -26.788 1.00 57.88 488 C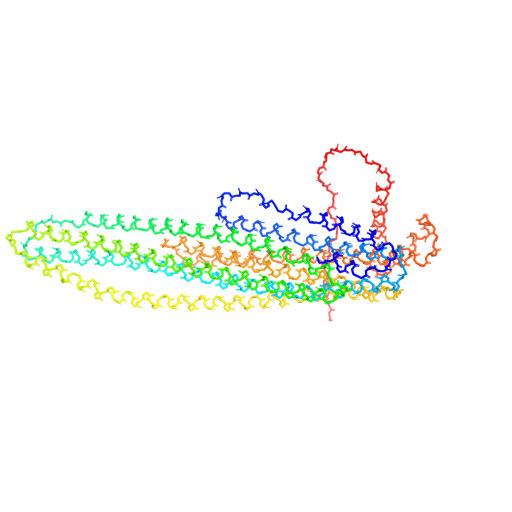YS A N 1
ATOM 3884 C CA . CYS A 1 488 ? 30.404 21.298 -26.417 1.00 57.88 488 CYS A CA 1
ATOM 3885 C C . CYS A 1 488 ? 29.363 21.999 -27.293 1.00 57.88 488 CYS A C 1
ATOM 3887 O O . CYS A 1 488 ? 28.579 22.792 -26.776 1.00 57.88 488 CYS A O 1
ATOM 3889 N N . GLU A 1 489 ? 29.334 21.685 -28.589 1.00 52.97 489 GLU A N 1
ATOM 3890 C CA . GLU A 1 489 ? 28.349 22.212 -29.538 1.00 52.97 489 GLU A CA 1
ATOM 3891 C C . GLU A 1 489 ? 26.948 21.615 -29.325 1.00 52.97 489 GLU A C 1
ATOM 3893 O O . GLU A 1 489 ? 25.957 22.312 -29.528 1.00 52.97 489 GLU A O 1
ATOM 3898 N N . SER A 1 490 ? 26.843 20.365 -28.857 1.00 46.59 490 SER A N 1
ATOM 3899 C CA . SER A 1 490 ? 25.552 19.669 -28.713 1.00 46.59 490 SER A CA 1
ATOM 3900 C C . SER A 1 490 ? 24.822 19.896 -27.381 1.00 46.59 490 SER A C 1
ATOM 3902 O O . SER A 1 490 ? 23.596 19.783 -27.351 1.00 46.59 490 SER A O 1
ATOM 3904 N N . VAL A 1 491 ? 25.516 20.229 -26.279 1.00 46.12 491 VAL A N 1
ATOM 3905 C CA . VAL A 1 491 ? 24.900 20.249 -24.925 1.00 46.12 491 VAL A CA 1
ATOM 3906 C C . VAL A 1 491 ? 25.077 21.583 -24.164 1.00 46.12 491 VAL A C 1
ATOM 3908 O O . VAL A 1 491 ? 24.729 21.673 -22.993 1.00 46.12 491 VAL A O 1
ATOM 3911 N N . TYR A 1 492 ? 25.572 22.661 -24.794 1.00 49.47 492 TYR A N 1
ATOM 3912 C CA . TYR A 1 492 ? 25.826 23.963 -24.126 1.00 49.47 492 TYR A CA 1
ATOM 3913 C C . TYR A 1 492 ? 26.630 23.845 -22.812 1.00 49.47 492 TYR A C 1
ATOM 3915 O O . TYR A 1 492 ? 26.447 24.613 -21.868 1.00 49.47 492 TYR A O 1
ATOM 3923 N N . VAL A 1 493 ? 27.557 22.888 -22.743 1.00 49.88 493 VAL A N 1
ATOM 3924 C CA . VAL A 1 493 ? 28.461 22.729 -21.597 1.00 49.88 493 VAL A CA 1
ATOM 3925 C C . VAL A 1 493 ? 29.811 23.350 -21.923 1.00 49.88 493 VAL A C 1
ATOM 3927 O O . VAL A 1 493 ? 30.329 23.225 -23.036 1.00 49.88 493 VAL A O 1
ATOM 3930 N N . THR A 1 494 ? 30.417 24.018 -20.940 1.00 54.97 494 THR A N 1
ATOM 3931 C CA . THR A 1 494 ? 31.729 24.644 -21.127 1.00 54.97 494 THR A CA 1
ATOM 3932 C C . THR A 1 494 ? 32.778 23.587 -21.465 1.00 54.97 494 THR A C 1
ATOM 3934 O O . THR A 1 494 ? 32.783 22.490 -20.902 1.00 54.97 494 THR A O 1
ATOM 3937 N N . ARG A 1 495 ? 33.716 23.924 -22.353 1.00 48.16 495 ARG A N 1
ATOM 3938 C CA . ARG A 1 495 ? 34.822 23.044 -22.773 1.00 48.16 495 ARG A CA 1
ATOM 3939 C C . ARG A 1 495 ? 35.562 22.394 -21.605 1.00 48.16 495 ARG A C 1
ATOM 3941 O O . ARG A 1 495 ? 35.983 21.240 -21.704 1.00 48.16 495 ARG A O 1
ATOM 3948 N N . ASP A 1 496 ? 35.672 23.104 -20.490 1.00 48.81 496 ASP A N 1
ATOM 3949 C CA . ASP A 1 496 ? 36.342 22.633 -19.281 1.00 48.81 496 ASP A CA 1
ATOM 3950 C C . ASP A 1 496 ? 35.560 21.537 -18.545 1.00 48.81 496 ASP A C 1
ATOM 3952 O O . ASP A 1 496 ? 36.163 20.562 -18.088 1.00 48.81 496 ASP A O 1
ATOM 3956 N N . SER A 1 497 ? 34.229 21.643 -18.492 1.00 50.38 497 SER A N 1
ATOM 3957 C CA . SER A 1 497 ? 33.358 20.637 -17.869 1.00 50.38 497 SER A CA 1
ATOM 3958 C C . SER A 1 497 ? 33.377 19.313 -18.643 1.00 50.38 497 SER A C 1
ATOM 3960 O O . SER A 1 497 ? 33.655 18.260 -18.065 1.00 50.38 497 SER A O 1
ATOM 3962 N N . VAL A 1 498 ? 33.237 19.374 -19.972 1.00 52.97 498 VAL A N 1
ATOM 3963 C CA . VAL A 1 498 ? 33.347 18.220 -20.880 1.00 52.97 498 VAL A CA 1
ATOM 3964 C C . VAL A 1 498 ? 34.743 17.604 -20.805 1.00 52.97 498 VAL A C 1
ATOM 3966 O O . VAL A 1 498 ? 34.897 16.388 -20.700 1.00 52.97 498 VAL A O 1
ATOM 3969 N N . SER A 1 499 ? 35.790 18.433 -20.786 1.00 51.09 499 SER A N 1
ATOM 3970 C CA . SER A 1 499 ? 37.175 17.962 -20.685 1.00 51.09 499 SER A CA 1
ATOM 3971 C C . SER A 1 499 ? 37.471 17.245 -19.366 1.00 51.09 499 SER A C 1
ATOM 3973 O O . SER A 1 499 ? 38.273 16.305 -19.366 1.00 51.09 499 SER A O 1
ATOM 3975 N N . SER A 1 500 ? 36.855 17.668 -18.257 1.00 57.50 500 SER A N 1
ATOM 3976 C CA . SER A 1 500 ? 36.950 16.989 -16.959 1.00 57.50 500 SER A CA 1
ATOM 3977 C C . SER A 1 500 ? 36.197 15.663 -16.946 1.00 57.50 500 SER A C 1
ATOM 3979 O O . SER A 1 500 ? 36.779 14.663 -16.532 1.00 57.50 500 SER A O 1
ATOM 3981 N N . LEU A 1 501 ? 34.988 15.612 -17.509 1.00 52.47 501 LEU A N 1
ATOM 3982 C CA . LEU A 1 501 ? 34.171 14.396 -17.598 1.00 52.47 501 LEU A CA 1
ATOM 3983 C C . LEU A 1 501 ? 34.841 13.326 -18.478 1.00 52.47 501 LEU A C 1
ATOM 3985 O O . LEU A 1 501 ? 34.951 12.159 -18.103 1.00 52.47 501 LEU A O 1
ATOM 3989 N N . VAL A 1 502 ? 35.417 13.748 -19.608 1.00 55.53 502 VAL A N 1
ATOM 3990 C CA . VAL A 1 502 ? 36.244 12.894 -20.471 1.00 55.53 502 VAL A CA 1
ATOM 3991 C C . VAL A 1 502 ? 37.512 12.435 -19.738 1.00 55.53 502 VAL A C 1
ATOM 3993 O O . VAL A 1 502 ? 37.889 11.269 -19.843 1.00 55.53 502 VAL A O 1
ATOM 3996 N N . ARG A 1 503 ? 38.194 13.314 -18.986 1.00 54.31 503 ARG A N 1
ATOM 3997 C CA . ARG A 1 503 ? 39.373 12.933 -18.178 1.00 54.31 503 ARG A CA 1
ATOM 3998 C C . ARG A 1 503 ? 39.021 11.872 -17.138 1.00 54.31 503 ARG A C 1
ATOM 4000 O O . ARG A 1 503 ? 39.772 10.910 -17.002 1.00 54.31 503 ARG A O 1
ATOM 4007 N N . GLU A 1 504 ? 37.894 12.025 -16.457 1.00 53.38 504 GLU A N 1
ATOM 4008 C CA . GLU A 1 504 ? 37.438 11.103 -15.422 1.00 53.38 504 GLU A CA 1
ATOM 4009 C C . GLU A 1 504 ? 37.022 9.746 -16.005 1.00 53.38 504 GLU A C 1
ATOM 4011 O O . GLU A 1 504 ? 37.469 8.705 -15.523 1.00 53.38 504 GLU A O 1
ATOM 4016 N N . TYR A 1 505 ? 36.279 9.742 -17.117 1.00 49.19 505 TYR A N 1
ATOM 4017 C CA . TYR A 1 505 ? 35.914 8.525 -17.848 1.00 49.19 505 TYR A CA 1
ATOM 4018 C C . TYR A 1 505 ? 37.149 7.738 -18.324 1.00 49.19 505 TYR A C 1
ATOM 4020 O O . TYR A 1 505 ? 37.254 6.532 -18.097 1.00 49.19 505 TYR A O 1
ATOM 4028 N N . TYR A 1 506 ? 38.140 8.418 -18.916 1.00 48.09 506 TYR A N 1
ATOM 4029 C CA . TYR A 1 506 ? 39.393 7.772 -19.325 1.00 48.09 506 TYR A CA 1
ATOM 4030 C C . TYR A 1 506 ? 40.263 7.331 -18.138 1.00 48.09 506 TYR A C 1
ATOM 4032 O O . TYR A 1 506 ? 40.977 6.337 -18.270 1.00 48.09 506 TYR A O 1
ATOM 4040 N N . SER A 1 507 ? 40.207 8.021 -16.993 1.00 49.84 507 SER A N 1
ATOM 4041 C CA . SER A 1 507 ? 40.876 7.579 -15.760 1.00 49.84 507 SER A CA 1
ATOM 4042 C C . SER A 1 507 ? 40.285 6.258 -15.267 1.00 49.84 507 SER A C 1
ATOM 4044 O O . SER A 1 507 ? 41.027 5.306 -15.046 1.00 49.84 507 SER A O 1
ATOM 4046 N N . ARG A 1 508 ? 38.950 6.145 -15.221 1.00 43.12 508 ARG A N 1
ATOM 4047 C CA . ARG A 1 508 ? 38.246 4.921 -14.793 1.00 43.12 508 ARG A CA 1
ATOM 4048 C C . ARG A 1 508 ? 38.509 3.723 -15.717 1.00 43.12 508 ARG A C 1
ATOM 4050 O O . ARG A 1 508 ? 38.666 2.597 -15.245 1.00 43.12 508 ARG A O 1
ATOM 4057 N N . ILE A 1 509 ? 38.622 3.951 -17.028 1.00 43.09 509 ILE A N 1
ATOM 4058 C CA . ILE A 1 509 ? 39.016 2.910 -17.999 1.00 43.09 509 ILE A CA 1
ATOM 4059 C C . ILE A 1 509 ? 40.487 2.499 -17.821 1.00 43.09 509 ILE A C 1
ATOM 4061 O O . ILE A 1 509 ? 40.851 1.337 -18.000 1.00 43.09 509 ILE A O 1
ATOM 4065 N N . ARG A 1 510 ? 41.363 3.444 -17.469 1.00 38.88 510 ARG A N 1
ATOM 4066 C CA . ARG A 1 510 ? 42.788 3.165 -17.267 1.00 38.88 510 ARG A CA 1
ATOM 4067 C C . ARG A 1 510 ? 43.039 2.396 -15.963 1.00 38.88 510 ARG A C 1
ATOM 4069 O O . ARG A 1 510 ? 43.886 1.507 -15.964 1.00 38.88 510 ARG A O 1
ATOM 4076 N N . ASP A 1 511 ? 42.263 2.663 -14.915 1.00 41.34 511 ASP A N 1
ATOM 4077 C CA . ASP A 1 511 ? 42.353 1.957 -13.629 1.00 41.34 511 ASP A CA 1
ATOM 4078 C C . ASP A 1 511 ? 41.814 0.519 -13.697 1.00 41.34 511 ASP A C 1
ATOM 4080 O O . ASP A 1 511 ? 42.353 -0.378 -13.048 1.00 41.34 511 ASP A O 1
ATOM 4084 N N . THR A 1 512 ? 40.818 0.261 -14.549 1.00 38.34 512 THR A N 1
ATOM 4085 C CA . THR A 1 512 ? 40.305 -1.097 -14.819 1.00 38.34 512 THR A CA 1
ATOM 4086 C C . THR A 1 512 ? 41.230 -1.922 -15.720 1.00 38.34 512 THR A C 1
ATOM 4088 O O . THR A 1 512 ? 41.245 -3.145 -15.625 1.00 38.34 512 THR A O 1
ATOM 4091 N N . SER A 1 513 ? 42.064 -1.278 -16.543 1.00 38.53 513 SER A N 1
ATOM 4092 C CA . SER A 1 513 ? 43.009 -1.958 -17.442 1.00 38.53 513 SER A CA 1
ATOM 4093 C C . SER A 1 513 ? 44.370 -2.298 -16.805 1.00 38.53 513 SER A C 1
ATOM 4095 O O . SER A 1 513 ? 45.179 -2.950 -17.468 1.00 38.53 513 SER A O 1
ATOM 4097 N N . LEU A 1 514 ? 44.667 -1.856 -15.573 1.00 37.50 514 LEU A N 1
ATOM 4098 C CA . LEU A 1 514 ? 46.012 -1.963 -14.972 1.00 37.50 514 LEU A CA 1
ATOM 4099 C C . LEU A 1 514 ? 46.085 -2.613 -13.578 1.00 37.50 514 LEU A C 1
ATOM 4101 O O . LEU A 1 514 ? 47.161 -2.618 -12.981 1.00 37.50 514 LEU A O 1
ATOM 4105 N N . ARG A 1 515 ? 45.012 -3.226 -13.061 1.00 29.11 515 ARG A N 1
ATOM 4106 C CA . ARG A 1 515 ? 45.097 -4.048 -11.838 1.00 29.11 515 ARG A CA 1
ATOM 4107 C C . ARG A 1 515 ? 44.702 -5.506 -12.099 1.00 29.11 515 ARG A C 1
ATOM 4109 O O . ARG A 1 515 ? 43.519 -5.779 -12.277 1.00 29.11 515 ARG A O 1
ATOM 4116 N N . PRO A 1 516 ? 45.655 -6.458 -12.064 1.00 32.31 516 PRO A N 1
ATOM 4117 C CA . PRO A 1 516 ? 45.330 -7.846 -11.776 1.00 32.31 516 PRO A CA 1
ATOM 4118 C C . PRO A 1 516 ? 44.833 -7.943 -10.329 1.00 32.31 516 PRO A C 1
ATOM 4120 O O . PRO A 1 516 ? 45.298 -7.213 -9.453 1.00 32.31 516 PRO A O 1
ATOM 4123 N N . HIS A 1 517 ? 43.884 -8.843 -10.090 1.00 39.00 517 HIS A N 1
ATOM 4124 C CA . HIS A 1 517 ? 43.313 -9.120 -8.777 1.00 39.00 517 HIS A CA 1
ATOM 4125 C C . HIS A 1 517 ? 44.386 -9.307 -7.688 1.00 39.00 517 HIS A C 1
ATOM 4127 O O . HIS A 1 517 ? 45.186 -10.238 -7.749 1.00 39.00 517 HIS A O 1
ATOM 4133 N N . SER A 1 518 ? 44.339 -8.478 -6.644 1.00 29.09 518 SER A N 1
ATOM 4134 C CA . SER A 1 518 ? 44.879 -8.817 -5.325 1.00 29.09 518 SER A CA 1
ATOM 4135 C C . SER A 1 518 ? 43.966 -8.265 -4.229 1.00 29.09 518 SER A C 1
ATOM 4137 O O . SER A 1 518 ? 43.465 -7.146 -4.319 1.00 29.09 518 SER A O 1
ATOM 4139 N N . SER A 1 519 ? 43.739 -9.103 -3.226 1.00 32.34 519 SER A N 1
ATOM 4140 C CA . SER A 1 519 ? 42.776 -9.017 -2.127 1.00 32.34 519 SER A CA 1
ATOM 4141 C C . SER A 1 519 ? 42.885 -7.801 -1.192 1.00 32.34 519 SER A C 1
ATOM 4143 O O . SER A 1 519 ? 43.986 -7.385 -0.854 1.00 32.34 519 SER A O 1
ATOM 4145 N N . ALA A 1 520 ? 41.711 -7.382 -0.696 1.00 35.47 520 ALA A N 1
ATOM 4146 C CA . ALA A 1 520 ? 41.368 -6.863 0.641 1.00 35.47 520 ALA A CA 1
ATOM 4147 C C . ALA A 1 520 ? 42.239 -5.778 1.319 1.00 35.47 520 ALA A C 1
ATOM 4149 O O . ALA A 1 520 ? 43.345 -6.053 1.765 1.00 35.47 520 ALA A O 1
ATOM 4150 N N . ALA A 1 521 ? 41.647 -4.598 1.552 1.00 27.53 521 ALA A N 1
ATOM 4151 C CA . ALA A 1 521 ? 41.461 -3.958 2.871 1.00 27.53 521 ALA A CA 1
ATOM 4152 C C . ALA A 1 521 ? 40.862 -2.549 2.679 1.00 27.53 521 ALA A C 1
ATOM 4154 O O . ALA A 1 521 ? 41.164 -1.868 1.703 1.00 27.53 521 ALA A O 1
ATOM 4155 N N . GLY A 1 522 ? 39.956 -2.158 3.578 1.00 29.09 522 GLY A N 1
ATOM 4156 C CA . GLY A 1 522 ? 39.032 -1.041 3.396 1.00 29.09 522 GLY A CA 1
ATOM 4157 C C . GLY A 1 522 ? 39.618 0.370 3.444 1.00 29.09 522 GLY A C 1
ATOM 4158 O O . GLY A 1 522 ? 40.723 0.611 3.919 1.00 29.09 522 GLY A O 1
ATOM 4159 N N . THR A 1 523 ? 38.805 1.318 2.983 1.00 26.97 523 THR A N 1
ATOM 4160 C CA . THR A 1 523 ? 38.604 2.648 3.583 1.00 26.97 523 THR A CA 1
ATOM 4161 C C . THR A 1 523 ? 37.380 3.303 2.928 1.00 26.97 523 THR A C 1
ATOM 4163 O O . THR A 1 523 ? 37.186 3.211 1.719 1.00 26.97 523 THR A O 1
ATOM 4166 N N . SER A 1 524 ? 36.528 3.876 3.778 1.00 26.91 524 SER A N 1
ATOM 4167 C CA . SER A 1 524 ? 35.252 4.553 3.491 1.00 26.91 524 SER A CA 1
ATOM 4168 C C . SER A 1 524 ? 35.463 6.011 3.017 1.00 26.91 524 SER A C 1
ATOM 4170 O O . SER A 1 524 ? 36.620 6.423 2.912 1.00 26.91 524 SER A O 1
ATOM 4172 N N . PRO A 1 525 ? 34.407 6.795 2.696 1.00 44.41 525 PRO A N 1
ATOM 4173 C CA . PRO A 1 525 ? 34.405 7.764 1.607 1.00 44.41 525 PRO A CA 1
ATOM 4174 C C . PRO A 1 525 ? 34.548 9.200 2.130 1.00 44.41 525 PRO A C 1
ATOM 4176 O O . PRO A 1 525 ? 34.260 9.472 3.285 1.00 44.41 525 PRO A O 1
ATOM 4179 N N . ASP A 1 526 ? 34.986 10.124 1.279 1.00 24.41 526 ASP A N 1
ATOM 4180 C CA . ASP A 1 526 ? 34.553 11.526 1.304 1.00 24.41 526 ASP A CA 1
ATOM 4181 C C . ASP A 1 526 ? 35.310 12.334 0.247 1.00 24.41 526 ASP A C 1
ATOM 4183 O O . ASP A 1 526 ? 36.473 12.056 -0.051 1.00 24.41 526 ASP A O 1
ATOM 4187 N N . ARG A 1 527 ? 34.652 13.415 -0.198 1.00 24.28 527 ARG A N 1
ATOM 4188 C CA . ARG A 1 527 ? 35.163 14.570 -0.969 1.00 24.28 527 ARG A CA 1
ATOM 4189 C C . ARG A 1 527 ? 35.028 14.488 -2.497 1.00 24.28 527 ARG A C 1
ATOM 4191 O O . ARG A 1 527 ? 35.985 14.193 -3.200 1.00 24.28 527 ARG A O 1
ATOM 4198 N N . LEU A 1 528 ? 33.875 14.918 -3.024 1.00 23.19 528 LEU A N 1
ATOM 4199 C CA . LEU A 1 528 ? 33.610 16.339 -3.351 1.00 23.19 528 LEU A CA 1
ATOM 4200 C C . LEU A 1 528 ? 32.293 16.489 -4.138 1.00 23.19 528 LEU A C 1
ATOM 4202 O O . LEU A 1 528 ? 32.264 16.408 -5.362 1.00 23.19 528 LEU A O 1
ATOM 4206 N N . PHE A 1 529 ? 31.216 16.784 -3.408 1.00 23.08 529 PHE A N 1
ATOM 4207 C CA . PHE A 1 529 ? 30.129 17.638 -3.888 1.00 23.08 529 PHE A CA 1
ATOM 4208 C C . PHE A 1 529 ? 30.582 19.102 -3.750 1.00 23.08 529 PHE A C 1
ATOM 4210 O O . PHE A 1 529 ? 31.153 19.445 -2.715 1.00 23.08 529 PHE A O 1
ATOM 4217 N N . CYS A 1 530 ? 30.346 19.916 -4.788 1.00 21.50 530 CYS A N 1
ATOM 4218 C CA . CYS A 1 530 ? 30.101 21.374 -4.794 1.00 21.50 530 CYS A CA 1
ATOM 4219 C C . CYS A 1 530 ? 30.673 22.040 -6.054 1.00 21.50 530 CYS A C 1
ATOM 4221 O O . CYS A 1 530 ? 31.841 22.415 -6.102 1.00 21.50 530 CYS A O 1
ATOM 4223 N N . CYS A 1 531 ? 29.815 22.253 -7.048 1.00 20.50 531 CYS A N 1
ATOM 4224 C CA . CYS A 1 531 ? 29.586 23.562 -7.666 1.00 20.50 531 CYS A CA 1
ATOM 4225 C C . CYS A 1 531 ? 28.370 23.447 -8.593 1.00 20.50 531 CYS A C 1
ATOM 4227 O O . CYS A 1 531 ? 28.055 22.345 -9.021 1.00 20.50 531 CYS A O 1
ATOM 4229 N N . TRP A 1 532 ? 27.750 24.585 -8.909 1.00 23.41 532 TRP A N 1
ATOM 4230 C CA . TRP A 1 532 ? 26.557 24.784 -9.755 1.00 23.41 532 TRP A CA 1
ATOM 4231 C C . TRP A 1 532 ? 25.230 24.924 -8.998 1.00 23.41 532 TRP A C 1
ATOM 4233 O O . TRP A 1 532 ? 24.309 24.125 -9.097 1.00 23.41 532 TRP A O 1
ATOM 4243 N N . ARG A 1 533 ? 25.150 26.048 -8.276 1.00 21.34 533 ARG A N 1
ATOM 4244 C CA . ARG A 1 533 ? 23.918 26.786 -7.978 1.00 21.34 533 ARG A CA 1
ATOM 4245 C C . ARG A 1 533 ? 23.663 27.711 -9.178 1.00 21.34 533 ARG A C 1
ATOM 4247 O O . ARG A 1 533 ? 24.511 28.556 -9.461 1.00 21.34 533 ARG A O 1
ATOM 4254 N N . LEU A 1 534 ? 22.560 27.533 -9.905 1.00 24.47 534 LEU A N 1
ATOM 4255 C CA . LEU A 1 534 ? 22.134 28.476 -10.944 1.00 24.47 534 LEU A CA 1
ATOM 4256 C C . LEU A 1 534 ? 21.519 29.706 -10.269 1.00 24.47 534 LEU A C 1
ATOM 4258 O O . LEU A 1 534 ? 20.560 29.597 -9.507 1.00 24.47 534 LEU A O 1
ATOM 4262 N N . SER A 1 535 ? 22.134 30.862 -10.512 1.00 23.00 535 SER A N 1
ATOM 4263 C CA . SER A 1 535 ? 21.667 32.164 -10.053 1.00 23.00 535 SER A CA 1
ATOM 4264 C C . SER A 1 535 ? 20.319 32.511 -10.677 1.00 23.00 535 SER A C 1
ATOM 4266 O O . SER A 1 535 ? 20.147 32.477 -11.893 1.00 23.00 535 SER A O 1
ATOM 4268 N N . SER A 1 536 ? 19.394 32.900 -9.807 1.00 24.25 536 SER A N 1
ATOM 4269 C CA . SER A 1 536 ? 18.238 33.731 -10.111 1.00 24.25 536 SER A CA 1
ATOM 4270 C C . SER A 1 536 ? 18.688 35.070 -10.691 1.00 24.25 536 SER A C 1
ATOM 4272 O O . SER A 1 536 ? 19.443 35.775 -10.025 1.00 24.25 536 SER A O 1
ATOM 4274 N N . GLU A 1 537 ? 18.174 35.463 -11.851 1.00 23.64 537 GLU A N 1
ATOM 4275 C CA . GLU A 1 537 ? 18.105 36.873 -12.241 1.00 23.64 537 GLU A CA 1
ATOM 4276 C C . GLU A 1 537 ? 16.943 37.079 -13.220 1.00 23.64 537 GLU A C 1
ATOM 4278 O O . GLU A 1 537 ? 16.955 36.636 -14.367 1.00 23.64 537 GLU A O 1
ATOM 4283 N N . SER A 1 538 ? 15.898 37.728 -12.710 1.00 23.84 538 SER A N 1
ATOM 4284 C CA . SER A 1 538 ? 14.829 38.353 -13.483 1.00 23.84 538 SER A CA 1
ATOM 4285 C C . SER A 1 538 ? 15.393 39.483 -14.350 1.00 23.84 538 SER A C 1
ATOM 4287 O O . SER A 1 538 ? 16.349 40.143 -13.940 1.00 23.84 538 SER A O 1
ATOM 4289 N N . PRO A 1 539 ? 14.695 39.854 -15.432 1.00 26.62 539 PRO A N 1
ATOM 4290 C CA . PRO A 1 539 ? 14.626 41.266 -15.767 1.00 26.62 539 PRO A CA 1
ATOM 4291 C C . PRO A 1 539 ? 13.177 41.704 -15.975 1.00 26.62 539 PRO A C 1
ATOM 4293 O O . PRO A 1 539 ? 12.536 41.405 -16.978 1.00 26.62 539 PRO A O 1
ATOM 4296 N N . SER A 1 540 ? 12.688 42.481 -15.016 1.00 21.91 540 SER A N 1
ATOM 4297 C CA . SER A 1 540 ? 11.731 43.550 -15.282 1.00 21.91 540 SER A CA 1
ATOM 4298 C C . SER A 1 540 ? 12.500 44.667 -15.986 1.00 21.91 540 SER A C 1
ATOM 4300 O O . SER A 1 540 ? 13.512 45.074 -15.436 1.00 21.91 540 SER A O 1
ATOM 4302 N N . TYR A 1 541 ? 12.055 45.144 -17.151 1.00 23.45 541 TYR A N 1
ATOM 4303 C CA . TYR A 1 541 ? 11.970 46.567 -17.530 1.00 23.45 541 TYR A CA 1
ATOM 4304 C C . TYR A 1 541 ? 11.314 46.685 -18.922 1.00 23.45 541 TYR A C 1
ATOM 4306 O O . TYR A 1 541 ? 11.879 46.218 -19.908 1.00 23.45 541 TYR A O 1
ATOM 4314 N N . LEU A 1 542 ? 10.170 47.390 -18.923 1.00 30.06 542 LEU A N 1
ATOM 4315 C CA . LEU A 1 542 ? 9.260 47.805 -20.010 1.00 30.06 542 LEU A CA 1
ATOM 4316 C C . LEU A 1 542 ? 8.323 46.749 -20.610 1.00 30.06 542 LEU A C 1
ATOM 4318 O O . LEU A 1 542 ? 8.770 45.908 -21.415 1.00 30.06 542 LEU A O 1
#

Foldseek 3Di:
DLLLLQCLLCVVPPCSVVLSVVLVVLVVVLVVLVPPPPVPPPVPPDDDLVRLVVVLVVVLVSLLVSLLSVLVSLVVSLVVCVVRDPLVSSVVSSCSSLVLLVVVLVLVLVLLVVVLVLVLVLVLLVVLLVLVLVLLLVLLVVLLVLLLVLLVVLLVVCVVVVFFDDDDCVVLVVVLVVLSVVLVVVLVVVLVVLVVVLVVVLVVVLVVLVVVLVVVLVVLSVPDSDSNVNSVVVSVSVVVSSVVNSVSVVVSSVVSSVVSVVVNVVSSVVSSVVSLCSSLVVLVVRNVVTPDDDVVVSVVSSVVSVVVSVVVSVVSVVVSVVVSVVVSVVSVVVVVVVVVVLVVLLVVLVVLLVVLLVVLLVLLVLLVVLPRPSVSLSSSLSSSSSSSSSSLSVSLSSLVVSLVVVLVVVVVVVVPDDDPPVSVVVSVVSVVVSVVVSVVSSVVSSVSSVVSSVVSVVVSLVVSLVVVVVPDDPPDPVSVVVSLVSVCSSPVDDSVVSVVVVVVVVVVVVVVVPDDDDDDDDDDDDDDDDDDDDDDDDDDDD

Sequence (542 aa):
MFLQVLRVLLGHREHADVIHQQQQQEVELLMRGVSVDEGAETDTVMCSIEEVEKTGREQLERSLQMALSFAKQLEQLGQTLHRTFSSDVSEEVMRSVIGCLRPMEDIVAEVQVSILKMLLDRFECWQEVSDALREKTALLKQEAELMLKVTGQSVQELRDDGRLEKQTLSDVETAVNEALEQSADEIRRQTEELALDRCQKACLKRRRMMKAQSSEWSPVSDTQTDARLMMKVFAELQVRHWHQRRDFELQQDTRTSDALCERWTSLCSKCSRHVADLCSEFVLSSVTAGSAPSTDHGQSVLQSMKLTVTNQMQREESHAHTHLHTLREQLQRRRQVWMEDEALTRACLDHFGEQQREVVTATVSRCSDMQMSCALIEEQQHLLILEFQRILAARCFYLRSVREMKLNQLMDAQDSCVAMETVSSDATVIGQNLLHEQLSELESAADVLQGHAHFLFGHALARGARLQMGGASARDRRVKERLIDAVCESVYVTRDSVSSLVREYYSRIRDTSLRPHSSAAGTSPDRLFCCWRLSSESPSYL

pLDDT: mean 79.15, std 19.13, range [20.5, 97.44]

Secondary structure (DSSP, 8-state):
-HHHHHHHHHTTSTTHHHHHHHHHHHHHHHHHTS---TT---------HHHHHHHHHHHHHHHHHHHHHHHHHHHHHHHHHHHHS-HHHHHHHHHHHHHHHHHHHHHHHHHHHHHHHHHHHHHHHHHHHHHHHHHHHHHHHHHHHHHHHHHHHHHHHHHHTT---S--THHHHHHHHHHHHHHHHHHHHHHHHHHHHHHHHHHHHHHHHHHHHHHTHHHHHTT---HHHHHHHHHHHHHHHHHHHHHHHHHHHHHHHHHHHHHHHHHHHHHHHHHHHHHHHHHHHHHHHSSS--HHHHHHHHHHHHHHHHHHHHHHHHHHHHHHHHHHHHHHHHHHHHHHHHHHHHHHHHHHHHHHHHHHHHHHHHTTT-TTTHHHHHHHHHHHHHHHHHHHHHHHHHHHHHHHHHHHHHHHTT-SS--HHHHHHHHHHHHHHHHHHHHHHHHHHHHHHHHHHHHHHHHHHHHHHHHHTTT--TT-HHHHHHHHHHHHHHH---HHHHHHHHHHHHHHHHHHTS------------------PPPP------

InterPro domains:
  IPR026501 Limbin/EvC complex member EVC [PTHR16795] (22-409)
  IPR060638 EvC complex member EVC, N-terminal domain [PF28139] (1-410)

=== Feature glossary ===
Key to the feature types in this record:

— What the protein is —

Primary structure: the covalent order of the twenty standard amino acids along the backbone. Two proteins with the same sequence will (almost always) fold to the same structure; two with 30% identity often share a fold but not the details.

Database cross-references. InterPro integrates a dozen domain/family signature databases into unified entries with residue-range hits. GO terms attach function/process/location labels with evidence codes. CATH codes position the fold in a four-level structural taxonomy. Organism is the NCBI-taxonomy species name.

— Where its atoms are —

The mmCIF block holds the 3D Cartesian coordinates of each backbone atom (N, Cα, C, O) in ångströms. mmCIF is the PDB's canonical archive format — a tagged-loop text representation of the atomic model.

Six rendered views show the 3D structure from the faces of a cube — i.e. along ±x, ±y, ±z. Rendering representation is drawn randomly per protein from cartoon (secondary-structure ribbons), sticks (backbone bonds), or molecular surface; coloring is either N→C rainbow (blue at the N-terminus through red at the C-terminus) or one color per chain.

— Local backbone conformation —

DSSP 8-state secondary structure assigns each residue one of H (α-helix), G (3₁₀-helix), I (π-helix), E (extended β-strand), B (isolated β-bridge), T (hydrogen-bonded turn), S (bend), or '-' (coil). The assignment is computed from backbone hydrogen-bond geometry via the Kabsch–Sander algorithm.

P-SEA three-state annotation labels each residue as helix, strand, or coil based purely on the geometry of the Cα trace. It serves as a fallback when the full backbone (and thus DSSP) is unavailable.

The φ/ψ torsion pair specifies the backbone conformation at each residue. φ rotates about the N–Cα bond, ψ about the Cα–C bond. Steric clashes forbid most of the (φ, ψ) plane — the allowed regions (α-helix basin, β-sheet basin, left-handed helix) are the Ramachandran-allowed regions.

— Global shape and packing —

The geometric summary reports three shape descriptors. Rg (radius of gyration) measures how spread out the Cα atoms are about their centre of mass; compact globular proteins have small Rg, elongated or unfolded ones large. Cα contacts (<8 Å, |i−j|>4) count long-range residue pairs in spatial proximity — high for tightly packed folds, near zero for rods or random coil. The bounding-box extents give the protein's footprint along x, y, z in Å.

Accessible surface area quantifies burial. A residue with SASA near zero is packed into the hydrophobic core; one with SASA >100 Å² sits on the surface. Computed here via the Shrake–Rupley numerical algorithm with a 1.4 Å probe.

Plot images: a contact map (which residues are close in 3D, as an N×N binary image), a Ramachandran scatter (backbone torsion angles, revealing secondary-structure composition at a glance), and — for AlphaFold structures — a PAE heatmap (pairwise prediction confidence).

— Structural neighborhood —

The Foldseek 3Di string encodes local tertiary geometry as a 20-letter alphabet — one character per residue — derived from the relative positions of nearby Cα atoms. Unlike the amino-acid sequence, 3Di is a direct function of the 3D structure, so two proteins with the same fold have similar 3Di strings even at low sequence identity.

Nearest PDB neighbors are the top structural matches found by Foldseek when searching this structure against the entire Protein Data Bank. Each hit reports a TM-score (0 to 1; >0.5 almost always implies the same fold) and an E-value. These are *structural* homologs — they may share no detectable sequence similarity.

— Confidence and disorder —

For AlphaFold models, the B-factor field carries pLDDT — the model's own estimate of local accuracy on a 0–100 scale. Regions with pLDDT<50 should be treated as essentially unmodeled; they often correspond to intrinsically disordered segments.

B-factor (Debye–Waller factor) reflects atomic displacement in the crystal lattice. It is an experimental observable (units Å²), not a prediction; low values mean the atom is pinned down, high values mean it moves or is heterogeneous across the crystal.

Predicted aligned error is AlphaFold's pairwise confidence. Unlike pLDDT (per-residue), PAE is per-residue-pair and captures whether two parts of the structure are correctly placed relative to each other. Units are ångströms of expected positional error.